Protein AF-A0A2V3JBH6-F1 (afdb_monomer_lite)

Structure (mmCIF, N/CA/C/O backbone):
data_AF-A0A2V3JBH6-F1
#
_entry.id   AF-A0A2V3JBH6-F1
#
loop_
_atom_site.group_PDB
_atom_site.id
_atom_site.type_symbol
_atom_site.label_atom_id
_atom_site.label_alt_id
_atom_site.label_comp_id
_atom_site.label_asym_id
_atom_site.label_entity_id
_atom_site.label_seq_id
_atom_site.pdbx_PDB_ins_code
_atom_site.Cartn_x
_atom_site.Cartn_y
_atom_site.Cartn_z
_atom_site.occupancy
_atom_site.B_iso_or_equiv
_atom_site.auth_seq_id
_atom_site.auth_comp_id
_atom_site.auth_asym_id
_atom_site.auth_atom_id
_atom_site.pdbx_PDB_model_num
ATOM 1 N N . MET A 1 1 ? 15.544 -58.348 -27.991 1.00 35.34 1 MET A N 1
ATOM 2 C CA . MET A 1 1 ? 16.810 -59.072 -27.700 1.00 35.34 1 MET A CA 1
ATOM 3 C C . MET A 1 1 ? 17.747 -58.060 -27.043 1.00 35.34 1 MET A C 1
ATOM 5 O O . MET A 1 1 ? 17.780 -56.945 -27.532 1.00 35.34 1 MET A O 1
ATOM 9 N N . LYS A 1 2 ? 18.204 -58.262 -25.792 1.00 33.06 2 LYS A N 1
ATOM 10 C CA . LYS A 1 2 ? 19.424 -59.020 -25.387 1.00 33.06 2 LYS A CA 1
ATOM 11 C C . LYS A 1 2 ? 20.704 -58.406 -25.991 1.00 33.06 2 LYS A C 1
ATOM 13 O O . LYS A 1 2 ? 20.715 -58.234 -27.198 1.00 33.06 2 LYS A O 1
ATOM 18 N N . MET A 1 3 ? 21.795 -58.107 -25.276 1.00 30.12 3 MET A N 1
ATOM 19 C CA . MET A 1 3 ? 22.203 -58.171 -23.847 1.00 30.12 3 MET A CA 1
ATOM 20 C C . MET A 1 3 ? 23.133 -56.948 -23.600 1.00 30.12 3 MET A C 1
ATOM 22 O O . MET A 1 3 ? 23.709 -56.450 -24.558 1.00 30.12 3 MET A O 1
ATOM 26 N N . LYS A 1 4 ? 23.210 -56.281 -22.439 1.00 35.94 4 LYS A N 1
ATOM 27 C CA . LYS A 1 4 ? 23.701 -56.696 -21.104 1.00 35.94 4 LYS A CA 1
ATOM 28 C C . LYS A 1 4 ? 25.163 -57.194 -21.044 1.00 35.94 4 LYS A C 1
ATOM 30 O O . LYS A 1 4 ? 25.547 -58.080 -21.791 1.00 35.94 4 LYS A O 1
ATOM 35 N N . GLU A 1 5 ? 25.851 -56.698 -20.006 1.00 37.22 5 GLU A N 1
ATOM 36 C CA . GLU A 1 5 ? 26.843 -57.402 -19.164 1.00 37.22 5 GLU A CA 1
ATOM 37 C C . GLU A 1 5 ? 28.354 -57.225 -19.432 1.00 37.22 5 GLU A C 1
ATOM 39 O O . GLU A 1 5 ? 28.947 -57.860 -20.302 1.00 37.22 5 GLU A O 1
ATOM 44 N N . LYS A 1 6 ? 29.011 -56.481 -18.524 1.00 36.03 6 LYS A N 1
ATOM 45 C CA . LYS A 1 6 ? 30.258 -56.944 -17.893 1.00 36.03 6 LYS A CA 1
ATOM 46 C C . LYS A 1 6 ? 30.466 -56.322 -16.503 1.00 36.03 6 LYS A C 1
ATOM 48 O O . LYS A 1 6 ? 30.738 -55.133 -16.381 1.00 36.03 6 LYS A O 1
ATOM 53 N N . GLU A 1 7 ? 30.346 -57.140 -15.460 1.00 36.88 7 GLU A N 1
ATOM 54 C CA . GLU A 1 7 ? 30.715 -56.791 -14.081 1.00 36.88 7 GLU A CA 1
ATOM 55 C C . GLU A 1 7 ? 32.180 -57.146 -13.767 1.00 36.88 7 GLU A C 1
ATOM 57 O O . GLU A 1 7 ? 32.669 -58.194 -14.195 1.00 36.88 7 GLU A O 1
ATOM 62 N N . LYS A 1 8 ? 32.831 -56.329 -12.927 1.00 33.09 8 LYS A N 1
ATOM 63 C CA . LYS A 1 8 ? 33.567 -56.696 -11.688 1.00 33.09 8 LYS A CA 1
ATOM 64 C C . LYS A 1 8 ? 34.255 -55.419 -11.173 1.00 33.09 8 LYS A C 1
ATOM 66 O O . LYS A 1 8 ? 35.004 -54.808 -11.918 1.00 33.09 8 LYS A O 1
ATOM 71 N N . LYS A 1 9 ? 33.926 -54.859 -10.003 1.00 33.91 9 LYS A N 1
ATOM 72 C CA . LYS A 1 9 ? 33.967 -55.392 -8.623 1.00 33.91 9 LYS A CA 1
ATOM 73 C C . LYS A 1 9 ? 35.395 -55.533 -8.092 1.00 33.91 9 LYS A C 1
ATOM 75 O O . LYS A 1 9 ? 36.009 -56.580 -8.260 1.00 33.91 9 LYS A O 1
ATOM 80 N N . GLU A 1 10 ? 35.807 -54.551 -7.297 1.00 33.09 10 GLU A N 1
ATOM 81 C CA . GLU A 1 10 ? 36.721 -54.766 -6.176 1.00 33.09 10 GLU A CA 1
ATOM 82 C C . GLU A 1 10 ? 36.296 -53.903 -4.977 1.00 33.09 10 GLU A C 1
ATOM 84 O O . GLU A 1 10 ? 35.624 -52.885 -5.137 1.00 33.09 10 GLU A O 1
ATOM 89 N N . ARG A 1 11 ? 36.568 -54.388 -3.761 1.00 32.56 11 ARG A N 1
ATOM 90 C CA . ARG A 1 11 ? 35.996 -53.892 -2.498 1.00 32.56 11 ARG A CA 1
ATOM 91 C C . ARG A 1 11 ? 37.129 -53.804 -1.477 1.00 32.56 11 ARG A C 1
ATOM 93 O O . ARG A 1 11 ? 37.702 -54.836 -1.142 1.00 32.56 11 ARG A O 1
ATOM 100 N N . GLY A 1 12 ? 37.445 -52.601 -0.998 1.00 29.11 12 GLY A N 1
ATOM 101 C CA . GLY A 1 12 ? 38.533 -52.347 -0.047 1.00 29.11 12 GLY A CA 1
ATOM 102 C C . GLY A 1 12 ? 38.030 -51.608 1.190 1.00 29.11 12 GLY A C 1
ATOM 103 O O . GLY A 1 12 ? 37.634 -50.452 1.110 1.00 29.11 12 GLY A O 1
ATOM 104 N N . GLU A 1 13 ? 38.019 -52.294 2.327 1.00 32.09 13 GLU A N 1
ATOM 105 C CA . GLU A 1 13 ? 37.481 -51.834 3.612 1.00 32.09 13 GLU A CA 1
ATOM 106 C C . GLU A 1 13 ? 38.582 -51.212 4.490 1.00 32.09 13 GLU A C 1
ATOM 108 O O . GLU A 1 13 ? 39.667 -51.789 4.594 1.00 32.09 13 GLU A O 1
ATOM 113 N N . LYS A 1 14 ? 38.313 -50.096 5.193 1.00 32.22 14 LYS A N 1
ATOM 114 C CA . LYS A 1 14 ? 39.089 -49.722 6.392 1.00 32.22 14 LYS A CA 1
ATOM 115 C C . LYS A 1 14 ? 38.321 -48.848 7.394 1.00 32.22 14 LYS A C 1
ATOM 117 O O . LYS A 1 14 ? 37.648 -47.889 7.048 1.00 32.22 14 LYS A O 1
ATOM 122 N N . ARG A 1 15 ? 38.450 -49.273 8.650 1.00 31.44 15 ARG A N 1
ATOM 123 C CA . ARG A 1 15 ? 37.664 -48.975 9.856 1.00 31.44 15 ARG A CA 1
ATOM 124 C C . ARG A 1 15 ? 37.787 -47.555 10.428 1.00 31.44 15 ARG A C 1
ATOM 126 O O . ARG A 1 15 ? 38.859 -46.965 10.400 1.00 31.44 15 ARG A O 1
ATOM 133 N N . ASN A 1 16 ? 36.699 -47.154 11.092 1.00 32.19 16 ASN A N 1
ATOM 134 C CA . ASN A 1 16 ? 36.580 -46.421 12.365 1.00 32.19 16 ASN A CA 1
ATOM 135 C C . ASN A 1 16 ? 37.847 -45.862 13.042 1.00 32.19 16 ASN A C 1
ATOM 137 O O . ASN A 1 16 ? 38.763 -46.611 13.380 1.00 32.19 16 ASN A O 1
ATOM 141 N N . ASN A 1 17 ? 37.717 -44.627 13.536 1.00 30.47 17 ASN A N 1
ATOM 142 C CA . ASN A 1 17 ? 37.980 -44.330 14.948 1.00 30.47 17 ASN A CA 1
ATOM 143 C C . ASN A 1 17 ? 37.041 -43.208 15.430 1.00 30.47 17 ASN A C 1
ATOM 145 O O . ASN A 1 17 ? 36.723 -42.308 14.658 1.00 30.47 17 ASN A O 1
ATOM 149 N N . GLY A 1 18 ? 36.560 -43.281 16.673 1.00 29.02 18 GLY A N 1
ATOM 150 C CA . GLY A 1 18 ? 35.610 -42.311 17.239 1.00 29.02 18 GLY A CA 1
ATOM 151 C C . GLY A 1 18 ? 36.220 -41.432 18.333 1.00 29.02 18 GLY A C 1
ATOM 152 O O . GLY A 1 18 ? 37.257 -41.768 18.899 1.00 29.02 18 GLY A O 1
ATOM 153 N N . SER A 1 19 ? 35.537 -40.336 18.672 1.00 31.14 19 SER A N 1
ATOM 154 C CA . SER A 1 19 ? 35.755 -39.566 19.904 1.00 31.14 19 SER A CA 1
ATOM 155 C C . SER A 1 19 ? 34.436 -38.931 20.364 1.00 31.14 19 SER A C 1
ATOM 157 O O . SER A 1 19 ? 33.583 -38.610 19.536 1.00 31.14 19 SER A O 1
ATOM 159 N N . SER A 1 20 ? 34.235 -38.808 21.677 1.00 32.72 20 SER A N 1
ATOM 160 C CA . SER A 1 20 ? 32.974 -38.369 22.294 1.00 32.72 20 SER A CA 1
ATOM 161 C C . SER A 1 20 ? 32.919 -36.848 22.518 1.00 32.72 20 SER A C 1
ATOM 163 O O . SER A 1 20 ? 33.953 -36.197 22.642 1.00 32.72 20 SER A O 1
ATOM 165 N N . GLY A 1 21 ? 31.709 -36.267 22.589 1.00 28.00 21 GLY A N 1
ATOM 166 C CA . GLY A 1 21 ? 31.554 -34.800 22.597 1.00 28.00 21 GLY A CA 1
ATOM 167 C C . GLY A 1 21 ? 30.203 -34.230 23.058 1.00 28.00 21 GLY A C 1
ATOM 168 O O . GLY A 1 21 ? 29.687 -33.328 22.421 1.00 28.00 21 GLY A O 1
ATOM 169 N N . ARG A 1 22 ? 29.640 -34.768 24.149 1.00 28.42 22 ARG A N 1
ATOM 170 C CA . ARG A 1 22 ? 28.673 -34.151 25.098 1.00 28.42 22 ARG A CA 1
ATOM 171 C C . ARG A 1 22 ? 27.587 -33.162 24.586 1.00 28.42 22 ARG A C 1
ATOM 173 O O . ARG A 1 22 ? 27.839 -32.019 24.233 1.00 28.42 22 ARG A O 1
ATOM 180 N N . ALA A 1 23 ? 26.337 -33.590 24.768 1.00 29.64 23 ALA A N 1
ATOM 181 C CA . ALA A 1 23 ? 25.076 -32.885 24.525 1.00 29.64 23 ALA A CA 1
ATOM 182 C C . ALA A 1 23 ? 24.934 -31.414 24.989 1.00 29.64 23 ALA A C 1
ATOM 184 O O . ALA A 1 23 ? 25.337 -31.050 26.095 1.00 29.64 23 ALA A O 1
ATOM 185 N N . ARG A 1 24 ? 24.101 -30.667 24.243 1.00 30.78 24 ARG A N 1
ATOM 186 C CA . ARG A 1 24 ? 23.030 -29.817 24.801 1.00 30.78 24 ARG A CA 1
ATOM 187 C C . ARG A 1 24 ? 21.734 -30.032 24.012 1.00 30.78 24 ARG A C 1
ATOM 189 O O . ARG A 1 24 ? 21.701 -29.775 22.815 1.00 30.78 24 ARG A O 1
ATOM 196 N N . ARG A 1 25 ? 20.667 -30.481 24.685 1.00 31.78 25 ARG A N 1
ATOM 197 C CA . ARG A 1 25 ? 19.295 -30.325 24.174 1.00 31.78 25 ARG A CA 1
ATOM 198 C C . ARG A 1 25 ? 18.904 -28.850 24.310 1.00 31.78 25 ARG A C 1
ATOM 200 O O . ARG A 1 25 ? 19.195 -28.243 25.339 1.00 31.78 25 ARG A O 1
ATOM 207 N N . ARG A 1 26 ? 18.205 -28.311 23.316 1.00 31.33 26 ARG A N 1
ATOM 208 C CA . ARG A 1 26 ? 17.210 -27.253 23.516 1.00 31.33 26 ARG A CA 1
ATOM 209 C C . ARG A 1 26 ? 15.885 -27.819 23.032 1.00 31.33 26 ARG A C 1
ATOM 211 O O . ARG A 1 26 ? 15.842 -28.461 21.986 1.00 31.33 26 ARG A O 1
ATOM 218 N N . GLU A 1 27 ? 14.864 -27.682 23.858 1.00 26.92 27 GLU A N 1
ATOM 219 C CA . GLU A 1 27 ? 13.542 -28.240 23.604 1.00 26.92 27 GLU A CA 1
ATOM 220 C C . GLU A 1 27 ? 12.786 -27.300 22.666 1.00 26.92 27 GLU A C 1
ATOM 222 O O . GLU A 1 27 ? 12.711 -26.100 22.918 1.00 26.92 27 GLU A O 1
ATOM 227 N N . ALA A 1 28 ? 12.249 -27.845 21.576 1.00 26.73 28 ALA A N 1
ATOM 228 C CA . ALA A 1 28 ? 11.243 -27.159 20.782 1.00 26.73 28 ALA A CA 1
ATOM 229 C C . ALA A 1 28 ? 9.884 -27.459 21.423 1.00 26.73 28 ALA A C 1
ATOM 231 O O . ALA A 1 28 ? 9.416 -28.599 21.377 1.00 26.73 28 ALA A O 1
ATOM 232 N N . VAL A 1 29 ? 9.278 -26.456 22.056 1.00 26.91 29 VAL A N 1
ATOM 233 C CA . VAL A 1 29 ? 7.914 -26.570 22.580 1.00 26.91 29 VAL A CA 1
ATOM 234 C C . VAL A 1 29 ? 6.955 -26.440 21.402 1.00 26.91 29 VAL A C 1
ATOM 236 O O . VAL A 1 29 ? 6.740 -25.350 20.882 1.00 26.91 29 VAL A O 1
ATOM 239 N N . ILE A 1 30 ? 6.394 -27.567 20.970 1.00 26.80 30 ILE A N 1
ATOM 240 C CA . ILE A 1 30 ? 5.301 -27.591 19.998 1.00 26.80 30 ILE A CA 1
ATOM 241 C C . ILE A 1 30 ? 4.007 -27.319 20.768 1.00 26.80 30 ILE A C 1
ATOM 243 O O . ILE A 1 30 ? 3.500 -28.209 21.450 1.00 26.80 30 ILE A O 1
ATOM 247 N N . PHE A 1 31 ? 3.467 -26.106 20.656 1.00 24.42 31 PHE A N 1
ATOM 248 C CA . PHE A 1 31 ? 2.098 -25.826 21.085 1.00 24.42 31 PHE A CA 1
ATOM 249 C C . PHE A 1 31 ? 1.129 -26.195 19.958 1.00 24.42 31 PHE A C 1
ATOM 251 O O . PHE A 1 31 ? 0.916 -25.437 19.015 1.00 24.42 31 PHE A O 1
ATOM 258 N N . THR A 1 32 ? 0.527 -27.379 20.054 1.00 33.31 32 THR A N 1
ATOM 259 C CA . THR A 1 32 ? -0.667 -27.724 19.274 1.00 33.31 32 THR A CA 1
ATOM 260 C C . THR A 1 32 ? -1.873 -26.988 19.862 1.00 33.31 32 THR A C 1
ATOM 262 O O . THR A 1 32 ? -2.470 -27.463 20.829 1.00 33.31 32 THR A O 1
ATOM 265 N N . GLY A 1 33 ? -2.200 -25.819 19.305 1.00 27.14 33 GLY A N 1
ATOM 266 C CA . GLY A 1 33 ? -3.395 -25.033 19.633 1.00 27.14 33 GLY A CA 1
ATOM 267 C C . GLY A 1 33 ? -4.569 -25.390 18.718 1.00 27.14 33 GLY A C 1
ATOM 268 O O . GLY A 1 33 ? -4.420 -25.432 17.501 1.00 27.14 33 GLY A O 1
ATOM 269 N N . LEU A 1 34 ? -5.722 -25.693 19.311 1.00 25.30 34 LEU A N 1
ATOM 270 C CA . LEU A 1 34 ? -6.900 -26.237 18.634 1.00 25.30 34 LEU A CA 1
ATOM 271 C C . LEU A 1 34 ? -7.666 -25.149 17.853 1.00 25.30 34 LEU A C 1
ATOM 273 O O . LEU A 1 34 ? -8.123 -24.177 18.449 1.00 25.30 34 LEU A O 1
ATOM 277 N N . THR A 1 35 ? -7.877 -25.329 16.547 1.00 27.33 35 THR A N 1
ATOM 278 C CA . THR A 1 35 ? -8.774 -24.472 15.753 1.00 27.33 35 THR A CA 1
ATOM 279 C C . THR A 1 35 ? -10.240 -24.847 15.993 1.00 27.33 35 THR A C 1
ATOM 281 O O . THR A 1 35 ? -10.755 -25.803 15.415 1.00 27.33 35 THR A O 1
ATOM 284 N N . CYS A 1 36 ? -10.942 -24.072 16.822 1.00 24.86 36 CYS A N 1
ATOM 285 C CA . CYS A 1 36 ? -12.403 -24.129 16.910 1.00 24.86 36 CYS A CA 1
ATOM 286 C C . CYS A 1 36 ? -13.031 -23.123 15.941 1.00 24.86 36 CYS A C 1
ATOM 288 O O . CYS A 1 36 ? -13.012 -21.919 16.181 1.00 24.86 36 CYS A O 1
ATOM 290 N N . VAL A 1 37 ? -13.623 -23.632 14.860 1.00 27.45 37 VAL A N 1
ATOM 291 C CA . VAL A 1 37 ? -14.467 -22.848 13.952 1.00 27.45 37 VAL A CA 1
ATOM 292 C C . VAL A 1 37 ? -15.806 -22.575 14.641 1.00 27.45 37 VAL A C 1
ATOM 294 O O . VAL A 1 37 ? -16.622 -23.486 14.781 1.00 27.45 37 VAL A O 1
ATOM 297 N N . PHE A 1 38 ? -16.044 -21.331 15.056 1.00 24.81 38 PHE A N 1
ATOM 298 C CA . PHE A 1 38 ? -17.362 -20.875 15.503 1.00 24.81 38 PHE A CA 1
ATOM 299 C C . PHE A 1 38 ? -18.100 -20.191 14.351 1.00 24.81 38 PHE A C 1
ATOM 301 O O . PHE A 1 38 ? -17.846 -19.037 14.027 1.00 24.81 38 PHE A O 1
ATOM 308 N N . VAL A 1 39 ? -19.045 -20.917 13.750 1.00 31.19 39 VAL A N 1
ATOM 309 C CA . VAL A 1 39 ? -20.088 -20.341 12.893 1.00 31.19 39 VAL A CA 1
ATOM 310 C C . VAL A 1 39 ? -21.356 -20.227 13.733 1.00 31.19 39 VAL A C 1
ATOM 312 O O . VAL A 1 39 ? -21.983 -21.241 14.030 1.00 31.19 39 VAL A O 1
ATOM 315 N N . CYS A 1 40 ? -21.745 -19.003 14.087 1.00 28.44 40 CYS A N 1
ATOM 316 C CA . CYS A 1 40 ? -23.063 -18.690 14.637 1.00 28.44 40 CYS A CA 1
ATOM 317 C C . CYS A 1 40 ? -23.551 -17.368 14.040 1.00 28.44 40 CYS A C 1
ATOM 319 O O . CYS A 1 40 ? -23.100 -16.301 14.443 1.00 28.44 40 CYS A O 1
ATOM 321 N N . GLY A 1 41 ? -24.477 -17.445 13.083 1.00 27.39 41 GLY A N 1
ATOM 322 C CA . GLY A 1 41 ? -25.208 -16.268 12.619 1.00 27.39 41 GLY A CA 1
ATOM 323 C C . GLY A 1 41 ? -26.247 -15.846 13.657 1.00 27.39 41 GLY A C 1
ATOM 324 O O . GLY A 1 41 ? -26.986 -16.690 14.168 1.00 27.39 41 GLY A O 1
ATOM 325 N N . PHE A 1 42 ? -26.320 -14.550 13.952 1.00 30.06 42 PHE A N 1
ATOM 326 C CA . PHE A 1 42 ? -27.331 -13.986 14.842 1.00 30.06 42 PHE A CA 1
ATOM 327 C C . PHE A 1 42 ? -28.535 -13.477 14.046 1.00 30.06 42 PHE A C 1
ATOM 329 O O . PHE A 1 42 ? -28.409 -12.640 13.158 1.00 30.06 42 PHE A O 1
ATOM 336 N N . VAL A 1 43 ? -29.724 -13.970 14.398 1.00 27.41 43 VAL A N 1
ATOM 337 C CA . VAL A 1 43 ? -31.009 -13.437 13.930 1.00 27.41 43 VAL A CA 1
ATOM 338 C C . VAL A 1 43 ? -31.681 -12.757 15.117 1.00 27.41 43 VAL A C 1
ATOM 340 O O . VAL A 1 43 ? -32.067 -13.428 16.073 1.00 27.41 43 VAL A O 1
ATOM 343 N N . PHE A 1 44 ? -31.831 -11.434 15.061 1.00 30.05 44 PHE A N 1
ATOM 344 C CA . PHE A 1 44 ? -32.563 -10.681 16.080 1.00 30.05 44 PHE A CA 1
ATOM 345 C C . PHE A 1 44 ? -34.083 -10.813 15.897 1.00 30.05 44 PHE A C 1
ATOM 347 O O . PHE A 1 44 ? -34.611 -10.658 14.797 1.00 30.05 44 PHE A O 1
ATOM 354 N N . ALA A 1 45 ? -34.797 -11.034 17.003 1.00 28.73 45 ALA A N 1
ATOM 355 C CA . ALA A 1 45 ? -36.255 -10.960 17.087 1.00 28.73 45 ALA A CA 1
ATOM 356 C C . ALA A 1 45 ? -36.658 -10.147 18.330 1.00 28.73 45 ALA A C 1
ATOM 358 O O . ALA A 1 45 ? -36.070 -10.318 19.396 1.00 28.73 45 ALA A O 1
ATOM 359 N N . ALA A 1 46 ? -37.653 -9.261 18.203 1.00 32.28 46 ALA A N 1
ATOM 360 C CA . ALA A 1 46 ? -37.956 -8.229 19.202 1.00 32.28 46 ALA A CA 1
ATOM 361 C C . ALA A 1 46 ? -39.351 -8.374 19.858 1.00 32.28 46 ALA A C 1
ATOM 363 O O . ALA A 1 46 ? -40.352 -8.300 19.149 1.00 32.28 46 ALA A O 1
ATOM 364 N N . VAL A 1 47 ? -39.399 -8.503 21.203 1.00 30.38 47 VAL A N 1
ATOM 365 C CA . VAL A 1 47 ? -40.539 -8.281 22.149 1.00 30.38 47 VAL A CA 1
ATOM 366 C C . VAL A 1 47 ? -39.958 -8.090 23.579 1.00 30.38 47 VAL A C 1
ATOM 368 O O . VAL A 1 47 ? -38.998 -8.775 23.906 1.00 30.38 47 VAL A O 1
ATOM 371 N N . GLY A 1 48 ? -40.455 -7.257 24.512 1.00 27.00 48 GLY A N 1
ATOM 372 C CA . GLY A 1 48 ? -41.435 -6.165 24.402 1.00 27.00 48 GLY A CA 1
ATOM 373 C C . GLY A 1 48 ? -42.248 -5.848 25.686 1.00 27.00 48 GLY A C 1
ATOM 374 O O . GLY A 1 48 ? -43.291 -6.458 25.900 1.00 27.00 48 GLY A O 1
ATOM 375 N N . THR A 1 49 ? -41.886 -4.774 26.417 1.00 28.30 49 THR A N 1
ATOM 376 C CA . THR A 1 49 ? -42.724 -4.026 27.418 1.00 28.30 49 THR A CA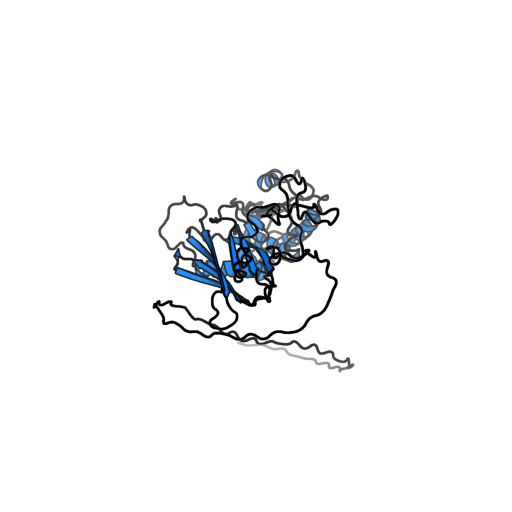 1
ATOM 377 C C . THR A 1 49 ? -42.942 -4.704 28.821 1.00 28.30 49 THR A C 1
ATOM 379 O O . THR A 1 49 ? -42.535 -5.853 28.966 1.00 28.30 49 THR A O 1
ATOM 382 N N . PRO A 1 50 ? -43.386 -4.005 29.915 1.00 35.53 50 PRO A N 1
ATOM 383 C CA . PRO A 1 50 ? -42.620 -3.974 31.181 1.00 35.53 50 PRO A CA 1
ATOM 384 C C . PRO A 1 50 ? -43.454 -4.294 32.478 1.00 35.53 50 PRO A C 1
ATOM 386 O O . PRO A 1 50 ? -44.138 -5.312 32.486 1.00 35.53 50 PRO A O 1
ATOM 389 N N . PRO A 1 51 ? -43.363 -3.554 33.615 1.00 42.34 51 PRO A N 1
ATOM 390 C CA . PRO A 1 51 ? -42.813 -4.012 34.903 1.00 42.34 51 PRO A CA 1
ATOM 391 C C . PRO A 1 51 ? -43.875 -4.242 36.013 1.00 42.34 51 PRO A C 1
ATOM 393 O O . PRO A 1 51 ? -45.077 -4.131 35.766 1.00 42.34 51 PRO A O 1
ATOM 396 N N . PRO A 1 52 ? -43.453 -4.477 37.276 1.00 31.67 52 PRO A N 1
ATOM 397 C CA . PRO A 1 52 ? -44.018 -3.658 38.364 1.00 31.67 52 PRO A CA 1
ATOM 398 C C . PRO A 1 52 ? -43.008 -3.193 39.444 1.00 31.67 52 PRO A C 1
ATOM 400 O O . PRO A 1 52 ? -41.809 -3.443 39.375 1.00 31.67 52 PRO A O 1
ATOM 403 N N . THR A 1 53 ? -43.527 -2.453 40.429 1.00 27.02 53 THR A N 1
ATOM 404 C CA . THR A 1 53 ? -42.839 -1.472 41.292 1.00 27.02 53 THR A CA 1
ATOM 405 C C . THR A 1 53 ? -42.789 -1.805 42.799 1.00 27.02 53 THR A C 1
ATOM 407 O O . THR A 1 53 ? -43.688 -2.478 43.296 1.00 27.02 53 THR A O 1
ATOM 410 N N . ALA A 1 54 ? -41.907 -1.082 43.515 1.00 28.88 54 ALA A N 1
ATOM 411 C CA . ALA A 1 54 ? -42.114 -0.437 44.837 1.00 28.88 54 ALA A CA 1
ATOM 412 C C . ALA A 1 54 ? -41.608 -1.085 46.157 1.00 28.88 54 ALA A C 1
ATOM 414 O O . ALA A 1 54 ? -41.581 -2.298 46.321 1.00 28.88 54 ALA A O 1
ATOM 415 N N . ALA A 1 55 ? -41.334 -0.168 47.111 1.00 27.70 55 ALA A N 1
ATOM 416 C CA . ALA A 1 55 ? -40.968 -0.300 48.538 1.00 27.70 55 ALA A CA 1
ATOM 417 C C . ALA A 1 55 ? -39.569 -0.885 48.868 1.00 27.70 55 ALA A C 1
ATOM 419 O O . ALA A 1 55 ? -39.133 -1.842 48.246 1.00 27.70 55 ALA A O 1
ATOM 420 N N . GLY A 1 56 ? -38.800 -0.383 49.849 1.00 26.75 56 GLY A N 1
ATOM 421 C CA . GLY A 1 56 ? -38.985 0.761 50.764 1.00 26.75 56 GLY A CA 1
ATOM 422 C C . GLY A 1 56 ? -38.618 0.406 52.218 1.00 26.75 56 GLY A C 1
ATOM 423 O O . GLY A 1 56 ? -39.184 -0.544 52.747 1.00 26.75 56 GLY A O 1
ATOM 424 N N . ALA A 1 57 ? -37.704 1.149 52.864 1.00 28.78 57 ALA A N 1
ATOM 425 C CA . ALA A 1 57 ? -37.411 1.054 54.307 1.00 28.78 57 ALA A CA 1
ATOM 426 C C . ALA A 1 57 ? -36.632 2.283 54.828 1.00 28.78 57 ALA A C 1
ATOM 428 O O . ALA A 1 57 ? -35.804 2.842 54.110 1.00 28.78 57 ALA A O 1
ATOM 429 N N . GLU A 1 58 ? -36.886 2.676 56.079 1.00 26.38 58 GLU A N 1
ATOM 430 C CA . GLU A 1 58 ? -36.301 3.838 56.769 1.00 26.38 58 GLU A CA 1
ATOM 431 C C . GLU A 1 58 ? -35.230 3.440 57.809 1.00 26.38 58 GLU A C 1
ATOM 433 O O . GLU A 1 58 ? -35.324 2.375 58.413 1.00 26.38 58 GLU A O 1
ATOM 438 N N . GLY A 1 59 ? -34.310 4.371 58.102 1.00 26.86 59 GLY A N 1
ATOM 439 C CA . GLY A 1 59 ? -33.909 4.726 59.477 1.00 26.86 59 GLY A CA 1
ATOM 440 C C . GLY A 1 59 ? -32.847 3.900 60.229 1.00 26.86 59 GLY A C 1
ATOM 441 O O . GLY A 1 59 ? -33.063 2.736 60.547 1.00 26.86 59 GLY A O 1
ATOM 442 N N . ALA A 1 60 ? -31.769 4.577 60.662 1.00 28.61 60 ALA A N 1
ATOM 443 C CA . ALA A 1 60 ? -31.222 4.513 62.033 1.00 28.61 60 ALA A CA 1
ATOM 444 C C . ALA A 1 60 ? -30.090 5.547 62.244 1.00 28.61 60 ALA A C 1
ATOM 446 O O . ALA A 1 60 ? -29.180 5.649 61.424 1.00 28.61 60 ALA A O 1
ATOM 447 N N . GLU A 1 61 ? -30.121 6.276 63.364 1.00 28.72 61 GLU A N 1
ATOM 448 C CA . GLU A 1 61 ? -29.035 7.159 63.828 1.00 28.72 61 GLU A CA 1
ATOM 449 C C . GLU A 1 61 ? -28.032 6.417 64.737 1.00 28.72 61 GLU A C 1
ATOM 451 O O . GLU A 1 61 ? -28.361 5.399 65.349 1.00 28.72 61 GLU A O 1
ATOM 456 N N . GLY A 1 62 ? -26.830 6.979 64.910 1.00 28.17 62 GLY A N 1
ATOM 457 C CA . GLY A 1 62 ? -25.881 6.574 65.956 1.00 28.17 62 GLY A CA 1
ATOM 458 C C . GLY A 1 62 ? -24.511 7.244 65.799 1.00 28.17 62 GLY A C 1
ATOM 459 O O . GLY A 1 62 ? -23.784 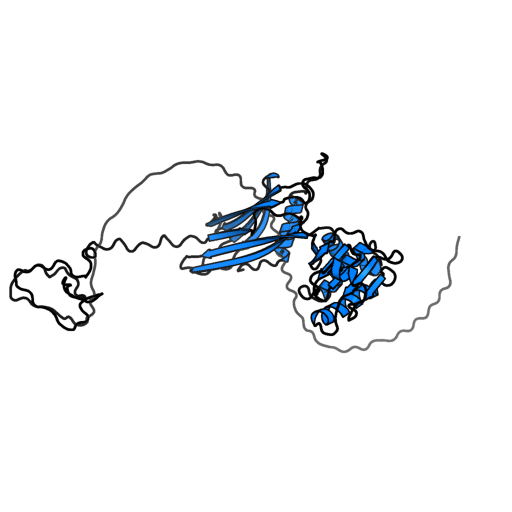6.929 64.864 1.00 28.17 62 GLY A O 1
ATOM 460 N N . GLY A 1 63 ? -24.155 8.174 66.693 1.00 26.86 63 GLY A N 1
ATOM 461 C CA . GLY A 1 63 ? -22.930 8.987 66.581 1.00 26.86 63 GLY A CA 1
ATOM 462 C C . GLY A 1 63 ? -21.891 8.777 67.693 1.00 26.86 63 GLY A C 1
ATOM 463 O O . GLY A 1 63 ? -22.087 7.975 68.604 1.00 26.86 63 GLY A O 1
ATOM 464 N N . GLY A 1 64 ? -20.810 9.572 67.644 1.00 26.41 64 GLY A N 1
ATOM 465 C CA . GLY A 1 64 ? -19.907 9.826 68.780 1.00 26.41 64 GLY A CA 1
ATOM 466 C C . GLY A 1 64 ? -18.402 9.656 68.507 1.00 26.41 64 GLY A C 1
ATOM 467 O O . GLY A 1 64 ? -17.937 8.547 68.267 1.00 26.41 64 GLY A O 1
ATOM 468 N N . GLY A 1 65 ? -17.622 10.740 68.650 1.00 28.34 65 GLY A N 1
ATOM 469 C CA . GLY A 1 65 ? -16.148 10.698 68.711 1.00 28.34 65 GLY A CA 1
ATOM 470 C C . GLY A 1 65 ? -15.461 12.010 68.295 1.00 28.34 65 GLY A C 1
ATOM 471 O O . GLY A 1 65 ? -15.371 12.296 67.108 1.00 28.34 65 GLY A O 1
ATOM 472 N N . ALA A 1 66 ? -14.966 12.803 69.255 1.00 31.39 66 ALA A N 1
ATOM 473 C CA . ALA A 1 66 ? -14.371 14.133 69.023 1.00 31.39 66 ALA A CA 1
ATOM 474 C C . ALA A 1 66 ? -12.833 14.164 69.184 1.00 31.39 66 ALA A C 1
ATOM 476 O O . ALA A 1 66 ? -12.269 13.314 69.873 1.00 31.39 66 ALA A O 1
ATOM 477 N N . GLY A 1 67 ? -12.163 15.172 68.593 1.00 28.44 67 GLY A N 1
ATOM 478 C CA . GLY A 1 67 ? -10.690 15.207 68.487 1.00 28.44 67 GLY A CA 1
ATOM 479 C C . GLY A 1 67 ? -9.974 16.564 68.304 1.00 28.44 67 GLY A C 1
ATOM 480 O O . GLY A 1 67 ? -8.908 16.563 67.711 1.00 28.44 67 GLY A O 1
ATOM 481 N N . GLY A 1 68 ? -10.515 17.681 68.818 1.00 30.89 68 GLY A N 1
ATOM 482 C CA . GLY A 1 68 ? -9.780 18.877 69.307 1.00 30.89 68 GLY A CA 1
ATOM 483 C C . GLY A 1 68 ? -8.842 19.718 68.402 1.00 30.89 68 GLY A C 1
ATOM 484 O O . GLY A 1 68 ? -7.789 19.260 67.973 1.00 30.89 68 GLY A O 1
ATOM 485 N N . GLY A 1 69 ? -9.104 21.036 68.312 1.00 25.41 69 GLY A N 1
ATOM 486 C CA . GLY A 1 69 ? -8.111 22.017 67.834 1.00 25.41 69 GLY A CA 1
ATOM 487 C C . GLY A 1 69 ? -8.581 23.480 67.730 1.00 25.41 69 GLY A C 1
ATOM 488 O O . GLY A 1 69 ? -8.997 23.880 66.660 1.00 25.41 69 GLY A O 1
ATOM 489 N N . LYS A 1 70 ? -8.420 24.265 68.815 1.00 31.77 70 LYS A N 1
ATOM 490 C CA . LYS A 1 70 ? -8.520 25.750 68.937 1.00 31.77 70 LYS A CA 1
ATOM 491 C C . LYS A 1 70 ? -9.713 26.479 68.285 1.00 31.77 70 LYS A C 1
ATOM 493 O O . LYS A 1 70 ? -9.835 26.564 67.074 1.00 31.77 70 LYS A O 1
ATOM 498 N N . THR A 1 71 ? -10.478 27.174 69.120 1.00 27.66 71 THR A N 1
ATOM 499 C CA . THR A 1 71 ? -11.649 27.975 68.740 1.00 27.66 71 THR A CA 1
ATOM 500 C C . THR A 1 71 ? -11.433 29.452 69.066 1.00 27.66 71 THR A C 1
ATOM 502 O O . THR A 1 71 ? -11.119 29.782 70.213 1.00 27.66 71 THR A O 1
ATOM 505 N N . TRP A 1 72 ? -11.640 30.334 68.090 1.00 30.59 72 TRP A N 1
ATOM 506 C CA . TRP A 1 72 ? -11.917 31.749 68.344 1.00 30.59 72 TRP A CA 1
ATOM 507 C C . TRP A 1 72 ? -13.437 31.911 68.381 1.00 30.59 72 TRP A C 1
ATOM 509 O O . TRP A 1 72 ? -14.114 31.475 67.455 1.00 30.59 72 TRP A O 1
ATOM 519 N N . TYR A 1 73 ? -13.968 32.490 69.455 1.00 37.97 73 TYR A N 1
ATOM 520 C CA . TYR A 1 73 ? -15.394 32.771 69.601 1.00 37.97 73 TYR A CA 1
ATOM 521 C C . TYR A 1 73 ? -15.591 34.261 69.860 1.00 37.97 73 TYR A C 1
ATOM 523 O O . TYR A 1 73 ? -14.792 34.874 70.571 1.00 37.97 73 TYR A O 1
ATOM 531 N N . VAL A 1 74 ? -16.673 34.807 69.310 1.00 35.91 74 VAL A N 1
ATOM 532 C CA . VAL A 1 74 ? -17.289 36.045 69.792 1.00 35.91 74 VAL A CA 1
ATOM 533 C C . VAL A 1 74 ? -18.243 35.656 70.925 1.00 35.91 74 VAL A C 1
ATOM 535 O O . VAL A 1 74 ? -18.920 34.633 70.829 1.00 35.91 74 VAL A O 1
ATOM 538 N N . ASP A 1 75 ? -18.261 36.442 71.996 1.00 34.75 75 ASP A N 1
ATOM 539 C CA . ASP A 1 75 ? -19.166 36.301 73.143 1.00 34.75 75 ASP A CA 1
ATOM 540 C C . ASP A 1 75 ? -20.081 37.539 73.139 1.00 34.75 75 ASP A C 1
ATOM 542 O O . ASP A 1 75 ? -19.566 38.650 72.997 1.00 34.75 75 ASP A O 1
ATOM 546 N N . ASP A 1 76 ? -21.405 37.368 73.232 1.00 38.91 76 ASP A N 1
ATOM 547 C CA . ASP A 1 76 ? -22.365 38.488 73.293 1.00 38.91 76 ASP A CA 1
ATOM 548 C C . ASP A 1 76 ? -22.851 38.703 74.733 1.00 38.91 76 ASP A C 1
ATOM 550 O O . ASP A 1 76 ? -23.216 37.753 75.433 1.00 38.91 76 ASP A O 1
ATOM 554 N N . ASP A 1 77 ? -22.914 39.965 75.164 1.00 36.84 77 ASP A N 1
ATOM 555 C CA . ASP A 1 77 ? -23.429 40.356 76.479 1.00 36.84 77 ASP A CA 1
ATOM 556 C C . ASP A 1 77 ? -24.968 40.334 76.487 1.00 36.84 77 ASP A C 1
ATOM 558 O O . ASP A 1 77 ? -25.661 41.352 76.522 1.00 36.84 77 ASP A O 1
ATOM 562 N N . GLY A 1 78 ? -25.514 39.116 76.487 1.00 41.97 78 GLY A N 1
ATOM 563 C CA . GLY A 1 78 ? -26.829 38.847 77.062 1.00 41.97 78 GLY A CA 1
ATOM 564 C C . GLY A 1 78 ? -28.048 39.028 76.156 1.00 41.97 78 GLY A C 1
ATOM 565 O O . GLY A 1 78 ? -29.148 39.204 76.690 1.00 41.97 78 GLY A O 1
ATOM 566 N N . SER A 1 79 ? -27.919 38.933 74.826 1.00 41.19 79 SER A N 1
ATOM 567 C CA . SER A 1 79 ? -29.074 38.951 73.915 1.00 41.19 79 SER A CA 1
ATOM 568 C C . SER A 1 79 ? -29.120 37.749 72.959 1.00 41.19 79 SER A C 1
ATOM 570 O O . SER A 1 79 ? -28.108 37.283 72.455 1.00 41.19 79 SER A O 1
ATOM 572 N N . THR A 1 80 ? -30.316 37.214 72.691 1.00 50.12 80 THR A N 1
ATOM 573 C CA . THR A 1 80 ? -30.511 36.203 71.634 1.00 50.12 80 THR A CA 1
ATOM 574 C C . THR A 1 80 ? -30.650 36.889 70.281 1.00 50.12 80 THR A C 1
ATOM 576 O O . THR A 1 80 ? -31.768 37.178 69.844 1.00 50.12 80 THR A O 1
ATOM 579 N N . ASN A 1 81 ? -29.521 37.148 69.627 1.00 42.34 81 ASN A N 1
ATOM 580 C CA . ASN A 1 81 ? -29.463 37.499 68.211 1.00 42.34 81 ASN A CA 1
ATOM 581 C C . ASN A 1 81 ? -29.177 36.242 67.354 1.00 42.34 81 ASN A C 1
ATOM 583 O O . ASN A 1 81 ? -28.667 35.236 67.837 1.00 42.34 81 ASN A O 1
ATOM 587 N N . ALA A 1 82 ? -29.600 36.256 66.087 1.00 43.50 82 ALA A N 1
ATOM 588 C CA . ALA A 1 82 ? -29.697 35.057 65.241 1.00 43.50 82 ALA A CA 1
ATOM 589 C C . ALA A 1 82 ? -28.378 34.675 64.528 1.00 43.50 82 ALA A C 1
ATOM 591 O O . ALA A 1 82 ? -28.390 34.284 63.360 1.00 43.50 82 ALA A O 1
ATOM 592 N N . TRP A 1 83 ? -27.241 34.847 65.206 1.00 49.88 83 TRP A N 1
ATOM 593 C CA . TRP A 1 83 ? -25.895 34.693 64.635 1.00 49.88 83 TRP A CA 1
ATOM 594 C C . TRP A 1 83 ? -25.344 33.255 64.697 1.00 49.88 83 TRP A C 1
ATOM 596 O O . TRP A 1 83 ? -24.291 32.971 64.132 1.00 49.88 83 TRP A O 1
ATOM 606 N N . ASP A 1 84 ? -26.048 32.324 65.340 1.00 40.16 84 ASP A N 1
ATOM 607 C CA . ASP A 1 84 ? -25.566 30.976 65.674 1.00 40.16 84 ASP A CA 1
ATOM 608 C C . ASP A 1 84 ? -25.764 29.910 64.577 1.00 40.16 84 ASP A C 1
ATOM 610 O O . ASP A 1 84 ? -25.520 28.728 64.816 1.00 40.16 84 ASP A O 1
ATOM 614 N N . ASN A 1 85 ? -26.164 30.308 63.363 1.00 43.69 85 ASN A N 1
ATOM 615 C CA . ASN A 1 85 ? -26.456 29.386 62.252 1.00 43.69 85 ASN A CA 1
ATOM 616 C C . ASN A 1 85 ? -25.538 29.559 61.017 1.00 43.69 85 ASN A C 1
ATOM 618 O O . ASN A 1 85 ? -25.821 29.009 59.951 1.00 43.69 85 ASN A O 1
ATOM 622 N N . GLY A 1 86 ? -24.452 30.332 61.148 1.00 42.12 86 GLY A N 1
ATOM 623 C CA . GLY A 1 86 ? -23.368 30.444 60.160 1.00 42.12 86 GLY A CA 1
ATOM 624 C C . GLY A 1 86 ? -22.204 29.480 60.439 1.00 42.12 86 GLY A C 1
ATOM 625 O O . GLY A 1 86 ? -22.059 28.964 61.546 1.00 42.12 86 GLY A O 1
ATOM 626 N N . THR A 1 87 ? -21.354 29.220 59.441 1.00 38.16 87 THR A N 1
ATOM 627 C CA . THR A 1 87 ? -20.147 28.391 59.620 1.00 38.16 87 THR A CA 1
ATOM 628 C C . THR A 1 87 ? -19.054 29.154 60.369 1.00 38.16 87 THR A C 1
ATOM 630 O O . THR A 1 87 ? -18.841 30.331 60.114 1.00 38.16 87 THR A O 1
ATOM 633 N N . THR A 1 88 ? -18.302 28.478 61.243 1.00 42.72 88 THR A N 1
ATOM 634 C CA . THR A 1 88 ? -17.245 29.099 62.072 1.00 42.72 88 THR A CA 1
ATOM 635 C C . THR A 1 88 ? -16.007 29.584 61.307 1.00 42.72 88 THR A C 1
ATOM 637 O O . THR A 1 88 ? -15.146 30.217 61.911 1.00 42.72 88 THR A O 1
ATOM 640 N N . ASP A 1 89 ? -15.905 29.290 60.008 1.00 41.50 89 ASP A N 1
ATOM 641 C CA . ASP A 1 89 ? -14.840 29.759 59.119 1.00 41.50 89 ASP A CA 1
ATOM 642 C C . ASP A 1 89 ? -15.425 30.690 58.043 1.00 41.50 89 ASP A C 1
ATOM 644 O O . ASP A 1 89 ? -16.323 30.290 57.300 1.00 41.50 89 ASP A O 1
ATOM 648 N N . GLY A 1 90 ? -14.870 31.903 57.932 1.00 44.41 90 GLY A N 1
ATOM 649 C CA . GLY A 1 90 ? -15.286 32.940 56.975 1.00 44.41 90 GLY A CA 1
ATOM 650 C C . GLY A 1 90 ? -16.094 34.067 57.624 1.00 44.41 90 GLY A C 1
ATOM 651 O O . GLY A 1 90 ? -17.236 33.870 58.021 1.00 44.41 90 GLY A O 1
ATOM 652 N N . GLY A 1 91 ? -15.479 35.249 57.729 1.00 47.41 91 GLY A N 1
ATOM 653 C CA . GLY A 1 91 ? -16.144 36.470 58.194 1.00 47.41 91 GLY A CA 1
ATOM 654 C C . GLY A 1 91 ? -16.990 37.134 57.102 1.00 47.41 91 GLY A C 1
ATOM 655 O O . GLY A 1 91 ? -16.916 36.766 55.931 1.00 47.41 91 GLY A O 1
ATOM 656 N N . ASN A 1 92 ? -17.791 38.114 57.510 1.00 45.75 92 ASN A N 1
ATOM 657 C CA . ASN A 1 92 ? -18.865 38.700 56.714 1.00 45.75 92 ASN A CA 1
ATOM 658 C C . ASN A 1 92 ? -18.375 39.683 55.626 1.00 45.75 92 ASN A C 1
ATOM 660 O O . ASN A 1 92 ? -17.255 40.187 55.696 1.00 45.75 92 ASN A O 1
ATOM 664 N N . TYR A 1 93 ? -19.231 39.997 54.642 1.00 44.97 93 TYR A N 1
ATOM 665 C CA . TYR A 1 93 ? -18.922 40.912 53.535 1.00 44.97 93 TYR A CA 1
ATOM 666 C C . TYR A 1 93 ? -19.781 42.191 53.559 1.00 44.97 93 TYR A C 1
ATOM 668 O O . TYR A 1 93 ? -20.999 42.140 53.723 1.00 44.97 93 TYR A O 1
ATOM 676 N N . TRP A 1 94 ? -19.159 43.346 53.295 1.00 51.03 94 TRP A N 1
ATOM 677 C CA . TRP A 1 94 ? -19.822 44.653 53.170 1.00 51.03 94 TRP A CA 1
ATOM 678 C C . TRP A 1 94 ? -19.629 45.267 51.774 1.00 51.03 94 TRP A C 1
ATOM 680 O O . TRP A 1 94 ? -18.580 45.144 51.146 1.00 51.03 94 TRP A O 1
ATOM 690 N N . SER A 1 95 ? -20.666 45.948 51.276 1.00 44.00 95 SER A N 1
ATOM 691 C CA . SER A 1 95 ? -20.798 46.370 49.869 1.00 44.00 95 SER A CA 1
ATOM 692 C C . SER A 1 95 ? -19.827 47.455 49.387 1.00 44.00 95 SER A C 1
ATOM 694 O O . SER A 1 95 ? -19.796 47.752 48.194 1.00 44.00 95 SER A O 1
ATOM 696 N N . ASP A 1 96 ? -19.084 48.084 50.293 1.00 49.28 96 ASP A N 1
ATOM 697 C CA . ASP A 1 96 ? -18.033 49.065 50.012 1.00 49.28 96 ASP A CA 1
ATOM 698 C C . ASP A 1 96 ? -16.610 48.490 50.166 1.00 49.28 96 ASP A C 1
ATOM 700 O O . ASP A 1 96 ? -15.630 49.218 49.984 1.00 49.28 96 ASP A O 1
ATOM 704 N N . HIS A 1 97 ? -16.471 47.182 50.421 1.00 47.81 97 HIS A N 1
ATOM 705 C CA . HIS A 1 97 ? -15.173 46.513 50.460 1.00 47.81 97 HIS A CA 1
ATOM 706 C C . HIS A 1 97 ? -14.588 46.300 49.056 1.00 47.81 97 HIS A C 1
ATOM 708 O O . HIS A 1 97 ? -15.223 45.728 48.175 1.00 47.81 97 HIS A O 1
ATOM 714 N N . ALA A 1 98 ? -13.339 46.720 48.845 1.00 48.06 98 ALA A N 1
ATOM 715 C CA . ALA A 1 98 ? -12.669 46.675 47.542 1.00 48.06 98 ALA A CA 1
ATOM 716 C C . ALA A 1 98 ? -11.703 45.479 47.390 1.00 48.06 98 ALA A C 1
ATOM 718 O O . ALA A 1 98 ? -10.607 45.627 46.841 1.00 48.06 98 ALA A O 1
ATOM 719 N N . CYS A 1 99 ? -12.090 44.297 47.880 1.00 45.03 99 CYS A N 1
ATOM 720 C CA . CYS A 1 99 ? -11.293 43.068 47.786 1.00 45.03 99 CYS A CA 1
ATOM 721 C C . CYS A 1 99 ? -12.096 41.942 47.131 1.00 45.03 99 CYS A C 1
ATOM 723 O O . CYS A 1 99 ? -13.213 41.671 47.549 1.00 45.03 99 CYS A O 1
ATOM 725 N N . THR A 1 100 ? -11.492 41.255 46.159 1.00 48.62 100 THR A N 1
ATOM 726 C CA . THR A 1 100 ? -12.050 40.046 45.536 1.00 48.62 100 THR A CA 1
ATOM 727 C C . THR A 1 100 ? -11.646 38.801 46.326 1.00 48.62 100 THR A C 1
ATOM 729 O O . THR A 1 100 ? -10.447 38.511 46.415 1.00 48.62 100 THR A O 1
ATOM 732 N N . GLY A 1 101 ? -12.614 38.036 46.836 1.00 50.22 101 GLY A N 1
ATOM 733 C CA . GLY A 1 101 ? -12.378 36.807 47.611 1.00 50.22 101 GLY A CA 1
ATOM 734 C C . GLY A 1 101 ? -12.949 36.843 49.035 1.00 50.22 101 GLY A C 1
ATOM 735 O O . GLY A 1 101 ? -13.688 37.751 49.395 1.00 50.22 101 GLY A O 1
ATOM 736 N N . ASN A 1 102 ? -12.625 35.832 49.854 1.00 44.53 102 ASN A N 1
ATOM 737 C CA . ASN A 1 102 ? -13.080 35.773 51.251 1.00 44.53 102 ASN A CA 1
ATOM 738 C C . ASN A 1 102 ? -12.498 36.972 52.034 1.00 44.53 102 ASN A C 1
ATOM 740 O O . ASN A 1 102 ? -11.272 37.069 52.114 1.00 44.53 102 ASN A O 1
ATOM 744 N N . PRO A 1 103 ? -13.330 37.866 52.606 1.00 45.00 103 PRO A N 1
ATOM 745 C CA . PRO A 1 103 ? -12.859 39.095 53.249 1.00 45.00 103 PRO A CA 1
ATOM 746 C C . PRO A 1 103 ? -12.075 38.855 54.550 1.00 45.00 103 PRO A C 1
ATOM 748 O O . PRO A 1 103 ? -11.425 39.772 55.043 1.00 45.00 103 PRO A O 1
ATOM 751 N N . SER A 1 104 ? -12.082 37.634 55.096 1.00 47.72 104 SER A N 1
ATOM 752 C CA . SER A 1 104 ? -11.307 37.271 56.285 1.00 47.72 104 SER A CA 1
ATOM 753 C C . SER A 1 104 ? -9.950 36.643 55.930 1.00 47.72 104 SER A C 1
ATOM 755 O O . SER A 1 104 ? -9.726 35.450 56.137 1.00 47.72 104 SER A O 1
ATOM 757 N N . ASP A 1 105 ? -9.009 37.461 55.438 1.00 44.84 105 ASP A N 1
ATOM 758 C CA . ASP A 1 105 ? -7.570 37.149 55.556 1.00 44.84 105 ASP A CA 1
ATOM 759 C C . ASP A 1 105 ? -7.001 37.499 56.952 1.00 44.84 105 ASP A C 1
ATOM 761 O O . ASP A 1 105 ? -5.863 37.156 57.281 1.00 44.84 105 ASP A O 1
ATOM 765 N N . GLY A 1 106 ? -7.847 38.083 57.811 1.00 48.28 106 GLY A N 1
ATOM 766 C CA . GLY A 1 106 ? -7.665 38.146 59.260 1.00 48.28 106 GLY A CA 1
ATOM 767 C C . GLY A 1 106 ? -7.029 39.428 59.795 1.00 48.28 106 GLY A C 1
ATOM 768 O O . GLY A 1 106 ? -6.497 39.398 60.904 1.00 48.28 106 GLY A O 1
ATOM 769 N N . SER A 1 107 ? -7.051 40.534 59.041 1.00 48.44 107 SER A N 1
ATOM 770 C CA . SER A 1 107 ? -6.442 41.797 59.481 1.00 48.44 107 SER A CA 1
ATOM 771 C C . SER A 1 107 ? -7.290 42.609 60.480 1.00 48.44 107 SER A C 1
ATOM 773 O O . SER A 1 107 ? -6.784 42.873 61.570 1.00 48.44 107 SER A O 1
ATOM 775 N N . GLU A 1 108 ? -8.546 42.982 60.184 1.00 47.12 108 GLU A N 1
ATOM 776 C CA . GLU A 1 108 ? -9.397 43.792 61.092 1.00 47.12 108 GLU A CA 1
ATOM 777 C C . GLU A 1 108 ? -10.912 43.471 60.961 1.00 47.12 108 GLU A C 1
ATOM 779 O O . GLU A 1 108 ? -11.431 43.482 59.844 1.00 47.12 108 GLU A O 1
ATOM 784 N N . PRO A 1 109 ? -11.659 43.215 62.061 1.00 49.69 109 PRO A N 1
ATOM 785 C CA . PRO A 1 109 ? -13.125 43.169 62.049 1.00 49.69 109 PRO A CA 1
ATOM 786 C C . PRO A 1 109 ? -13.746 44.563 62.260 1.00 49.69 109 PRO A C 1
ATOM 788 O O . PRO A 1 109 ? -13.262 45.346 63.078 1.00 49.69 109 PRO A O 1
ATOM 791 N N . TYR A 1 110 ? -14.861 44.852 61.582 1.00 42.72 110 TYR A N 1
ATOM 792 C CA . TYR A 1 110 ? -15.676 46.049 61.829 1.00 42.72 110 TYR A CA 1
ATOM 793 C C . TYR A 1 110 ? -16.743 45.788 62.904 1.00 42.72 110 TYR A C 1
ATOM 795 O O . TYR A 1 110 ? -17.465 44.793 62.837 1.00 42.72 110 TYR A O 1
ATOM 803 N N . GLU A 1 111 ? -16.886 46.705 63.865 1.00 47.75 111 GLU A N 1
ATOM 804 C CA . GLU A 1 111 ? -18.045 46.743 64.768 1.00 47.75 111 GLU A CA 1
ATOM 805 C C . GLU A 1 111 ? -19.255 47.361 64.046 1.00 47.75 111 GLU A C 1
ATOM 807 O O . GLU A 1 111 ? -19.143 48.425 63.432 1.00 47.75 111 GLU A O 1
ATOM 812 N N . ILE A 1 112 ? -20.417 46.712 64.155 1.00 46.72 112 ILE A N 1
ATOM 813 C CA . ILE A 1 112 ? -21.724 47.235 63.723 1.00 46.72 112 ILE A CA 1
ATOM 814 C C . ILE A 1 112 ? -22.655 47.385 64.932 1.00 46.72 112 ILE A C 1
ATOM 816 O O . ILE A 1 112 ? -22.457 46.742 65.963 1.00 46.72 112 ILE A O 1
ATOM 820 N N . ASP A 1 113 ? -23.648 48.268 64.830 1.00 45.88 113 ASP A N 1
ATOM 821 C CA . ASP A 1 113 ? -24.588 48.555 65.915 1.00 45.88 113 ASP A CA 1
ATOM 822 C C . ASP A 1 113 ? -25.673 47.477 66.087 1.00 45.88 113 ASP A C 1
ATOM 824 O O . ASP A 1 113 ? -25.949 46.662 65.206 1.00 45.88 113 ASP A O 1
ATOM 828 N N . ALA A 1 114 ? -26.273 47.452 67.282 1.00 49.34 114 ALA A N 1
ATOM 829 C CA . ALA A 1 114 ? -27.083 46.337 67.779 1.00 49.34 114 ALA A CA 1
ATOM 830 C C . ALA A 1 114 ? -28.411 46.088 67.027 1.00 49.34 114 ALA A C 1
ATOM 832 O O . ALA A 1 114 ? -29.072 45.080 67.280 1.00 49.34 114 ALA A O 1
ATOM 833 N N . ASP A 1 115 ? -28.826 46.991 66.135 1.00 51.22 115 ASP A N 1
ATOM 834 C CA . ASP A 1 115 ? -30.008 46.866 65.275 1.00 51.22 115 ASP A CA 1
ATOM 835 C C . ASP A 1 115 ? -29.685 46.695 63.774 1.00 51.22 115 ASP A C 1
ATOM 837 O O . ASP A 1 115 ? -30.599 46.495 62.964 1.00 51.22 115 ASP A O 1
ATOM 841 N N . SER 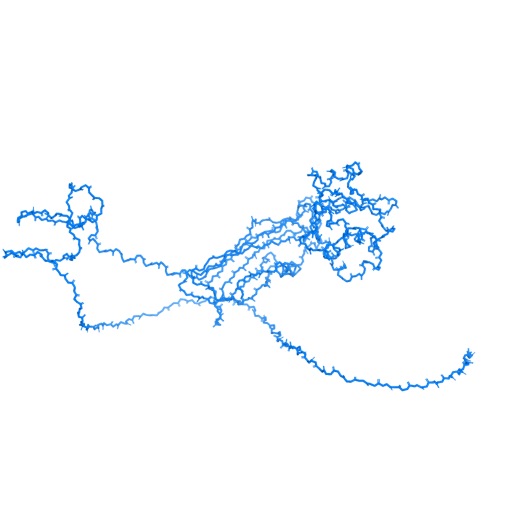A 1 116 ? -28.403 46.661 63.392 1.00 44.31 116 SER A N 1
ATOM 842 C CA . SER A 1 116 ? -27.970 46.323 62.031 1.00 44.31 116 SER A CA 1
ATOM 843 C C . SER A 1 116 ? -28.080 44.817 61.753 1.00 44.31 116 SER A C 1
ATOM 845 O O . SER A 1 116 ? -27.633 43.975 62.527 1.00 44.31 116 SER A O 1
ATOM 847 N N . THR A 1 117 ? -28.674 44.451 60.610 1.00 46.50 117 THR A N 1
ATOM 848 C CA . THR A 1 117 ? -28.820 43.050 60.166 1.00 46.50 117 THR A CA 1
ATOM 849 C C . THR A 1 117 ? -27.961 42.782 58.939 1.00 46.50 117 THR A C 1
ATOM 851 O O . THR A 1 117 ? -28.290 43.244 57.843 1.00 46.50 117 THR A O 1
ATOM 854 N N . ASP A 1 118 ? -26.912 41.982 59.111 1.00 45.81 118 ASP A N 1
ATOM 855 C CA . ASP A 1 118 ? -26.150 41.430 57.995 1.00 45.81 118 ASP A CA 1
ATOM 856 C C . ASP A 1 118 ? -27.000 40.425 57.198 1.00 45.81 118 ASP A C 1
ATOM 858 O O . ASP A 1 118 ? -27.868 39.734 57.738 1.00 45.81 118 ASP A O 1
ATOM 862 N N . ARG A 1 119 ? -26.780 40.371 55.886 1.00 46.84 119 ARG A N 1
ATOM 863 C CA . ARG A 1 119 ? -27.470 39.468 54.960 1.00 46.84 119 ARG A CA 1
ATOM 864 C C . ARG A 1 119 ? -26.529 38.648 54.082 1.00 46.84 119 ARG A C 1
ATOM 866 O O . ARG A 1 119 ? -27.028 37.751 53.406 1.00 46.84 119 ARG A O 1
ATOM 873 N N . TYR A 1 120 ? -25.223 38.937 54.060 1.00 44.62 120 TYR A N 1
ATOM 874 C CA . TYR A 1 120 ? -24.310 38.397 53.049 1.00 44.62 120 TYR A CA 1
ATOM 875 C C . TYR A 1 120 ? -22.933 38.035 53.639 1.00 44.62 120 TYR A C 1
ATOM 877 O O . TYR A 1 120 ? -22.029 38.865 53.672 1.00 44.62 120 TYR A O 1
ATOM 885 N N . PRO A 1 121 ? -22.711 36.765 54.033 1.00 44.78 121 PRO A N 1
ATOM 886 C CA . PRO A 1 121 ? -21.384 36.294 54.442 1.00 44.78 121 PRO A CA 1
ATOM 887 C C . PRO A 1 121 ? -20.380 36.160 53.274 1.00 44.78 121 PRO A C 1
ATOM 889 O O . PRO A 1 121 ? -19.241 35.761 53.492 1.00 44.78 121 PRO A O 1
ATOM 892 N N . PHE A 1 122 ? -20.779 36.473 52.035 1.00 46.91 122 PHE A N 1
ATOM 893 C CA . PHE A 1 122 ? -19.952 36.382 50.828 1.00 46.91 122 PHE A CA 1
ATOM 894 C C . PHE A 1 122 ? -20.231 37.560 49.879 1.00 46.91 122 PHE A C 1
ATOM 896 O O . PHE A 1 122 ? -21.310 38.146 49.919 1.00 46.91 122 PHE A O 1
ATOM 903 N N . GLU A 1 123 ? -19.279 37.850 48.984 1.00 42.78 123 GLU A N 1
ATOM 904 C CA . GLU A 1 123 ? -19.357 38.906 47.952 1.00 42.78 123 GLU A CA 1
ATOM 905 C C . GLU A 1 123 ? -20.576 38.754 47.012 1.00 42.78 123 GLU A C 1
ATOM 907 O O . GLU A 1 123 ? -21.102 39.743 46.498 1.00 42.78 123 GLU A O 1
ATOM 912 N N . ASP A 1 124 ? -21.065 37.523 46.813 1.00 48.00 124 ASP A N 1
ATOM 913 C CA . ASP A 1 124 ? -22.175 37.205 45.912 1.00 48.00 124 ASP A CA 1
ATOM 914 C C . ASP A 1 124 ? -23.465 36.828 46.673 1.00 48.00 124 ASP A C 1
ATOM 916 O O . ASP A 1 124 ? -23.537 35.856 47.432 1.00 48.00 124 ASP A O 1
ATOM 920 N N . VAL A 1 125 ? -24.523 37.589 46.379 1.00 42.97 125 VAL A N 1
ATOM 921 C CA . VAL A 1 125 ? -25.890 37.556 46.940 1.00 42.97 125 VAL A CA 1
ATOM 922 C C . VAL A 1 125 ? -26.585 36.185 46.812 1.00 42.97 125 VAL A C 1
ATOM 924 O O . VAL A 1 125 ? -27.651 35.971 47.391 1.00 42.97 125 VAL A O 1
ATOM 927 N N . SER A 1 126 ? -26.019 35.248 46.046 1.00 49.75 126 SER A N 1
ATOM 928 C CA . SER A 1 126 ? -26.653 33.984 45.651 1.00 49.75 126 SER A CA 1
ATOM 929 C C . SER A 1 126 ? -26.091 32.706 46.305 1.00 49.75 126 SER A C 1
ATOM 931 O O . SER A 1 126 ? -26.737 31.663 46.224 1.00 49.75 126 SER A O 1
ATOM 933 N N . TRP A 1 127 ? -24.950 32.759 47.005 1.00 42.41 127 TRP A N 1
ATOM 934 C CA . TRP A 1 127 ? -24.206 31.554 47.440 1.00 42.41 127 TRP A CA 1
ATOM 935 C C . TRP A 1 127 ? -24.779 30.800 48.657 1.00 42.41 127 TRP A C 1
ATOM 937 O O . TRP A 1 127 ? -24.427 29.651 48.906 1.00 42.41 127 TRP A O 1
ATOM 947 N N . TRP A 1 128 ? -25.684 31.430 49.404 1.00 41.56 128 TRP A N 1
ATOM 948 C CA . TRP A 1 128 ? -26.461 30.846 50.507 1.00 41.56 128 TRP A CA 1
ATOM 949 C C . TRP A 1 128 ? -27.594 29.903 50.068 1.00 41.56 128 TRP A C 1
ATOM 951 O O . TRP A 1 128 ? -28.126 29.155 50.892 1.00 41.56 128 TRP A O 1
ATOM 961 N N . ALA A 1 129 ? -27.972 29.899 48.785 1.00 43.78 129 ALA A N 1
ATOM 962 C CA . ALA A 1 129 ? -28.788 28.818 48.251 1.00 43.78 129 ALA A CA 1
ATOM 963 C C . ALA A 1 129 ? -27.952 27.534 48.306 1.00 43.78 129 ALA A C 1
ATOM 965 O O . ALA A 1 129 ? -26.875 27.495 47.711 1.00 43.78 129 ALA A O 1
ATOM 966 N N . ALA A 1 130 ? -28.438 26.512 49.028 1.00 41.75 130 ALA A N 1
ATOM 967 C CA . ALA A 1 130 ? -27.740 25.235 49.189 1.00 41.75 130 ALA A CA 1
ATOM 968 C C . ALA A 1 130 ? -27.158 24.796 47.838 1.00 41.75 130 ALA A C 1
ATOM 970 O O . ALA A 1 130 ? -27.921 24.771 46.861 1.00 41.75 130 ALA A O 1
ATOM 971 N N . PRO A 1 131 ? -25.838 24.522 47.754 1.00 43.78 131 PRO A N 1
ATOM 972 C CA . PRO A 1 131 ? -25.181 24.346 46.472 1.00 43.78 131 PRO A CA 1
ATOM 973 C C . PRO A 1 131 ? -25.946 23.286 45.682 1.00 43.78 131 PRO A C 1
ATOM 975 O O . PRO A 1 131 ? -26.307 22.256 46.270 1.00 43.78 131 PRO A O 1
ATOM 978 N N . PRO A 1 132 ? -26.223 23.512 44.378 1.00 42.81 132 PRO A N 1
ATOM 979 C CA . PRO A 1 132 ? -26.771 22.446 43.553 1.00 42.81 132 PRO A CA 1
ATOM 980 C C . PRO A 1 132 ? -25.869 21.230 43.772 1.00 42.81 132 PRO A C 1
ATOM 982 O O . PRO A 1 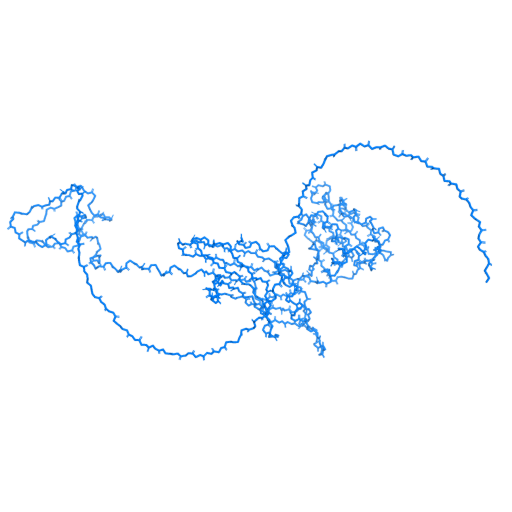132 ? -24.647 21.422 43.816 1.00 42.81 132 PRO A O 1
ATOM 985 N N . PRO A 1 133 ? -26.436 20.026 43.999 1.00 43.69 133 PRO A N 1
ATOM 986 C CA . PRO A 1 133 ? -25.642 18.857 44.346 1.00 43.69 133 PRO A CA 1
ATOM 987 C C . PRO A 1 133 ? -24.483 18.786 43.364 1.00 43.69 133 PRO A C 1
ATOM 989 O O . PRO A 1 133 ? -24.751 18.785 42.158 1.00 43.69 133 PRO A O 1
ATOM 992 N N . LEU A 1 134 ? -23.249 18.845 43.908 1.00 34.34 134 LEU A N 1
ATOM 993 C CA . LEU A 1 134 ? -21.971 18.844 43.179 1.00 34.34 134 LEU A CA 1
ATOM 994 C C . LEU A 1 134 ? -22.202 18.073 41.892 1.00 34.34 134 LEU A C 1
ATOM 996 O O . LEU A 1 134 ? -22.542 16.894 42.045 1.00 34.34 134 LEU A O 1
ATOM 1000 N N . PRO A 1 135 ? -22.154 18.713 40.698 1.00 32.72 135 PRO A N 1
ATOM 1001 C CA . PRO A 1 135 ? -22.689 18.119 39.486 1.00 32.72 135 PRO A CA 1
ATOM 1002 C C . PRO A 1 135 ? -22.085 16.739 39.395 1.00 32.72 135 PRO A C 1
ATOM 1004 O O . PRO A 1 135 ? -20.868 16.616 39.238 1.00 32.72 135 PRO A O 1
ATOM 1007 N N . THR A 1 136 ? -22.920 15.721 39.629 1.00 36.66 136 THR A N 1
ATOM 1008 C CA . THR A 1 136 ? -22.456 14.343 39.635 1.00 36.66 136 THR A CA 1
ATOM 1009 C C . THR A 1 136 ? -21.876 14.188 38.258 1.00 36.66 136 THR A C 1
ATOM 1011 O O . THR A 1 136 ? -22.643 14.305 37.294 1.00 36.66 136 THR A O 1
ATOM 1014 N N . LEU A 1 137 ? -20.545 14.045 38.172 1.00 37.16 137 LEU A N 1
ATOM 1015 C CA . LEU A 1 137 ? -19.879 13.826 36.898 1.00 37.16 137 LEU A CA 1
ATOM 1016 C C . LEU A 1 137 ? -20.724 12.758 36.209 1.00 37.16 137 LEU A C 1
ATOM 1018 O O . LEU A 1 137 ? -20.958 11.723 36.851 1.00 37.16 137 LEU A O 1
ATOM 1022 N N . PRO A 1 138 ? -21.303 13.047 35.022 1.00 46.22 138 PRO A N 1
ATOM 1023 C CA . PRO A 1 138 ? -22.147 12.073 34.349 1.00 46.22 138 PRO A CA 1
ATOM 1024 C C . PRO A 1 138 ? -21.338 10.781 34.341 1.00 46.22 138 PRO A C 1
ATOM 1026 O O . PRO A 1 138 ? -20.144 10.865 34.029 1.00 46.22 138 PRO A O 1
ATOM 1029 N N . PRO A 1 139 ? -21.919 9.669 34.839 1.00 51.97 139 PRO A N 1
ATOM 1030 C CA . PRO A 1 139 ? -21.153 8.518 35.304 1.00 51.97 139 PRO A CA 1
ATOM 1031 C C . PRO A 1 139 ? -20.101 8.192 34.255 1.00 51.97 139 PRO A C 1
ATOM 1033 O O . PRO A 1 139 ? -20.484 8.148 33.079 1.00 51.97 139 PRO A O 1
ATOM 1036 N N . PRO A 1 140 ? -18.815 8.075 34.655 1.00 52.81 140 PRO A N 1
ATOM 1037 C CA . PRO A 1 140 ? -17.691 8.072 33.730 1.00 52.81 140 PRO A CA 1
ATOM 1038 C C . PRO A 1 140 ? -18.032 7.176 32.554 1.00 52.81 140 PRO A C 1
ATOM 1040 O O . PRO A 1 140 ? -18.446 6.032 32.773 1.00 52.81 140 PRO A O 1
ATOM 1043 N N . SER A 1 141 ? -17.998 7.752 31.346 1.00 72.62 141 SER A N 1
ATOM 1044 C CA . SER A 1 141 ? -18.604 7.138 30.168 1.00 72.62 141 SER A CA 1
ATOM 1045 C C . SER A 1 141 ? -18.156 5.685 30.063 1.00 72.62 141 SER A C 1
ATOM 1047 O O . SER A 1 141 ? -17.005 5.365 30.366 1.00 72.62 141 SER A O 1
ATOM 1049 N N . LYS A 1 142 ? -19.037 4.794 29.601 1.00 85.25 142 LYS A N 1
ATOM 1050 C CA . LYS A 1 142 ? -18.587 3.438 29.270 1.00 85.25 142 LYS A CA 1
ATOM 1051 C C . LYS A 1 142 ? -17.367 3.518 28.332 1.00 85.25 142 LYS A C 1
ATOM 1053 O O . LYS A 1 142 ? -17.301 4.467 27.540 1.00 85.25 142 LYS A O 1
ATOM 1058 N N . PRO A 1 143 ? -16.424 2.559 28.405 1.00 91.19 143 PRO A N 1
ATOM 1059 C CA . PRO A 1 143 ? -15.336 2.482 27.444 1.00 91.19 143 PRO A CA 1
ATOM 1060 C C . PRO A 1 143 ? -15.871 2.586 26.018 1.00 91.19 143 PRO A C 1
ATOM 1062 O O . PRO A 1 143 ? -16.889 1.981 25.684 1.00 91.19 143 PRO A O 1
ATOM 1065 N N . ALA A 1 144 ? -15.206 3.396 25.208 1.00 89.44 144 ALA A N 1
ATOM 1066 C CA . ALA A 1 144 ? -15.657 3.761 23.881 1.00 89.44 144 ALA A CA 1
ATOM 1067 C C . ALA A 1 144 ? -14.594 3.421 22.842 1.00 89.44 144 ALA A C 1
ATOM 1069 O O . ALA A 1 144 ? -13.390 3.508 23.103 1.00 89.44 144 ALA A O 1
ATOM 1070 N N . VAL A 1 145 ? -15.069 3.069 21.656 1.00 91.25 145 VAL A N 1
ATOM 1071 C CA . VAL A 1 145 ? -14.264 2.903 20.453 1.00 91.25 145 VAL A CA 1
ATOM 1072 C C . VAL A 1 145 ? -14.794 3.853 19.390 1.00 91.25 145 VAL A C 1
ATOM 1074 O O . VAL A 1 145 ? -15.990 4.134 19.360 1.00 91.25 145 VAL A O 1
ATOM 1077 N N . THR A 1 146 ? -13.910 4.365 18.542 1.00 89.50 146 THR A N 1
ATOM 1078 C CA . THR A 1 146 ? -14.298 5.108 17.341 1.00 89.50 146 THR A CA 1
ATOM 1079 C C . THR A 1 146 ? -13.537 4.608 16.124 1.00 89.50 146 THR A C 1
ATOM 1081 O O . THR A 1 146 ? -12.431 4.081 16.260 1.00 89.50 146 THR A O 1
ATOM 1084 N N . ILE A 1 147 ? -14.099 4.797 14.932 1.00 91.44 147 ILE A N 1
ATOM 1085 C CA . ILE A 1 147 ? -13.409 4.575 13.662 1.00 91.44 147 ILE A CA 1
ATOM 1086 C C . ILE A 1 147 ? -13.707 5.702 12.675 1.00 91.44 147 ILE A C 1
ATOM 1088 O O . ILE A 1 147 ? -14.837 6.152 12.524 1.00 91.44 147 ILE A O 1
ATOM 1092 N N . ALA A 1 148 ? -12.676 6.153 11.969 1.00 87.94 148 ALA A N 1
ATOM 1093 C CA . ALA A 1 148 ? -12.801 7.117 10.887 1.00 87.94 148 ALA A CA 1
ATOM 1094 C C . ALA A 1 148 ? -11.893 6.734 9.719 1.00 87.94 148 ALA A C 1
ATOM 1096 O O . ALA A 1 148 ? -10.821 6.160 9.911 1.00 87.94 148 ALA A O 1
ATOM 1097 N N . THR A 1 149 ? -12.307 7.105 8.513 1.00 88.44 149 THR A N 1
ATOM 1098 C CA . THR A 1 149 ? -11.491 7.075 7.295 1.00 88.44 149 THR A CA 1
ATOM 1099 C C . THR A 1 149 ? -11.151 8.508 6.867 1.00 88.44 149 THR A C 1
ATOM 1101 O O . THR A 1 149 ? -11.911 9.438 7.141 1.00 88.44 149 THR A O 1
ATOM 1104 N N . ASP A 1 150 ? -10.021 8.732 6.185 1.00 84.19 150 ASP A N 1
ATOM 1105 C CA . ASP A 1 150 ? -9.642 10.077 5.707 1.00 84.19 150 ASP A CA 1
ATOM 1106 C C . ASP A 1 150 ? -10.566 10.636 4.613 1.00 84.19 150 ASP A C 1
ATOM 1108 O O . ASP A 1 150 ? -10.610 11.849 4.392 1.00 84.19 150 ASP A O 1
ATOM 1112 N N . LYS A 1 151 ? -11.303 9.755 3.928 1.00 85.69 151 LYS A N 1
ATOM 1113 C CA . LYS A 1 151 ? -12.279 10.065 2.879 1.00 85.69 151 LYS A CA 1
ATOM 1114 C C . LYS A 1 151 ? -13.451 9.084 2.947 1.00 85.69 151 LYS A C 1
ATOM 1116 O O . LYS A 1 151 ? -13.364 8.023 3.559 1.00 85.69 151 LYS A O 1
ATOM 1121 N N . THR A 1 152 ? -14.532 9.417 2.251 1.00 86.62 152 THR A N 1
ATOM 1122 C CA . THR A 1 152 ? -15.695 8.536 2.040 1.00 86.62 152 THR A CA 1
ATOM 1123 C C . THR A 1 152 ? -15.719 7.901 0.646 1.00 86.62 152 THR A C 1
ATOM 1125 O O . THR A 1 152 ? -16.576 7.070 0.360 1.00 86.62 152 THR A O 1
ATOM 1128 N N . GLU A 1 153 ? -14.790 8.266 -0.239 1.00 87.50 153 GLU A N 1
ATOM 1129 C CA . GLU A 1 153 ? -14.681 7.726 -1.594 1.00 87.50 153 GLU A CA 1
ATOM 1130 C C . GLU A 1 153 ? -13.222 7.389 -1.899 1.00 87.50 153 GLU A C 1
ATOM 1132 O O . GLU A 1 153 ? -12.342 8.231 -1.715 1.00 87.50 153 GLU A O 1
ATOM 1137 N N . TYR A 1 154 ? -12.991 6.171 -2.385 1.00 86.75 154 TYR A N 1
ATOM 1138 C CA . TYR A 1 154 ? -11.679 5.646 -2.752 1.00 86.75 154 TYR A CA 1
ATOM 1139 C C . TYR A 1 154 ? -11.727 5.121 -4.179 1.00 86.75 154 TYR A C 1
ATOM 1141 O O . TYR A 1 154 ? -12.656 4.404 -4.553 1.00 86.75 154 TYR A O 1
ATOM 1149 N N . SER A 1 155 ? -10.739 5.487 -4.993 1.00 78.75 155 SER A N 1
ATOM 1150 C CA . SER A 1 155 ? -10.712 5.137 -6.412 1.00 78.75 155 SER A CA 1
ATOM 1151 C C . SER A 1 155 ? -9.316 4.727 -6.856 1.00 78.75 155 SER A C 1
ATOM 1153 O O . SER A 1 155 ? -8.362 5.441 -6.539 1.00 78.75 155 SER A O 1
ATOM 1155 N N . PRO A 1 156 ? -9.163 3.701 -7.715 1.00 71.62 156 PRO A N 1
ATOM 1156 C CA . PRO A 1 156 ? -7.862 3.352 -8.258 1.00 71.62 156 PRO A CA 1
ATOM 1157 C C . PRO A 1 156 ? -7.329 4.402 -9.263 1.00 71.62 156 PRO A C 1
ATOM 1159 O O . PRO A 1 156 ? -6.313 4.171 -9.912 1.00 71.62 156 PRO A O 1
ATOM 1162 N N . SER A 1 157 ? -7.964 5.579 -9.377 1.00 51.62 157 SER A N 1
ATOM 1163 C CA . SER A 1 157 ? -7.678 6.670 -10.321 1.00 51.62 157 SER A CA 1
ATOM 1164 C C . SER A 1 157 ? -6.383 7.464 -10.084 1.00 51.62 157 SER A C 1
ATOM 1166 O O . SER A 1 157 ? -6.195 8.522 -10.689 1.00 51.62 157 SER A O 1
ATOM 1168 N N . GLY A 1 158 ? -5.486 7.010 -9.208 1.00 54.28 158 GLY A N 1
ATOM 1169 C CA . GLY A 1 158 ? -4.105 7.497 -9.227 1.00 54.28 158 GLY A CA 1
ATOM 1170 C C . GLY A 1 158 ? -3.339 6.922 -10.424 1.00 54.28 158 GLY A C 1
ATOM 1171 O O . GLY A 1 158 ? -3.812 6.025 -11.119 1.00 54.28 158 GLY A O 1
ATOM 1172 N N . LYS A 1 159 ? -2.099 7.373 -10.643 1.00 57.12 159 LYS A N 1
ATOM 1173 C CA . LYS A 1 159 ? -1.152 6.521 -11.377 1.00 57.12 159 LYS A CA 1
ATOM 1174 C C . LYS A 1 159 ? -0.905 5.298 -10.492 1.00 57.12 159 LYS A C 1
ATOM 1176 O O . LYS A 1 159 ? -0.417 5.489 -9.377 1.00 57.12 159 LYS A O 1
ATOM 1181 N N . GLY A 1 160 ? -1.306 4.108 -10.951 1.00 65.50 160 GLY A N 1
ATOM 1182 C CA . GLY A 1 160 ? -1.276 2.864 -10.170 1.00 65.50 160 GLY A CA 1
ATOM 1183 C C . GLY A 1 160 ? 0.035 2.723 -9.408 1.00 65.50 160 GLY A C 1
ATOM 1184 O O . GLY A 1 160 ? 1.085 2.899 -10.013 1.00 65.50 160 GLY A O 1
ATOM 1185 N N . LYS A 1 161 ? 0.031 2.436 -8.108 1.00 75.56 161 LYS A N 1
ATOM 1186 C CA . LYS A 1 161 ? 1.237 1.917 -7.458 1.00 75.56 161 LYS A CA 1
ATOM 1187 C C . LYS A 1 161 ? 1.258 0.397 -7.579 1.00 75.56 161 LYS A C 1
ATOM 1189 O O . LYS A 1 161 ? 0.234 -0.241 -7.793 1.00 75.56 161 LYS A O 1
ATOM 1194 N N . THR A 1 162 ? 2.438 -0.183 -7.455 1.00 83.81 162 THR A N 1
ATOM 1195 C CA . THR A 1 162 ? 2.655 -1.627 -7.381 1.00 83.81 162 THR A CA 1
ATOM 1196 C C . THR A 1 162 ? 3.652 -1.929 -6.254 1.00 83.81 162 THR A C 1
ATOM 1198 O O . THR A 1 162 ? 4.012 -1.045 -5.467 1.00 83.81 162 THR A O 1
ATOM 1201 N N . ILE A 1 163 ? 4.079 -3.185 -6.152 1.00 86.50 163 ILE A N 1
ATOM 1202 C CA . ILE A 1 163 ? 5.064 -3.691 -5.194 1.00 86.50 163 ILE A CA 1
ATOM 1203 C C . ILE A 1 163 ? 6.298 -2.771 -5.070 1.00 86.50 163 ILE A C 1
ATOM 1205 O O . ILE A 1 163 ? 6.790 -2.200 -6.045 1.00 86.50 163 ILE A O 1
ATOM 1209 N N . GLY A 1 164 ? 6.760 -2.572 -3.830 1.00 85.88 164 GLY A N 1
ATOM 1210 C CA . GLY A 1 164 ? 7.842 -1.638 -3.478 1.00 85.88 164 GLY A CA 1
ATOM 1211 C C . GLY A 1 164 ? 7.605 -0.178 -3.876 1.00 85.88 164 GLY A C 1
ATOM 1212 O O . GLY A 1 164 ? 8.566 0.556 -4.105 1.00 85.88 164 GLY A O 1
ATOM 1213 N N . TYR A 1 165 ? 6.344 0.258 -3.950 1.00 85.25 165 TYR A N 1
ATOM 1214 C CA . TYR A 1 165 ? 5.937 1.645 -4.215 1.00 85.25 165 TYR A CA 1
ATOM 1215 C C . TYR A 1 165 ? 6.322 2.190 -5.602 1.00 85.25 165 TYR A C 1
ATOM 1217 O O . TYR A 1 165 ? 6.317 3.407 -5.811 1.00 85.25 165 TYR A O 1
ATOM 1225 N N . PHE A 1 166 ? 6.616 1.312 -6.565 1.00 91.31 166 PHE A N 1
ATOM 1226 C CA . PHE A 1 166 ? 6.739 1.700 -7.970 1.00 91.31 166 PHE A CA 1
ATOM 1227 C C . PHE A 1 166 ? 5.409 2.235 -8.502 1.00 91.31 166 PHE A C 1
ATOM 1229 O O . PHE A 1 166 ? 4.346 1.765 -8.118 1.00 91.31 166 PHE A O 1
ATOM 1236 N N . THR A 1 167 ? 5.471 3.216 -9.396 1.00 87.31 167 THR A N 1
ATOM 1237 C CA . THR A 1 167 ? 4.325 3.802 -10.095 1.00 87.31 167 THR A CA 1
ATOM 1238 C C . THR A 1 167 ? 4.216 3.215 -11.501 1.00 87.31 167 THR A C 1
ATOM 1240 O O . THR A 1 167 ? 5.205 3.147 -12.226 1.00 87.31 167 THR A O 1
ATOM 1243 N N . VAL A 1 168 ? 3.010 2.826 -11.891 1.00 87.31 168 VAL A N 1
ATOM 1244 C CA . VAL A 1 168 ? 2.613 2.348 -13.212 1.00 87.31 168 VAL A CA 1
ATOM 1245 C C . VAL A 1 168 ? 2.286 3.560 -14.083 1.00 87.31 168 VAL A C 1
ATOM 1247 O O . VAL A 1 168 ? 1.425 4.375 -13.748 1.00 87.31 168 VAL A O 1
ATOM 1250 N N . SER A 1 169 ? 3.003 3.714 -15.191 1.00 82.81 169 SER A N 1
ATOM 1251 C CA . SER A 1 169 ? 2.898 4.881 -16.075 1.00 82.81 169 SER A CA 1
ATOM 1252 C C . SER A 1 169 ? 1.679 4.856 -17.000 1.00 82.81 169 SER A C 1
ATOM 1254 O O . SER A 1 169 ? 1.174 5.917 -17.367 1.00 82.81 169 SER A O 1
ATOM 1256 N N . GLY A 1 170 ? 1.224 3.657 -17.375 1.00 78.50 170 GLY A N 1
ATOM 1257 C CA . GLY A 1 170 ? 0.266 3.437 -18.463 1.00 78.50 170 GLY A CA 1
ATOM 1258 C C . GLY A 1 170 ? 0.886 3.501 -19.868 1.00 78.50 170 GLY A C 1
ATOM 1259 O O . GLY A 1 170 ? 0.159 3.354 -20.847 1.00 78.50 170 GLY A O 1
ATOM 1260 N N . ASP A 1 171 ? 2.202 3.713 -19.977 1.00 84.69 171 ASP A N 1
ATOM 1261 C CA . ASP A 1 171 ? 2.936 3.651 -21.242 1.00 84.69 171 ASP A CA 1
ATOM 1262 C C . ASP A 1 171 ? 3.133 2.197 -21.715 1.00 84.69 171 ASP A C 1
ATOM 1264 O O . ASP A 1 171 ? 3.161 1.258 -20.915 1.00 84.69 171 ASP A O 1
ATOM 1268 N N . GLU A 1 172 ? 3.324 2.010 -23.025 1.00 88.25 172 GLU A N 1
ATOM 1269 C CA . GLU A 1 172 ? 3.792 0.735 -23.581 1.00 88.25 172 GLU A CA 1
ATOM 1270 C C . GLU A 1 172 ? 5.208 0.399 -23.080 1.00 88.25 172 GLU A C 1
ATOM 1272 O O . GLU A 1 172 ? 6.008 1.293 -22.783 1.00 88.25 172 GLU A O 1
ATOM 1277 N N . ILE A 1 173 ? 5.537 -0.899 -23.020 1.00 93.88 173 ILE A N 1
ATOM 1278 C CA . ILE A 1 173 ? 6.871 -1.340 -22.601 1.00 93.88 173 ILE A CA 1
ATOM 1279 C C . ILE A 1 173 ? 7.904 -0.825 -23.608 1.00 93.88 173 ILE A C 1
ATOM 1281 O O . ILE A 1 173 ? 7.884 -1.219 -24.775 1.00 93.88 173 ILE A O 1
ATOM 1285 N N . CYS A 1 174 ? 8.823 0.038 -23.170 1.00 96.00 174 CYS A N 1
ATOM 1286 C CA . CYS A 1 174 ? 9.882 0.530 -24.043 1.00 96.00 174 CYS A CA 1
ATOM 1287 C C . CYS A 1 174 ? 10.970 -0.530 -24.229 1.00 96.00 174 CYS A C 1
ATOM 1289 O O . CYS A 1 174 ? 11.430 -1.159 -23.270 1.00 96.00 174 CYS A O 1
ATOM 1291 N N . LEU A 1 175 ? 11.357 -0.725 -25.491 1.00 96.75 175 LEU A N 1
ATOM 1292 C CA . LEU A 1 175 ? 12.273 -1.769 -25.930 1.00 96.75 175 LEU A CA 1
ATOM 1293 C C . LEU A 1 175 ? 13.468 -1.166 -26.672 1.00 96.75 175 LEU A C 1
ATOM 1295 O O . LEU A 1 175 ? 13.286 -0.378 -27.600 1.00 96.75 175 LEU A O 1
ATOM 1299 N N . GLU A 1 176 ? 14.667 -1.637 -26.352 1.00 97.00 176 GLU A N 1
ATOM 1300 C CA . GLU A 1 176 ? 15.873 -1.446 -27.158 1.00 97.00 176 GLU A CA 1
ATOM 1301 C C . GLU A 1 176 ? 16.318 -2.816 -27.678 1.00 97.00 176 GLU A C 1
ATOM 1303 O O . GLU A 1 176 ? 16.350 -3.789 -26.933 1.00 97.00 176 GLU A O 1
ATOM 1308 N N . GLU A 1 177 ? 16.558 -2.944 -28.986 1.00 94.94 177 GLU A N 1
ATOM 1309 C CA . GLU A 1 177 ? 16.875 -4.231 -29.639 1.00 94.94 177 GLU A CA 1
ATOM 1310 C C . GLU A 1 177 ? 15.890 -5.389 -29.319 1.00 94.94 177 GLU A C 1
ATOM 1312 O O . GLU A 1 177 ? 16.238 -6.565 -29.411 1.00 94.94 177 GLU A O 1
ATOM 1317 N N . ARG A 1 178 ? 14.620 -5.056 -29.018 1.00 94.06 178 ARG A N 1
ATOM 1318 C CA . ARG A 1 178 ? 13.541 -5.956 -28.535 1.00 94.06 178 ARG A CA 1
ATOM 1319 C C . ARG A 1 178 ? 13.679 -6.446 -27.084 1.00 94.06 178 ARG A C 1
ATOM 1321 O O . ARG A 1 178 ? 12.947 -7.351 -26.691 1.00 94.06 178 ARG A O 1
ATOM 1328 N N . LYS A 1 179 ? 14.564 -5.848 -26.291 1.00 97.62 179 LYS A N 1
ATOM 1329 C CA . LYS A 1 179 ? 14.733 -6.096 -24.855 1.00 97.62 179 LYS A CA 1
ATOM 1330 C C . LYS A 1 179 ? 14.100 -4.944 -24.055 1.00 97.62 179 LYS A C 1
ATOM 1332 O O . LYS A 1 179 ? 14.321 -3.795 -24.437 1.00 97.62 179 LYS A O 1
ATOM 1337 N N . PRO A 1 180 ? 13.347 -5.189 -22.966 1.00 98.19 180 PRO A N 1
ATOM 1338 C CA . PRO A 1 180 ? 12.887 -4.130 -22.067 1.00 98.19 180 PRO A CA 1
ATOM 1339 C C . PRO A 1 180 ? 14.050 -3.287 -21.545 1.00 98.19 180 PRO A C 1
ATOM 1341 O O . PRO A 1 180 ? 15.065 -3.836 -21.111 1.00 98.19 180 PRO A O 1
ATOM 1344 N N . ILE A 1 181 ? 13.904 -1.962 -21.587 1.00 98.31 181 ILE A N 1
ATOM 1345 C CA . ILE A 1 181 ? 14.951 -1.041 -21.125 1.00 98.31 181 ILE A CA 1
ATOM 1346 C C . ILE A 1 181 ? 14.795 -0.779 -19.628 1.00 98.31 181 ILE A C 1
ATOM 1348 O O . ILE A 1 181 ? 13.706 -0.462 -19.156 1.00 98.31 181 ILE A O 1
ATOM 1352 N N . VAL A 1 182 ? 15.879 -0.896 -18.870 1.00 98.50 182 VAL A N 1
ATOM 1353 C CA . VAL A 1 182 ? 15.913 -0.737 -17.416 1.00 98.50 182 VAL A CA 1
ATOM 1354 C C . VAL A 1 182 ? 16.924 0.353 -17.062 1.00 98.50 182 VAL A C 1
ATOM 1356 O O . VAL A 1 182 ? 18.123 0.191 -17.277 1.00 98.50 182 VAL A O 1
ATOM 1359 N N . TYR A 1 183 ? 16.431 1.472 -16.530 1.00 98.44 183 TYR A N 1
ATOM 1360 C CA . TYR A 1 183 ? 17.215 2.665 -16.209 1.00 98.44 183 TYR A CA 1
ATOM 1361 C C . TYR A 1 183 ? 17.421 2.828 -14.701 1.00 98.44 183 TYR A C 1
ATOM 1363 O O . TYR A 1 183 ? 16.474 2.691 -13.918 1.00 98.44 183 TYR A O 1
ATOM 1371 N N . PHE A 1 184 ? 18.623 3.258 -14.321 1.00 98.44 184 PHE A N 1
ATOM 1372 C CA . PHE A 1 184 ? 18.927 3.805 -13.001 1.00 98.44 184 PHE A CA 1
ATOM 1373 C C . PHE A 1 184 ? 19.534 5.198 -13.133 1.00 98.44 184 PHE A C 1
ATOM 1375 O O . PHE A 1 184 ? 20.532 5.388 -13.821 1.00 98.44 184 PHE A O 1
ATOM 1382 N N . PHE A 1 185 ? 18.957 6.174 -12.438 1.00 98.19 185 PHE A N 1
ATOM 1383 C CA . PHE A 1 185 ? 19.459 7.543 -12.367 1.00 98.19 185 PHE A CA 1
ATOM 1384 C C . PHE A 1 185 ? 19.932 7.831 -10.943 1.00 98.19 185 PHE A C 1
ATOM 1386 O O . PHE A 1 185 ? 19.155 7.721 -9.994 1.00 98.19 185 PHE A O 1
ATOM 1393 N N . GLY A 1 186 ? 21.196 8.224 -10.781 1.00 97.06 186 GLY A N 1
ATOM 1394 C CA . GLY A 1 186 ? 21.814 8.399 -9.467 1.00 97.06 186 GLY A CA 1
ATOM 1395 C C . GLY A 1 186 ? 23.006 9.352 -9.471 1.00 97.06 186 GLY A C 1
ATOM 1396 O O . GLY A 1 186 ? 23.381 9.913 -10.498 1.00 97.06 186 GLY A O 1
ATOM 1397 N N . SER A 1 187 ? 23.618 9.548 -8.302 1.00 96.31 187 SER A N 1
ATOM 1398 C CA . SER A 1 187 ? 24.839 10.346 -8.153 1.00 96.31 187 SER A CA 1
ATOM 1399 C C . SER A 1 187 ? 25.740 9.821 -7.042 1.00 96.31 187 SER A C 1
ATOM 1401 O O . SER A 1 187 ? 25.277 9.473 -5.956 1.00 96.31 187 SER A O 1
ATOM 1403 N N . GLU A 1 188 ? 27.049 9.905 -7.273 1.00 94.44 188 GLU A N 1
ATOM 1404 C CA . GLU A 1 188 ? 28.108 9.643 -6.292 1.00 94.44 188 GLU A CA 1
ATOM 1405 C C . GLU A 1 188 ? 28.052 10.544 -5.043 1.00 94.44 188 GLU A C 1
ATOM 1407 O O . GLU A 1 188 ? 28.685 10.254 -4.026 1.00 94.44 188 GLU A O 1
ATOM 1412 N N . GLY A 1 189 ? 27.296 11.646 -5.077 1.00 94.12 189 GLY A N 1
ATOM 1413 C CA . GLY A 1 189 ? 27.046 12.492 -3.904 1.00 94.12 189 GLY A CA 1
ATOM 1414 C C . GLY A 1 189 ? 25.892 12.017 -3.011 1.00 94.12 189 GLY A C 1
ATOM 1415 O O . GLY A 1 189 ? 25.737 12.512 -1.899 1.00 94.12 189 GLY A O 1
ATOM 1416 N N . CYS A 1 190 ? 25.068 11.079 -3.480 1.00 95.19 190 CYS A N 1
ATOM 1417 C CA . CYS A 1 190 ? 23.762 10.760 -2.906 1.00 95.19 190 CYS A CA 1
ATOM 1418 C C . CYS A 1 190 ? 23.801 9.454 -2.088 1.00 95.19 190 CYS A C 1
ATOM 1420 O O . CYS A 1 190 ? 24.085 8.379 -2.614 1.00 95.19 190 CYS A O 1
ATOM 1422 N N . GLY A 1 191 ? 23.495 9.539 -0.786 1.00 96.50 191 GLY A N 1
ATOM 1423 C CA . GLY A 1 191 ? 23.540 8.392 0.135 1.00 96.50 191 GLY A CA 1
ATOM 1424 C C . GLY A 1 191 ? 22.567 7.271 -0.240 1.00 96.50 191 GLY A C 1
ATOM 1425 O O . GLY A 1 191 ? 22.973 6.118 -0.334 1.00 96.50 191 GLY A O 1
ATOM 1426 N N . TYR A 1 192 ? 21.315 7.619 -0.553 1.00 95.00 192 TYR A N 1
ATOM 1427 C CA . TYR A 1 192 ? 20.310 6.665 -1.034 1.00 95.00 192 TYR A CA 1
ATOM 1428 C C . TYR A 1 192 ? 20.707 6.013 -2.363 1.00 95.00 192 TYR A C 1
ATOM 1430 O O . TYR A 1 192 ? 20.470 4.829 -2.559 1.00 95.00 192 TYR A O 1
ATOM 1438 N N . CYS A 1 193 ? 21.383 6.748 -3.248 1.00 97.12 193 CYS A N 1
ATOM 1439 C CA . CYS A 1 193 ? 21.878 6.220 -4.515 1.00 97.12 193 CYS A CA 1
ATOM 1440 C C . CYS A 1 193 ? 22.965 5.163 -4.288 1.00 97.12 193 CYS A C 1
ATOM 1442 O O . CYS A 1 193 ? 22.945 4.131 -4.941 1.00 97.12 193 CYS A O 1
ATOM 1444 N N . LYS A 1 194 ? 23.869 5.375 -3.321 1.00 97.56 194 LYS A N 1
ATOM 1445 C CA . LYS A 1 194 ? 24.900 4.390 -2.937 1.00 97.56 194 LYS A CA 1
ATOM 1446 C C . LYS A 1 194 ? 24.346 3.133 -2.273 1.00 97.56 194 LYS A C 1
ATOM 1448 O O . LYS A 1 194 ? 25.028 2.115 -2.282 1.00 97.56 194 LYS A O 1
ATOM 1453 N N . TRP A 1 195 ? 23.158 3.215 -1.680 1.00 97.81 195 TRP A N 1
ATOM 1454 C CA . TRP A 1 195 ? 22.455 2.056 -1.134 1.00 97.81 195 TRP A CA 1
ATOM 1455 C C . TRP A 1 195 ? 21.720 1.286 -2.235 1.00 97.81 195 TRP A C 1
ATOM 1457 O O . TRP A 1 195 ? 21.890 0.083 -2.368 1.00 97.81 195 TRP A O 1
ATOM 1467 N N . GLU A 1 196 ? 20.965 1.997 -3.069 1.00 98.12 196 GLU A N 1
ATOM 1468 C CA . GLU A 1 196 ? 20.106 1.427 -4.111 1.00 98.12 196 GLU A CA 1
ATOM 1469 C C . GLU A 1 196 ? 20.895 0.821 -5.286 1.00 98.12 196 GLU A C 1
ATOM 1471 O O . GLU A 1 196 ? 20.572 -0.259 -5.777 1.00 98.12 196 GLU A O 1
ATOM 1476 N N . HIS A 1 197 ? 21.951 1.506 -5.739 1.00 98.25 197 HIS A N 1
ATOM 1477 C CA . HIS A 1 197 ? 22.746 1.133 -6.915 1.00 98.25 197 HIS A CA 1
ATOM 1478 C C . HIS A 1 197 ? 23.339 -0.288 -6.865 1.00 98.25 197 HIS A C 1
ATOM 1480 O O . HIS A 1 197 ? 23.135 -1.025 -7.831 1.00 98.25 197 HIS A O 1
ATOM 1486 N N . PRO A 1 198 ? 24.011 -0.746 -5.784 1.00 98.25 198 PRO A N 1
ATOM 1487 C CA . PRO A 1 198 ? 24.516 -2.119 -5.721 1.00 98.25 198 PRO A CA 1
ATOM 1488 C C . PRO A 1 198 ? 23.399 -3.173 -5.721 1.00 98.25 198 PRO A C 1
ATOM 1490 O O . PRO A 1 198 ? 23.586 -4.238 -6.309 1.00 98.25 198 PRO A O 1
ATOM 1493 N N . VAL A 1 199 ? 22.234 -2.882 -5.130 1.00 98.50 199 VAL A N 1
ATOM 1494 C CA . VAL A 1 199 ? 21.065 -3.783 -5.144 1.00 98.50 199 VAL A CA 1
ATOM 1495 C C . VAL A 1 199 ? 20.511 -3.899 -6.562 1.00 98.50 199 VAL A C 1
ATOM 1497 O O . VAL A 1 199 ? 20.347 -5.001 -7.085 1.00 98.50 199 VAL A O 1
ATOM 1500 N N . PHE A 1 200 ? 20.319 -2.760 -7.227 1.00 98.38 200 PHE A N 1
ATOM 1501 C CA . PHE A 1 200 ? 19.869 -2.679 -8.612 1.00 98.38 200 PHE A CA 1
ATOM 1502 C C . PHE A 1 200 ? 20.822 -3.391 -9.587 1.00 98.38 200 PHE A C 1
ATOM 1504 O O . PHE A 1 200 ? 20.369 -4.182 -10.418 1.00 98.38 200 PHE A O 1
ATOM 1511 N N . LEU A 1 201 ? 22.140 -3.180 -9.472 1.00 98.25 201 LEU A N 1
ATOM 1512 C CA . LEU A 1 201 ? 23.140 -3.877 -10.291 1.00 98.25 201 LEU A CA 1
ATOM 1513 C C . LEU A 1 201 ? 23.174 -5.386 -10.006 1.00 98.25 201 LEU A C 1
ATOM 1515 O O . LEU A 1 201 ? 23.253 -6.187 -10.937 1.00 98.25 201 LEU A O 1
ATOM 1519 N N . SER A 1 202 ? 23.061 -5.788 -8.735 1.00 98.00 202 SER A N 1
ATOM 1520 C CA . SER A 1 202 ? 22.969 -7.198 -8.340 1.00 98.00 202 SER A CA 1
ATOM 1521 C C . SER A 1 202 ? 21.779 -7.884 -9.018 1.00 98.00 202 SER A C 1
ATOM 1523 O O . SER A 1 202 ? 21.952 -8.916 -9.669 1.00 98.00 202 SER A O 1
ATOM 1525 N N . VAL A 1 203 ? 20.591 -7.271 -8.970 1.00 98.38 203 VAL A N 1
ATOM 1526 C CA . VAL A 1 203 ? 19.384 -7.797 -9.625 1.00 98.38 203 VAL A CA 1
ATOM 1527 C C . VAL A 1 203 ? 19.529 -7.815 -11.146 1.00 98.38 203 VAL A C 1
ATOM 1529 O O . VAL A 1 203 ? 19.395 -8.875 -11.753 1.00 98.38 203 VAL A O 1
ATOM 1532 N N . THR A 1 204 ? 19.827 -6.676 -11.775 1.00 98.12 204 THR A N 1
ATOM 1533 C CA . THR A 1 204 ? 19.868 -6.554 -13.247 1.00 98.12 204 THR A CA 1
ATOM 1534 C C . THR A 1 204 ? 20.924 -7.457 -13.889 1.00 98.12 204 THR A C 1
ATOM 1536 O O . THR A 1 204 ? 20.667 -8.032 -14.948 1.00 98.12 204 THR A O 1
ATOM 1539 N N . SER A 1 205 ? 22.055 -7.706 -13.217 1.00 97.94 205 SER A N 1
ATOM 1540 C CA . SER A 1 205 ? 23.077 -8.654 -13.690 1.00 97.94 205 SER A CA 1
ATOM 1541 C C . SER A 1 205 ? 22.557 -10.088 -13.883 1.00 97.94 205 SER A C 1
ATOM 1543 O O . SER A 1 205 ? 23.057 -10.805 -14.751 1.00 97.94 205 SER A O 1
ATOM 1545 N N . ARG A 1 206 ? 21.518 -10.498 -13.136 1.00 98.06 206 ARG A N 1
ATOM 1546 C CA . ARG A 1 206 ? 20.879 -11.823 -13.247 1.00 98.06 206 ARG A CA 1
ATOM 1547 C C . ARG A 1 206 ? 20.009 -11.965 -14.499 1.00 98.06 206 ARG A C 1
ATOM 1549 O O . ARG A 1 206 ? 19.743 -13.088 -14.914 1.00 98.06 206 ARG A O 1
ATOM 1556 N N . PHE A 1 207 ? 19.576 -10.854 -15.097 1.00 97.69 207 PHE A N 1
ATOM 1557 C CA . PHE A 1 207 ? 18.767 -10.847 -16.319 1.00 97.69 207 PHE A CA 1
ATOM 1558 C C . PHE A 1 207 ? 19.614 -10.810 -17.593 1.00 97.69 207 PHE A C 1
ATOM 1560 O O . PHE A 1 207 ? 19.137 -11.250 -18.636 1.00 97.69 207 PHE A O 1
ATOM 1567 N N . GLY A 1 208 ? 20.868 -10.347 -17.526 1.00 92.62 208 GLY A N 1
ATOM 1568 C CA . GLY A 1 208 ? 21.825 -10.413 -18.635 1.00 92.62 208 GLY A CA 1
ATOM 1569 C C . GLY A 1 208 ? 21.237 -9.944 -19.971 1.00 92.62 208 GLY A C 1
ATOM 1570 O O . GLY A 1 208 ? 20.781 -8.813 -20.099 1.00 92.62 208 GLY A O 1
ATOM 1571 N N . ASP A 1 209 ? 21.209 -10.836 -20.963 1.00 95.00 209 ASP A N 1
ATOM 1572 C CA . ASP A 1 209 ? 20.711 -10.544 -22.311 1.00 95.00 209 ASP A CA 1
ATOM 1573 C C . ASP A 1 209 ? 19.188 -10.341 -22.436 1.00 95.00 209 ASP A C 1
ATOM 1575 O O . ASP A 1 209 ? 18.726 -9.991 -23.521 1.00 95.00 209 ASP A O 1
ATOM 1579 N N . PHE A 1 210 ? 18.396 -10.531 -21.376 1.00 97.62 210 PHE A N 1
ATOM 1580 C CA . PHE A 1 210 ? 16.940 -10.337 -21.424 1.00 97.62 210 PHE A CA 1
ATOM 1581 C C . PHE A 1 210 ? 16.494 -8.871 -21.297 1.00 97.62 210 PHE A C 1
ATOM 1583 O O . PHE A 1 210 ? 15.341 -8.582 -21.603 1.00 97.62 210 PHE A O 1
ATOM 1590 N N . ILE A 1 211 ? 17.381 -7.950 -20.904 1.00 98.38 211 ILE A N 1
ATOM 1591 C CA . ILE A 1 211 ? 17.108 -6.507 -20.760 1.00 98.38 211 ILE A CA 1
ATOM 1592 C C . ILE A 1 211 ? 18.166 -5.662 -21.490 1.00 98.38 211 ILE A C 1
ATOM 1594 O O . ILE A 1 211 ? 19.256 -6.157 -21.785 1.00 98.38 211 ILE A O 1
ATOM 1598 N N . SER A 1 212 ? 17.866 -4.388 -21.764 1.00 98.31 212 SER A N 1
ATOM 1599 C CA . SER A 1 212 ? 18.909 -3.371 -21.987 1.00 98.31 212 SER A CA 1
ATOM 1600 C C . SER A 1 212 ? 19.073 -2.533 -20.720 1.00 98.31 212 SER A C 1
ATOM 1602 O O . SER A 1 212 ? 18.080 -2.098 -20.136 1.00 98.31 212 SER A O 1
ATOM 1604 N N . LEU A 1 213 ? 20.310 -2.348 -20.258 1.00 98.06 213 LEU A N 1
ATOM 1605 C CA . LEU A 1 213 ? 20.624 -1.713 -18.977 1.00 98.06 213 LEU A CA 1
ATOM 1606 C C . LEU A 1 213 ? 21.250 -0.333 -19.190 1.00 98.06 213 LEU A C 1
ATOM 1608 O O . LEU A 1 213 ? 22.351 -0.223 -19.726 1.00 98.06 213 LEU A O 1
ATOM 1612 N N . HIS A 1 214 ? 20.576 0.701 -18.693 1.00 97.94 214 HIS A N 1
ATOM 1613 C CA . HIS A 1 214 ? 21.031 2.088 -18.724 1.00 97.94 214 HIS A CA 1
ATOM 1614 C C . HIS A 1 214 ? 21.377 2.551 -17.302 1.00 97.94 214 HIS A C 1
ATOM 1616 O O . HIS A 1 214 ? 20.529 3.048 -16.556 1.00 97.94 214 HIS A O 1
ATOM 1622 N N . ASP A 1 215 ? 22.636 2.362 -16.909 1.00 97.56 215 ASP A N 1
ATOM 1623 C CA . ASP A 1 215 ? 23.160 2.866 -15.638 1.00 97.56 215 ASP A CA 1
ATOM 1624 C C . ASP A 1 215 ? 23.691 4.298 -15.802 1.00 97.56 215 ASP A C 1
ATOM 1626 O O . ASP A 1 215 ? 24.806 4.530 -16.272 1.00 97.56 215 ASP A O 1
ATOM 1630 N N . ASN A 1 216 ? 22.871 5.268 -15.398 1.00 97.19 216 ASN A N 1
ATOM 1631 C CA . ASN A 1 216 ? 23.156 6.699 -15.477 1.00 97.19 216 ASN A CA 1
ATOM 1632 C C . ASN A 1 216 ? 23.658 7.272 -14.137 1.00 97.19 216 ASN A C 1
ATOM 1634 O O . ASN A 1 216 ? 23.518 8.470 -13.872 1.00 97.19 216 ASN A O 1
ATOM 1638 N N . MET A 1 217 ? 24.268 6.442 -13.280 1.00 96.00 217 MET A N 1
ATOM 1639 C CA . MET A 1 217 ? 24.954 6.883 -12.061 1.00 96.00 217 MET A CA 1
ATOM 1640 C C . MET A 1 217 ? 26.018 7.952 -12.379 1.00 96.00 217 MET A C 1
ATOM 1642 O O . MET A 1 217 ? 27.031 7.699 -13.026 1.00 96.00 217 MET A O 1
ATOM 1646 N N . GLY A 1 218 ? 25.771 9.190 -11.941 1.00 92.44 218 GLY A N 1
ATOM 1647 C CA . GLY A 1 218 ? 26.652 10.338 -12.177 1.00 92.44 218 GLY A CA 1
ATOM 1648 C C . GLY A 1 218 ? 26.574 10.967 -13.578 1.00 92.44 218 GLY A C 1
ATOM 1649 O O . GLY A 1 218 ? 27.227 11.987 -13.799 1.00 92.44 218 GLY A O 1
ATOM 1650 N N . ASN A 1 219 ? 25.765 10.435 -14.504 1.00 93.00 219 ASN A N 1
ATOM 1651 C CA . ASN A 1 219 ? 25.634 10.938 -15.879 1.00 93.00 219 ASN A CA 1
ATOM 1652 C C . ASN A 1 219 ? 24.232 11.504 -16.164 1.00 93.00 219 ASN A C 1
ATOM 1654 O O . ASN A 1 219 ? 23.442 10.933 -16.909 1.00 93.00 219 ASN A O 1
ATOM 1658 N N . PHE A 1 220 ? 23.950 12.689 -15.623 1.00 79.12 220 PHE A N 1
ATOM 1659 C CA . PHE A 1 220 ? 22.675 13.403 -15.803 1.00 79.12 220 PHE A CA 1
ATOM 1660 C C . PHE A 1 220 ? 22.386 13.898 -17.236 1.00 79.12 220 PHE A C 1
ATOM 1662 O O . PHE A 1 220 ? 21.322 14.463 -17.488 1.00 79.12 220 PHE A O 1
ATOM 1669 N N . SER A 1 221 ? 23.333 13.746 -18.166 1.00 89.19 221 SER A N 1
ATOM 1670 C CA . SER A 1 221 ? 23.133 14.053 -19.588 1.00 89.19 221 SER A CA 1
ATOM 1671 C C . SER A 1 221 ? 22.616 12.866 -20.402 1.00 89.19 221 SER A C 1
ATOM 1673 O O . SER A 1 221 ? 21.990 13.089 -21.437 1.00 89.19 221 SER A O 1
ATOM 1675 N N . ALA A 1 222 ? 22.865 11.631 -19.961 1.00 93.50 222 ALA A N 1
ATOM 1676 C CA . ALA A 1 222 ? 22.314 10.440 -20.597 1.00 93.50 222 ALA A CA 1
ATOM 1677 C C . ALA A 1 222 ? 20.837 10.263 -20.219 1.00 93.50 222 ALA A C 1
ATOM 1679 O O . ALA A 1 222 ? 20.437 10.551 -19.092 1.00 93.50 222 ALA A O 1
ATOM 1680 N N . ASP A 1 223 ? 20.024 9.850 -21.196 1.00 96.31 223 ASP A N 1
ATOM 1681 C CA . ASP A 1 223 ? 18.585 9.571 -21.063 1.00 96.31 223 ASP A CA 1
ATOM 1682 C C . ASP A 1 223 ? 17.772 10.663 -20.340 1.00 96.31 223 ASP A C 1
ATOM 1684 O O . ASP A 1 223 ? 16.745 10.395 -19.713 1.00 96.31 223 ASP A O 1
ATOM 1688 N N . LYS A 1 224 ? 18.214 11.924 -20.446 1.00 95.12 224 LYS A N 1
ATOM 1689 C CA . LYS A 1 224 ? 17.626 13.072 -19.738 1.00 95.12 224 LYS A CA 1
ATOM 1690 C C . LYS A 1 224 ? 16.117 13.203 -19.970 1.00 95.12 224 LYS A C 1
ATOM 1692 O O . LYS A 1 224 ? 15.379 13.485 -19.032 1.00 95.12 224 LYS A O 1
ATOM 1697 N N . GLU A 1 225 ? 15.657 12.955 -21.195 1.00 95.62 225 GLU A N 1
ATOM 1698 C CA . GLU A 1 225 ? 14.235 13.003 -21.564 1.00 95.62 225 GLU A CA 1
ATOM 1699 C C . GLU A 1 225 ? 13.402 11.933 -20.829 1.00 95.62 225 GLU A C 1
ATOM 1701 O O . GLU A 1 225 ? 12.264 12.194 -20.441 1.00 95.62 225 GLU A O 1
ATOM 1706 N N . ILE A 1 226 ? 13.982 10.755 -20.565 1.00 96.62 226 ILE A N 1
ATOM 1707 C CA . ILE A 1 226 ? 13.361 9.682 -19.773 1.00 96.62 226 ILE A CA 1
ATOM 1708 C C . ILE A 1 226 ? 13.300 10.087 -18.296 1.00 96.62 226 ILE A C 1
ATOM 1710 O O . ILE A 1 226 ? 12.244 9.969 -17.670 1.00 96.62 226 ILE A O 1
ATOM 1714 N N . PHE A 1 227 ? 14.399 10.619 -17.749 1.00 95.62 227 PHE A N 1
ATOM 1715 C CA . PHE A 1 227 ? 14.441 11.103 -16.367 1.00 95.62 227 PHE A CA 1
ATOM 1716 C C . PHE A 1 227 ? 13.408 12.212 -16.118 1.00 95.62 227 PHE A C 1
ATOM 1718 O O . PHE A 1 227 ? 12.632 12.122 -15.170 1.00 95.62 227 PHE A O 1
ATOM 1725 N N . GLU A 1 228 ? 13.329 13.212 -17.001 1.00 94.44 228 GLU A N 1
ATOM 1726 C CA . GLU A 1 228 ? 12.369 14.320 -16.887 1.00 94.44 228 GLU A CA 1
ATOM 1727 C C . GLU A 1 228 ? 10.911 13.865 -17.083 1.00 94.44 228 GLU A C 1
ATOM 1729 O O . GLU A 1 228 ? 10.018 14.408 -16.430 1.00 94.44 228 GLU A O 1
ATOM 1734 N N . LYS A 1 229 ? 10.649 12.841 -17.916 1.00 94.31 229 LYS A N 1
ATOM 1735 C CA . LYS A 1 229 ? 9.300 12.274 -18.102 1.00 94.31 229 LYS A CA 1
ATOM 1736 C C . LYS A 1 229 ? 8.773 11.594 -16.834 1.00 94.31 229 LYS A C 1
ATOM 1738 O O . LYS A 1 229 ? 7.629 11.836 -16.443 1.00 94.31 229 LYS A O 1
ATOM 1743 N N . TYR A 1 230 ? 9.573 10.724 -16.215 1.00 92.56 230 TYR A N 1
ATOM 1744 C CA . TYR A 1 230 ? 9.126 9.904 -15.078 1.00 92.56 230 TYR A CA 1
ATOM 1745 C C . TYR A 1 230 ? 9.401 10.547 -13.714 1.00 92.56 230 TYR A C 1
ATOM 1747 O O . TYR A 1 230 ? 8.680 10.274 -12.755 1.00 92.56 230 TYR A O 1
ATOM 1755 N N . ASN A 1 231 ? 10.377 11.452 -13.619 1.00 92.19 231 ASN A N 1
ATOM 1756 C CA . ASN A 1 231 ? 10.639 12.238 -12.420 1.00 92.19 231 ASN A CA 1
ATOM 1757 C C . ASN A 1 231 ? 10.857 13.734 -12.730 1.00 92.19 231 ASN A C 1
ATOM 1759 O O . ASN A 1 231 ? 11.969 14.250 -12.591 1.00 92.19 231 ASN A O 1
ATOM 1763 N N . PRO A 1 232 ? 9.785 14.485 -13.050 1.00 86.56 232 PRO A N 1
ATOM 1764 C CA . PRO A 1 232 ? 9.862 15.938 -13.228 1.00 86.56 232 PRO A CA 1
ATOM 1765 C C . PRO A 1 232 ? 10.258 16.697 -11.944 1.00 86.56 232 PRO A C 1
ATOM 1767 O O . PRO A 1 232 ? 10.545 17.889 -12.007 1.00 86.56 232 PRO A O 1
ATOM 1770 N N . GLY A 1 233 ? 10.282 16.031 -10.780 1.00 83.12 233 GLY A N 1
ATOM 1771 C CA . GLY A 1 233 ? 10.802 16.579 -9.524 1.00 83.12 233 GLY A CA 1
ATOM 1772 C C . GLY A 1 233 ? 12.329 16.503 -9.384 1.00 83.12 233 GLY A C 1
ATOM 1773 O O . GLY A 1 233 ? 12.877 17.106 -8.464 1.00 83.12 233 GLY A O 1
ATOM 1774 N N . GLY A 1 234 ? 13.026 15.777 -10.268 1.00 88.88 234 GLY A N 1
ATOM 1775 C CA . GLY A 1 234 ? 14.491 15.742 -10.342 1.00 88.88 234 GLY A CA 1
ATOM 1776 C C . GLY A 1 234 ? 15.214 15.067 -9.167 1.00 88.88 234 GLY A C 1
ATOM 1777 O O . GLY A 1 234 ? 16.419 15.258 -9.004 1.00 88.88 234 GLY A O 1
ATOM 1778 N N . SER A 1 235 ? 14.512 14.300 -8.329 1.00 90.12 235 SER A N 1
ATOM 1779 C CA . SER A 1 235 ? 15.112 13.583 -7.194 1.00 90.12 235 SER A CA 1
ATOM 1780 C C . SER A 1 235 ? 15.925 12.348 -7.620 1.00 90.12 235 SER A C 1
ATOM 1782 O O . SER A 1 235 ? 15.668 11.724 -8.648 1.00 90.12 235 SER A O 1
ATOM 1784 N N . VAL A 1 236 ? 16.918 11.967 -6.811 1.00 94.94 236 VAL A N 1
ATOM 1785 C CA . VAL A 1 236 ? 17.719 10.749 -7.022 1.00 94.94 236 VAL A CA 1
ATOM 1786 C C . VAL A 1 236 ? 17.833 9.914 -5.733 1.00 94.94 236 VAL A C 1
ATOM 1788 O O . VAL A 1 236 ? 17.891 10.502 -4.650 1.00 94.94 236 VAL A O 1
ATOM 1791 N N . PRO A 1 237 ? 17.885 8.567 -5.821 1.00 97.25 237 PRO A N 1
ATOM 1792 C CA . PRO A 1 237 ? 17.863 7.780 -7.057 1.00 97.25 237 PRO A CA 1
ATOM 1793 C C . PRO A 1 237 ? 16.485 7.791 -7.735 1.00 97.25 237 PRO A C 1
ATOM 1795 O O . PRO A 1 237 ? 15.487 8.155 -7.119 1.00 97.25 237 PRO A O 1
ATOM 1798 N N . THR A 1 238 ? 16.431 7.442 -9.017 1.00 97.19 238 THR A N 1
ATOM 1799 C CA . THR A 1 238 ? 15.181 7.145 -9.732 1.00 97.19 238 THR A CA 1
ATOM 1800 C C . THR A 1 238 ? 15.381 5.903 -10.580 1.00 97.19 238 THR A C 1
ATOM 1802 O O . THR A 1 238 ? 16.352 5.824 -11.330 1.00 97.19 238 THR A O 1
ATOM 1805 N N . LEU A 1 239 ? 14.457 4.952 -10.476 1.00 98.50 239 LEU A N 1
ATOM 1806 C CA . LEU A 1 239 ? 14.439 3.739 -11.290 1.00 98.50 239 LEU A CA 1
ATOM 1807 C C . LEU A 1 239 ? 13.296 3.832 -12.301 1.00 98.50 239 LEU A C 1
ATOM 1809 O O . LEU A 1 239 ? 12.202 4.279 -11.951 1.00 98.50 239 LEU A O 1
ATOM 1813 N N . VAL A 1 240 ? 13.535 3.393 -13.538 1.00 98.12 240 VAL A N 1
ATOM 1814 C CA . VAL A 1 240 ? 12.504 3.256 -14.582 1.00 98.12 240 VAL A CA 1
ATOM 1815 C C . VAL A 1 240 ? 12.678 1.893 -15.245 1.00 98.12 240 VAL A C 1
ATOM 1817 O O . VAL A 1 240 ? 13.697 1.639 -15.878 1.00 98.12 240 VAL A O 1
ATOM 1820 N N . LEU A 1 241 ? 11.698 1.006 -15.097 1.00 98.25 241 LEU A N 1
ATOM 1821 C CA . LEU A 1 241 ? 11.735 -0.370 -15.588 1.00 98.25 241 LEU A CA 1
ATOM 1822 C C . LEU A 1 241 ? 10.742 -0.513 -16.747 1.00 98.25 241 LEU A C 1
ATOM 1824 O O . LEU A 1 241 ? 9.528 -0.368 -16.578 1.00 98.25 241 LEU A O 1
ATOM 1828 N N . GLY A 1 242 ? 11.273 -0.754 -17.944 1.00 96.94 242 GLY A N 1
ATOM 1829 C CA . GLY A 1 242 ? 10.525 -0.953 -19.183 1.00 96.94 242 GLY A CA 1
ATOM 1830 C C . GLY A 1 242 ? 9.613 0.210 -19.559 1.00 96.94 242 GLY A C 1
ATOM 1831 O O . GLY A 1 242 ? 8.635 -0.020 -20.250 1.00 96.94 242 GLY A O 1
ATOM 1832 N N . CYS A 1 243 ? 9.841 1.427 -19.051 1.00 95.62 243 CYS A N 1
ATOM 1833 C CA . CYS A 1 243 ? 8.917 2.574 -19.135 1.00 95.62 243 CYS A CA 1
ATOM 1834 C C . CYS A 1 243 ? 7.523 2.376 -18.502 1.00 95.62 243 CYS A C 1
ATOM 1836 O O . CYS A 1 243 ? 6.790 3.352 -18.347 1.00 95.62 243 CYS A O 1
ATOM 1838 N N . LYS A 1 244 ? 7.177 1.153 -18.088 1.00 92.38 244 LYS A N 1
ATOM 1839 C CA . LYS A 1 244 ? 5.913 0.762 -17.454 1.00 92.38 244 LYS A CA 1
ATOM 1840 C C . LYS A 1 244 ? 5.918 1.064 -15.957 1.00 92.38 244 LYS A C 1
ATOM 1842 O O . LYS A 1 244 ? 4.928 1.575 -15.443 1.00 92.38 244 LYS A O 1
ATOM 1847 N N . TYR A 1 245 ? 7.032 0.792 -15.276 1.00 94.50 245 TYR A N 1
ATOM 1848 C CA . TYR A 1 245 ? 7.200 1.005 -13.836 1.00 94.50 245 TYR A CA 1
ATOM 1849 C C . TYR A 1 245 ? 8.253 2.077 -13.568 1.00 94.50 245 TYR A C 1
ATOM 1851 O O . TYR A 1 245 ? 9.316 2.062 -14.182 1.00 94.50 245 TYR A O 1
ATOM 1859 N N . TYR A 1 246 ? 8.011 2.987 -12.627 1.00 95.56 246 TYR A N 1
ATOM 1860 C CA . TYR A 1 246 ? 9.018 3.962 -12.209 1.00 95.56 246 TYR A CA 1
ATOM 1861 C C . TYR A 1 246 ? 8.911 4.341 -10.729 1.00 95.56 246 TYR A C 1
ATOM 1863 O O . TYR A 1 246 ? 7.814 4.425 -10.181 1.00 95.56 246 TYR A O 1
ATOM 1871 N N . ARG A 1 247 ? 10.042 4.602 -10.070 1.00 94.81 247 ARG A N 1
ATOM 1872 C CA . ARG A 1 247 ? 10.080 5.036 -8.666 1.00 94.81 247 ARG A CA 1
ATOM 1873 C C . ARG A 1 247 ? 11.137 6.120 -8.445 1.00 94.81 247 ARG A C 1
ATOM 1875 O O . ARG A 1 247 ? 12.326 5.833 -8.576 1.00 94.81 247 ARG A O 1
ATOM 1882 N N . PRO A 1 248 ? 10.731 7.346 -8.077 1.00 93.75 248 PRO A N 1
ATOM 1883 C CA . PRO A 1 248 ? 11.608 8.316 -7.434 1.00 93.75 248 PRO A CA 1
ATOM 1884 C C . PRO A 1 248 ? 11.885 7.884 -5.986 1.00 93.75 248 PRO A C 1
ATOM 1886 O O . PRO A 1 248 ? 10.950 7.719 -5.204 1.00 93.75 248 PRO A O 1
ATOM 1889 N N . GLY A 1 249 ? 13.156 7.737 -5.616 1.00 92.44 249 GLY A N 1
ATOM 1890 C CA . GLY A 1 249 ? 13.594 7.287 -4.292 1.00 92.44 249 GLY A CA 1
ATOM 1891 C C . GLY A 1 249 ? 14.038 5.819 -4.229 1.00 92.44 249 GLY A C 1
ATOM 1892 O O . GLY A 1 249 ? 13.821 5.033 -5.151 1.00 92.44 249 GLY A O 1
ATOM 1893 N N . ALA A 1 250 ? 14.693 5.481 -3.116 1.00 91.75 250 ALA A N 1
ATOM 1894 C CA . ALA A 1 250 ? 15.259 4.161 -2.832 1.00 91.75 250 ALA A CA 1
ATOM 1895 C C . ALA A 1 250 ? 14.306 3.267 -2.019 1.00 91.75 250 ALA A C 1
ATOM 1897 O O . ALA A 1 250 ? 13.464 3.765 -1.271 1.00 91.75 250 ALA A O 1
ATOM 1898 N N . GLY A 1 251 ? 14.512 1.953 -2.093 1.00 88.25 251 GLY A N 1
ATOM 1899 C CA . GLY A 1 251 ? 13.763 0.912 -1.378 1.00 88.25 251 GLY A CA 1
ATOM 1900 C C . GLY A 1 251 ? 14.074 0.767 0.116 1.00 88.25 251 GLY A C 1
ATOM 1901 O O . GLY A 1 251 ? 13.760 -0.258 0.720 1.00 88.25 251 GLY A O 1
ATOM 1902 N N . THR A 1 252 ? 14.708 1.757 0.752 1.00 87.19 252 THR A N 1
ATOM 1903 C CA . THR A 1 252 ? 15.261 1.615 2.114 1.00 87.19 252 THR A CA 1
ATOM 1904 C C . THR A 1 252 ? 14.228 1.278 3.191 1.00 87.19 252 THR A C 1
ATOM 1906 O O . THR A 1 252 ? 14.609 0.765 4.237 1.00 87.19 252 THR A O 1
ATOM 1909 N N . SER A 1 253 ? 12.942 1.565 2.964 1.00 82.06 253 SER A N 1
ATOM 1910 C CA . SER A 1 253 ? 11.854 1.256 3.904 1.00 82.06 253 SER A CA 1
ATOM 1911 C C . SER A 1 253 ? 11.488 -0.229 3.966 1.00 82.06 253 SER A C 1
ATOM 1913 O O . SER A 1 253 ? 11.023 -0.672 5.010 1.00 82.06 253 SER A O 1
ATOM 1915 N N . ILE A 1 254 ? 11.705 -0.995 2.889 1.00 82.69 254 ILE A N 1
ATOM 1916 C CA . ILE A 1 254 ? 11.410 -2.440 2.842 1.00 82.69 254 ILE A CA 1
ATOM 1917 C C . ILE A 1 254 ? 12.658 -3.313 3.048 1.00 82.69 254 ILE A C 1
ATOM 1919 O O . ILE A 1 254 ? 12.546 -4.514 3.275 1.00 82.69 254 ILE A O 1
ATOM 1923 N N . GLY A 1 255 ? 13.848 -2.705 3.027 1.00 90.19 255 GLY A N 1
ATOM 1924 C CA . GLY A 1 255 ? 15.124 -3.385 3.238 1.00 90.19 255 GLY A CA 1
ATOM 1925 C C . GLY A 1 255 ? 15.697 -4.030 1.972 1.00 90.19 255 GLY A C 1
ATOM 1926 O O . GLY A 1 255 ? 15.005 -4.258 0.985 1.00 90.19 255 GLY A O 1
ATOM 1927 N N . GLU A 1 256 ? 17.000 -4.313 2.008 1.00 95.44 256 GLU A N 1
ATOM 1928 C CA . GLU A 1 256 ? 17.801 -4.721 0.841 1.00 95.44 256 GLU A CA 1
ATOM 1929 C C . GLU A 1 256 ? 17.302 -6.019 0.189 1.00 95.44 256 GLU A C 1
ATOM 1931 O O . GLU A 1 256 ? 17.163 -6.094 -1.031 1.00 95.44 256 GLU A O 1
ATOM 1936 N N . GLU A 1 257 ? 16.987 -7.031 1.001 1.00 94.38 257 GLU A N 1
ATOM 1937 C CA . GLU A 1 257 ? 16.517 -8.329 0.511 1.00 94.38 257 GLU A CA 1
ATOM 1938 C C . GLU A 1 257 ? 15.150 -8.217 -0.182 1.00 94.38 257 GLU A C 1
ATOM 1940 O O . GLU A 1 257 ? 14.954 -8.770 -1.266 1.00 94.38 257 GLU A O 1
ATOM 1945 N N . GLN A 1 258 ? 14.212 -7.475 0.414 1.00 92.75 258 GLN A N 1
ATOM 1946 C CA . GLN A 1 258 ? 12.874 -7.318 -0.149 1.00 92.75 258 GLN A CA 1
ATOM 1947 C C . GLN A 1 258 ? 12.885 -6.415 -1.384 1.00 92.75 258 GLN A C 1
ATOM 1949 O O . GLN A 1 258 ? 12.189 -6.708 -2.354 1.00 92.75 258 GLN A O 1
ATOM 1954 N N . GLU A 1 259 ? 13.712 -5.368 -1.393 1.00 96.94 259 GLU A N 1
ATOM 1955 C CA . GLU A 1 259 ? 13.926 -4.535 -2.576 1.00 96.94 259 GLU A CA 1
ATOM 1956 C C . GLU A 1 259 ? 14.479 -5.364 -3.742 1.00 96.94 259 GLU A C 1
ATOM 1958 O O . GLU A 1 259 ? 13.944 -5.308 -4.849 1.00 96.94 259 GLU A O 1
ATOM 1963 N N . ALA A 1 260 ? 15.468 -6.230 -3.494 1.00 98.19 260 ALA A N 1
ATOM 1964 C CA . ALA A 1 260 ? 15.989 -7.129 -4.520 1.00 98.19 260 ALA A CA 1
ATOM 1965 C C . ALA A 1 260 ? 14.901 -8.058 -5.099 1.00 98.19 260 ALA A C 1
ATOM 1967 O O . ALA A 1 260 ? 14.857 -8.272 -6.316 1.00 98.19 260 ALA A O 1
ATOM 1968 N N . LYS A 1 261 ? 13.998 -8.583 -4.258 1.00 97.38 261 LYS A N 1
ATOM 1969 C CA . LYS A 1 261 ? 12.858 -9.416 -4.690 1.00 97.38 261 LYS A CA 1
ATOM 1970 C C . LYS A 1 261 ? 11.832 -8.616 -5.497 1.00 97.38 261 LYS A C 1
ATOM 1972 O O . LYS A 1 261 ? 11.403 -9.092 -6.546 1.00 97.38 261 LYS A O 1
ATOM 1977 N N . VAL A 1 262 ? 11.497 -7.391 -5.078 1.00 96.31 262 VAL A N 1
ATOM 1978 C CA . VAL A 1 262 ? 10.597 -6.489 -5.821 1.00 96.31 262 VAL A CA 1
ATOM 1979 C C . VAL A 1 262 ? 11.155 -6.163 -7.204 1.00 96.31 262 VAL A C 1
ATOM 1981 O O . VAL A 1 262 ? 10.457 -6.363 -8.197 1.00 96.31 262 VAL A O 1
ATOM 1984 N N . LEU A 1 263 ? 12.410 -5.710 -7.293 1.00 98.38 263 LEU A N 1
ATOM 1985 C CA . LEU A 1 263 ? 13.047 -5.404 -8.577 1.00 98.38 263 LEU A CA 1
ATOM 1986 C C . LEU A 1 263 ? 13.096 -6.639 -9.481 1.00 98.38 263 LEU A C 1
ATOM 1988 O O . LEU A 1 263 ? 12.833 -6.535 -10.677 1.00 98.38 263 LEU A O 1
ATOM 1992 N N . THR A 1 264 ? 13.374 -7.817 -8.909 1.00 98.38 264 THR A N 1
ATOM 1993 C CA . THR A 1 264 ? 13.347 -9.085 -9.651 1.00 98.38 264 THR A CA 1
ATOM 1994 C C . THR A 1 264 ? 11.948 -9.357 -10.215 1.00 98.38 264 THR A C 1
ATOM 1996 O O . THR A 1 264 ? 11.821 -9.589 -11.413 1.00 98.38 264 THR A O 1
ATOM 1999 N N . ALA A 1 265 ? 10.894 -9.267 -9.398 1.00 97.19 265 ALA A N 1
ATOM 2000 C CA . ALA A 1 265 ? 9.513 -9.513 -9.823 1.00 97.19 265 ALA A CA 1
ATOM 2001 C C . ALA A 1 265 ? 9.028 -8.526 -10.900 1.00 97.19 265 ALA A C 1
ATOM 2003 O O . ALA A 1 265 ? 8.413 -8.945 -11.881 1.00 97.19 265 ALA A O 1
ATOM 2004 N N . LEU A 1 266 ? 9.349 -7.234 -10.767 1.00 97.00 266 LEU A N 1
ATOM 2005 C CA . LEU A 1 266 ? 8.992 -6.221 -11.765 1.00 97.00 266 LEU A CA 1
ATOM 2006 C C . LEU A 1 266 ? 9.732 -6.421 -13.093 1.00 97.00 266 LEU A C 1
ATOM 2008 O O . LEU A 1 266 ? 9.134 -6.239 -14.148 1.00 97.00 266 LEU A O 1
ATOM 2012 N N . ILE A 1 267 ? 11.006 -6.825 -13.077 1.00 98.12 267 ILE A N 1
ATOM 2013 C CA . ILE A 1 267 ? 11.733 -7.121 -14.322 1.00 98.12 267 ILE A CA 1
ATOM 2014 C C . ILE A 1 267 ? 11.232 -8.438 -14.941 1.00 98.12 267 ILE A C 1
ATOM 2016 O O . ILE A 1 267 ? 11.070 -8.500 -16.156 1.00 98.12 267 ILE A O 1
ATOM 2020 N N . CYS A 1 268 ? 10.895 -9.451 -14.137 1.00 97.50 268 CYS A N 1
ATOM 2021 C CA . CYS A 1 268 ? 10.285 -10.697 -14.613 1.00 97.50 268 CYS A CA 1
ATOM 2022 C C . CYS A 1 268 ? 8.927 -10.494 -15.307 1.00 97.50 268 CYS A C 1
ATOM 2024 O O . CYS A 1 268 ? 8.632 -11.194 -16.275 1.00 97.50 268 CYS A O 1
ATOM 2026 N N . ASP A 1 269 ? 8.112 -9.535 -14.858 1.00 94.56 269 ASP A N 1
ATOM 2027 C CA . ASP A 1 269 ? 6.886 -9.130 -15.561 1.00 94.56 269 ASP A CA 1
ATOM 2028 C C . ASP A 1 269 ? 7.187 -8.534 -16.951 1.00 94.56 269 ASP A C 1
ATOM 2030 O O . ASP A 1 269 ? 6.514 -8.862 -17.926 1.00 94.56 269 ASP A O 1
ATOM 2034 N N . LEU A 1 270 ? 8.246 -7.727 -17.072 1.00 96.19 270 LEU A N 1
ATOM 2035 C CA . LEU A 1 270 ? 8.639 -7.091 -18.336 1.00 96.19 270 LEU A CA 1
ATOM 2036 C C . LEU A 1 270 ? 9.238 -8.064 -19.365 1.00 96.19 270 LEU A C 1
ATOM 2038 O O . LEU A 1 270 ? 9.193 -7.781 -20.561 1.00 96.19 270 LEU A O 1
ATOM 2042 N N . THR A 1 271 ? 9.833 -9.178 -18.928 1.00 96.06 271 THR A N 1
ATOM 2043 C CA . THR A 1 271 ? 10.584 -10.125 -19.781 1.00 96.06 271 THR A CA 1
ATOM 2044 C C . THR A 1 271 ? 9.800 -11.389 -20.170 1.00 96.06 271 THR A C 1
ATOM 2046 O O . THR A 1 271 ? 10.383 -12.356 -20.681 1.00 96.06 271 THR A O 1
ATOM 2049 N N . ASP A 1 272 ? 8.485 -11.412 -19.930 1.00 93.94 272 ASP A N 1
ATOM 2050 C CA . ASP A 1 272 ? 7.630 -12.605 -20.010 1.00 93.94 272 ASP A CA 1
ATOM 2051 C C . ASP A 1 272 ? 8.182 -13.772 -19.161 1.00 93.94 272 ASP A C 1
ATOM 2053 O O . ASP A 1 272 ? 8.362 -14.891 -19.656 1.00 93.94 272 ASP A O 1
ATOM 2057 N N . SER A 1 273 ? 8.486 -13.506 -17.885 1.00 94.81 273 SER A N 1
ATOM 2058 C CA . SER A 1 273 ? 9.022 -14.470 -16.905 1.00 94.81 273 SER A CA 1
ATOM 2059 C C . SER A 1 273 ? 10.389 -15.072 -17.278 1.00 94.81 273 SER A C 1
ATOM 2061 O O . SER A 1 273 ? 10.616 -16.272 -17.100 1.00 94.81 273 SER A O 1
ATOM 2063 N N . LYS A 1 274 ? 11.315 -14.258 -17.811 1.00 95.50 274 LYS A N 1
ATOM 2064 C CA . LYS A 1 274 ? 12.668 -14.705 -18.203 1.00 95.50 274 LYS A CA 1
ATOM 2065 C C . LYS A 1 274 ? 13.791 -13.904 -17.522 1.00 95.50 274 LYS A C 1
ATOM 2067 O O . LYS A 1 274 ? 13.672 -12.685 -17.419 1.00 95.50 274 LYS A O 1
ATOM 2072 N N . PRO A 1 275 ? 14.919 -14.534 -17.147 1.00 97.62 275 PRO A N 1
ATOM 2073 C CA . PRO A 1 275 ? 15.206 -15.966 -17.252 1.00 97.62 275 PRO A CA 1
ATOM 2074 C C . PRO A 1 275 ? 14.429 -16.806 -16.224 1.00 97.62 275 PRO A C 1
ATOM 2076 O O . PRO A 1 275 ? 14.130 -16.350 -15.123 1.00 97.62 275 PRO A O 1
ATOM 2079 N N . VAL A 1 276 ? 14.098 -18.050 -16.584 1.00 95.69 276 VAL A N 1
ATOM 2080 C CA . VAL A 1 276 ? 13.220 -18.930 -15.784 1.00 95.69 276 VAL A CA 1
ATOM 2081 C C . VAL A 1 276 ? 13.852 -19.252 -14.427 1.00 95.69 276 VAL A C 1
ATOM 2083 O O . VAL A 1 276 ? 13.189 -19.219 -13.399 1.00 95.69 276 VAL A O 1
ATOM 2086 N N . GLU A 1 277 ? 15.165 -19.470 -14.404 1.00 95.44 277 GLU A N 1
ATOM 2087 C CA . GLU A 1 277 ? 15.977 -19.686 -13.203 1.00 95.44 277 GLU A CA 1
ATOM 2088 C C . GLU A 1 277 ? 16.021 -18.491 -12.228 1.00 95.44 277 GLU A C 1
ATOM 2090 O O . GLU A 1 277 ? 16.507 -18.634 -11.107 1.00 95.44 277 GLU A O 1
ATOM 2095 N N . VAL A 1 278 ? 15.523 -17.320 -12.640 1.00 96.38 278 VAL A N 1
ATOM 2096 C CA . VAL A 1 278 ? 15.359 -16.125 -11.797 1.00 96.38 278 VAL A CA 1
ATOM 2097 C C . VAL A 1 278 ? 13.888 -15.886 -11.457 1.00 96.38 278 VAL A C 1
ATOM 2099 O O . VAL A 1 278 ? 13.587 -15.534 -10.320 1.00 96.38 278 VAL A O 1
ATOM 2102 N N . CYS A 1 279 ? 12.988 -16.084 -12.422 1.00 96.44 279 CYS A N 1
ATOM 2103 C CA . CYS A 1 279 ? 11.573 -15.731 -12.301 1.00 96.44 279 CYS A CA 1
ATOM 2104 C C . CYS A 1 279 ? 10.678 -16.827 -11.705 1.00 96.44 279 CYS A C 1
ATOM 2106 O O . CYS A 1 279 ? 9.593 -16.508 -11.238 1.00 96.44 279 CYS A O 1
ATOM 2108 N N . SER A 1 280 ? 11.122 -18.089 -11.676 1.00 95.69 280 SER A N 1
ATOM 2109 C CA . SER A 1 280 ? 10.410 -19.204 -11.021 1.00 95.69 280 SER A CA 1
ATOM 2110 C C . SER A 1 280 ? 10.811 -19.417 -9.554 1.00 95.69 280 SER A C 1
ATOM 2112 O O . SER A 1 280 ? 10.662 -20.514 -9.012 1.00 95.69 280 SER A O 1
ATOM 2114 N N . ASP A 1 281 ? 11.355 -18.388 -8.901 1.00 95.50 281 ASP A N 1
ATOM 2115 C CA . ASP A 1 281 ? 11.470 -18.375 -7.443 1.00 95.50 281 ASP A CA 1
ATOM 2116 C C . ASP A 1 281 ? 10.068 -18.156 -6.829 1.00 95.50 281 ASP A C 1
ATOM 2118 O O . ASP A 1 281 ? 9.384 -17.213 -7.235 1.00 95.50 281 ASP A O 1
ATOM 2122 N N . PRO A 1 282 ? 9.602 -18.983 -5.870 1.00 94.25 282 PRO A N 1
ATOM 2123 C CA . PRO A 1 282 ? 8.233 -18.894 -5.356 1.00 94.25 282 PRO A CA 1
ATOM 2124 C C . PRO A 1 282 ? 7.856 -17.541 -4.737 1.00 94.25 282 PRO A C 1
ATOM 2126 O O . PRO A 1 282 ? 6.692 -17.147 -4.816 1.00 94.25 282 PRO A O 1
ATOM 2129 N N . GLU A 1 283 ? 8.808 -16.824 -4.135 1.00 92.50 283 GLU A N 1
ATOM 2130 C CA . GLU A 1 283 ? 8.556 -15.504 -3.544 1.00 92.50 283 GLU A CA 1
ATOM 2131 C C . GLU A 1 283 ? 8.481 -14.421 -4.631 1.00 92.50 283 GLU A C 1
ATOM 2133 O O . GLU A 1 283 ? 7.682 -13.487 -4.536 1.00 92.50 283 GLU A O 1
ATOM 2138 N N . VAL A 1 284 ? 9.251 -14.581 -5.712 1.00 93.88 284 VAL A N 1
ATOM 2139 C CA . VAL A 1 284 ? 9.153 -13.741 -6.916 1.00 93.88 284 VAL A CA 1
ATOM 2140 C C . VAL A 1 284 ? 7.826 -13.984 -7.641 1.00 93.88 284 VAL A C 1
ATOM 2142 O O . VAL A 1 284 ? 7.164 -13.020 -8.020 1.00 93.88 284 VAL A O 1
ATOM 2145 N N . GLU A 1 285 ? 7.379 -15.237 -7.777 1.00 90.75 285 GLU A N 1
ATOM 2146 C CA . GLU A 1 285 ? 6.078 -15.569 -8.377 1.00 90.75 285 GLU A CA 1
ATOM 2147 C C . GLU A 1 285 ? 4.888 -15.029 -7.561 1.00 90.75 285 GLU A C 1
ATOM 2149 O O . GLU A 1 285 ? 3.871 -14.639 -8.138 1.00 90.75 285 GLU A O 1
ATOM 2154 N N . ASP A 1 286 ? 4.981 -15.003 -6.227 1.00 88.06 286 ASP A N 1
ATOM 2155 C CA . ASP A 1 286 ? 3.977 -14.370 -5.360 1.00 88.06 286 ASP A CA 1
ATOM 2156 C C . ASP A 1 286 ? 3.946 -12.843 -5.543 1.00 88.06 286 ASP A C 1
ATOM 2158 O O . ASP A 1 286 ? 2.885 -12.251 -5.759 1.00 88.06 286 ASP A O 1
ATOM 2162 N N . LEU A 1 287 ? 5.118 -12.201 -5.572 1.00 87.56 287 LEU A N 1
ATOM 2163 C CA . LEU A 1 287 ? 5.234 -10.770 -5.858 1.00 87.56 287 LEU A CA 1
ATOM 2164 C C . LEU A 1 287 ? 4.749 -10.405 -7.268 1.00 87.56 287 LEU A C 1
ATOM 2166 O O . LEU A 1 287 ? 4.115 -9.367 -7.436 1.00 87.56 287 LEU A O 1
ATOM 2170 N N . MET A 1 288 ? 4.966 -11.255 -8.274 1.00 86.12 288 MET A N 1
ATOM 2171 C CA . MET A 1 288 ? 4.425 -11.055 -9.624 1.00 86.12 288 MET A CA 1
ATOM 2172 C C . MET A 1 288 ? 2.892 -11.117 -9.652 1.00 86.12 288 MET A C 1
ATOM 2174 O O . MET A 1 288 ? 2.266 -10.310 -10.337 1.00 86.12 288 MET A O 1
ATOM 2178 N N . LYS A 1 289 ? 2.262 -12.004 -8.868 1.00 80.75 289 LYS A N 1
ATOM 2179 C CA . LYS A 1 289 ? 0.794 -12.018 -8.707 1.00 80.75 289 LYS A CA 1
ATOM 2180 C C . LYS A 1 289 ? 0.310 -10.733 -8.030 1.00 80.75 289 LYS A C 1
ATOM 2182 O O . LYS A 1 289 ? -0.643 -10.121 -8.507 1.00 80.75 289 LYS A O 1
ATOM 2187 N N . LYS A 1 290 ? 1.022 -10.257 -7.003 1.00 74.31 290 LYS A N 1
ATOM 2188 C CA . LYS A 1 290 ? 0.752 -8.967 -6.339 1.00 74.31 290 LYS A CA 1
ATOM 2189 C C . LYS A 1 290 ? 0.964 -7.759 -7.267 1.00 74.31 290 LYS A C 1
ATOM 2191 O O . LYS A 1 290 ? 0.229 -6.788 -7.156 1.00 74.31 290 LYS A O 1
ATOM 2196 N N . ASN A 1 291 ? 1.892 -7.827 -8.225 1.00 66.31 291 ASN A N 1
ATOM 2197 C CA . ASN A 1 291 ? 2.138 -6.772 -9.219 1.00 66.31 291 ASN A CA 1
ATOM 2198 C C . ASN A 1 291 ? 0.973 -6.568 -10.209 1.00 66.31 291 ASN A C 1
ATOM 2200 O O . ASN A 1 291 ? 0.828 -5.486 -10.770 1.00 66.31 291 ASN A O 1
ATOM 2204 N N . THR A 1 292 ? 0.126 -7.582 -10.417 1.00 54.22 292 THR A N 1
ATOM 2205 C CA . THR A 1 292 ? -1.082 -7.437 -11.252 1.00 54.22 292 THR A CA 1
ATOM 2206 C C . THR A 1 292 ? -2.230 -6.701 -10.553 1.00 54.22 292 THR A C 1
ATOM 2208 O O . THR A 1 292 ? -3.170 -6.274 -11.221 1.00 54.22 292 THR A O 1
ATOM 2211 N N . MET A 1 293 ? -2.141 -6.487 -9.236 1.00 53.59 293 MET A N 1
ATOM 2212 C CA . MET A 1 293 ? -3.034 -5.586 -8.514 1.00 53.59 293 MET A CA 1
ATOM 2213 C C . MET A 1 293 ? -2.505 -4.155 -8.643 1.00 53.59 293 MET A C 1
ATOM 2215 O O . MET A 1 293 ? -1.545 -3.784 -7.971 1.00 53.59 293 MET A O 1
ATOM 2219 N N . ASN A 1 294 ? -3.146 -3.331 -9.477 1.00 54.00 294 ASN A N 1
ATOM 2220 C CA . ASN A 1 294 ? -2.926 -1.885 -9.433 1.00 54.00 294 ASN A CA 1
ATOM 2221 C C . ASN A 1 294 ? -3.374 -1.381 -8.050 1.00 54.00 294 ASN A C 1
ATOM 2223 O O . ASN A 1 294 ? -4.554 -1.458 -7.716 1.00 54.00 294 ASN A O 1
ATOM 2227 N N . LEU A 1 295 ? -2.432 -0.912 -7.234 1.00 55.16 295 LEU A N 1
ATOM 2228 C CA . LEU A 1 295 ? -2.674 -0.405 -5.884 1.00 55.16 295 LEU A CA 1
ATOM 2229 C C . LEU A 1 295 ? -2.872 1.105 -5.970 1.00 55.16 295 LEU A C 1
ATOM 2231 O O . LEU A 1 295 ? -1.896 1.830 -6.177 1.00 55.16 295 LEU A O 1
ATOM 2235 N N . THR A 1 296 ? -4.093 1.614 -5.822 1.00 66.88 296 THR A N 1
ATOM 2236 C CA . THR A 1 296 ? -4.318 3.057 -5.931 1.00 66.88 296 THR A CA 1
ATOM 2237 C C . THR A 1 296 ? -5.415 3.616 -5.038 1.00 66.88 296 THR A C 1
ATOM 2239 O O . THR A 1 296 ? -6.494 3.066 -4.873 1.00 66.88 296 THR A O 1
ATOM 2242 N N . ASP A 1 297 ? -5.086 4.803 -4.532 1.00 74.25 297 ASP A N 1
ATOM 2243 C CA . ASP A 1 297 ? -5.578 5.408 -3.299 1.00 74.25 297 ASP A CA 1
ATOM 2244 C C . ASP A 1 297 ? -5.176 4.652 -2.019 1.00 74.25 297 ASP A C 1
ATOM 2246 O O . ASP A 1 297 ? -5.068 3.426 -1.961 1.00 74.25 297 ASP A O 1
ATOM 2250 N N . GLU A 1 298 ? -4.870 5.442 -0.998 1.00 82.56 298 GLU A N 1
ATOM 2251 C CA . GLU A 1 298 ? -4.434 4.999 0.323 1.00 82.56 298 GLU A CA 1
ATOM 2252 C C . GLU A 1 298 ? -5.520 5.436 1.304 1.00 82.56 298 GLU A C 1
ATOM 2254 O O . GLU A 1 298 ? -5.726 6.631 1.522 1.00 82.56 298 GLU A O 1
ATOM 2259 N N . MET A 1 299 ? -6.241 4.463 1.852 1.00 88.62 299 MET A N 1
ATOM 2260 C CA . MET A 1 299 ? -7.233 4.668 2.894 1.00 88.62 299 MET A CA 1
ATOM 2261 C C . MET A 1 299 ? -6.528 4.753 4.235 1.00 88.62 299 MET A C 1
ATOM 2263 O O . MET A 1 299 ? -5.964 3.766 4.709 1.00 88.62 299 MET A O 1
ATOM 2267 N N . LYS A 1 300 ? -6.583 5.926 4.861 1.00 88.00 300 LYS A N 1
ATOM 2268 C CA . LYS A 1 300 ? -6.074 6.107 6.218 1.00 88.00 300 LYS A CA 1
ATOM 2269 C C . LYS A 1 300 ? -7.210 5.893 7.193 1.00 88.00 300 LYS A C 1
ATOM 2271 O O . LYS A 1 300 ? -8.204 6.614 7.143 1.00 88.00 300 LYS A O 1
ATOM 2276 N N . ILE A 1 301 ? -7.055 4.894 8.050 1.00 89.38 301 ILE A N 1
ATOM 2277 C CA . ILE A 1 301 ? -8.033 4.509 9.061 1.00 89.38 301 ILE A CA 1
ATOM 2278 C C . ILE A 1 301 ? -7.503 4.954 10.417 1.00 89.38 301 ILE A C 1
ATOM 2280 O O . ILE A 1 301 ? -6.391 4.588 10.794 1.00 89.38 301 ILE A O 1
ATOM 2284 N N . THR A 1 302 ? -8.300 5.713 11.157 1.00 87.19 302 THR A N 1
ATOM 2285 C CA . THR A 1 302 ? -8.020 6.079 12.545 1.00 87.19 302 THR A CA 1
ATOM 2286 C C . THR A 1 302 ? -8.983 5.325 13.451 1.00 87.19 302 THR A C 1
ATOM 2288 O O . THR A 1 302 ? -10.192 5.476 13.301 1.00 87.19 302 THR A O 1
ATOM 2291 N N . ILE A 1 303 ? -8.462 4.542 14.398 1.00 87.81 303 ILE A N 1
ATOM 2292 C CA . ILE A 1 303 ? -9.255 3.864 15.435 1.00 87.81 303 ILE A CA 1
ATOM 2293 C C . ILE A 1 303 ? -8.940 4.508 16.782 1.00 87.81 303 ILE A C 1
ATOM 2295 O O . ILE A 1 303 ? -7.780 4.536 17.196 1.00 87.81 303 ILE A O 1
ATOM 2299 N N . GLY A 1 304 ? -9.954 5.042 17.458 1.00 88.12 304 GLY A N 1
ATOM 2300 C CA . GLY A 1 304 ? -9.840 5.583 18.811 1.00 88.12 304 GLY A CA 1
ATOM 2301 C C . GLY A 1 304 ? -10.254 4.556 19.858 1.00 88.12 304 GLY A C 1
ATOM 2302 O O . GLY A 1 304 ? -11.242 3.852 19.674 1.00 88.12 304 GLY A O 1
ATOM 2303 N N . LEU A 1 305 ? -9.528 4.489 20.973 1.00 90.38 305 LEU A N 1
ATOM 2304 C CA . LEU A 1 305 ? -9.897 3.726 22.166 1.00 90.38 305 LEU A CA 1
ATOM 2305 C C . LEU A 1 305 ? -9.876 4.650 23.384 1.00 90.38 305 LEU A C 1
ATOM 2307 O O . LEU A 1 305 ? -8.900 5.369 23.610 1.00 90.38 305 LEU A O 1
ATOM 2311 N N . LYS A 1 306 ? -10.947 4.618 24.181 1.00 89.75 306 LYS A N 1
ATOM 2312 C CA . LYS A 1 306 ? -11.116 5.457 25.372 1.00 89.75 306 LYS A CA 1
ATOM 2313 C C . LYS A 1 306 ? -11.682 4.640 26.532 1.00 89.75 306 LYS A C 1
ATOM 2315 O O . LYS A 1 306 ? -12.703 3.981 26.377 1.00 89.75 306 LYS A O 1
ATOM 2320 N N . ASN A 1 307 ? -11.084 4.740 27.714 1.00 92.19 307 ASN A N 1
ATOM 2321 C CA . ASN A 1 307 ? -11.672 4.288 28.976 1.00 92.19 307 ASN A CA 1
ATOM 2322 C C . ASN A 1 307 ? -11.647 5.458 29.973 1.00 92.19 307 ASN A C 1
ATOM 2324 O O . ASN A 1 307 ? -10.649 5.633 30.665 1.00 92.19 307 ASN A O 1
ATOM 2328 N N . PRO A 1 308 ? -12.721 6.260 30.074 1.00 87.75 308 PRO A N 1
ATOM 2329 C CA . PRO A 1 308 ? -12.788 7.386 31.002 1.00 87.75 308 PRO A CA 1
ATOM 2330 C C . PRO A 1 308 ? -13.296 6.964 32.389 1.00 87.75 308 PRO A C 1
ATOM 2332 O O . PRO A 1 308 ? -13.866 7.778 33.107 1.00 87.75 308 PRO A O 1
ATOM 2335 N N . THR A 1 309 ? -13.184 5.676 32.738 1.00 87.38 309 THR A N 1
ATOM 2336 C CA . THR A 1 309 ? -13.480 5.183 34.085 1.00 87.38 309 THR A CA 1
ATOM 2337 C C . THR A 1 309 ? -12.213 5.164 34.933 1.00 87.38 309 THR A C 1
ATOM 2339 O O . THR A 1 309 ? -11.101 4.994 34.432 1.00 87.38 309 THR A O 1
ATOM 2342 N N . SER A 1 310 ? -12.391 5.263 36.250 1.00 88.88 310 SER A N 1
ATOM 2343 C CA . SER A 1 310 ? -11.303 5.298 37.232 1.00 88.88 310 SER A CA 1
ATOM 2344 C C . SER A 1 310 ? -10.661 3.929 37.517 1.00 88.88 310 SER A C 1
ATOM 2346 O O . SER A 1 310 ? -9.834 3.805 38.423 1.00 88.88 310 SER A O 1
ATOM 2348 N N . SER A 1 311 ? -11.017 2.893 36.752 1.00 89.06 311 SER A N 1
ATOM 2349 C CA . SER A 1 311 ? -10.504 1.526 36.874 1.00 89.06 311 SER A CA 1
ATOM 2350 C C . SER A 1 311 ? -10.149 0.942 35.503 1.00 89.06 311 SER A C 1
ATOM 2352 O O . SER A 1 311 ? -10.820 1.267 34.523 1.00 89.06 311 SER A O 1
ATOM 2354 N N . PRO A 1 312 ? -9.155 0.041 35.402 1.00 91.31 312 PRO A N 1
ATOM 2355 C CA . PRO A 1 312 ? -8.927 -0.695 34.167 1.00 91.31 312 PRO A CA 1
ATOM 2356 C C . PRO A 1 312 ? -10.148 -1.536 33.773 1.00 91.31 312 PRO A C 1
ATOM 2358 O O . PRO A 1 312 ? -10.786 -2.127 34.647 1.00 91.31 312 PRO A O 1
ATOM 2361 N N . VAL A 1 313 ? -10.447 -1.614 32.476 1.00 90.81 313 VAL A N 1
ATOM 2362 C CA . VAL A 1 313 ? -11.549 -2.433 31.943 1.00 90.81 313 VAL A CA 1
ATOM 2363 C C . VAL A 1 313 ? -11.022 -3.390 30.882 1.00 90.81 313 VAL A C 1
ATOM 2365 O O . VAL A 1 313 ? -10.331 -2.975 29.954 1.00 90.81 313 VAL A O 1
ATOM 2368 N N . ASN A 1 314 ? -11.371 -4.668 30.999 1.00 91.69 314 ASN A N 1
ATOM 2369 C CA . ASN A 1 314 ? -11.095 -5.649 29.958 1.00 91.69 314 ASN A CA 1
ATOM 2370 C C . ASN A 1 314 ? -12.233 -5.651 28.926 1.00 91.69 314 ASN A C 1
ATOM 2372 O O . ASN A 1 314 ? -13.403 -5.524 29.297 1.00 91.69 314 ASN A O 1
ATOM 2376 N N . ALA A 1 315 ? -11.902 -5.842 27.651 1.00 92.62 315 ALA A N 1
ATOM 2377 C CA . ALA A 1 315 ? -12.876 -5.956 26.571 1.00 92.62 315 ALA A CA 1
ATOM 2378 C C . ALA A 1 315 ? -12.307 -6.776 25.405 1.00 92.62 315 ALA A C 1
ATOM 2380 O O . ALA A 1 315 ? -11.097 -6.776 25.166 1.00 92.62 315 ALA A O 1
ATOM 2381 N N . TYR A 1 316 ? -13.188 -7.409 24.631 1.00 93.25 316 TYR A N 1
ATOM 2382 C CA . TYR A 1 316 ? -12.848 -7.858 23.283 1.00 93.25 316 TYR A CA 1
ATOM 2383 C C . TYR A 1 316 ? -12.996 -6.698 22.305 1.00 93.25 316 TYR A C 1
ATOM 2385 O O . TYR A 1 316 ? -14.042 -6.054 22.268 1.00 93.25 316 TYR A O 1
ATOM 2393 N N . PHE A 1 317 ? -11.981 -6.475 21.478 1.00 93.88 317 PHE A N 1
ATOM 2394 C CA . PHE A 1 317 ? -12.082 -5.633 20.296 1.00 93.88 317 PHE A CA 1
ATOM 2395 C C . PHE A 1 317 ? -12.485 -6.481 19.086 1.00 93.88 317 PHE A C 1
ATOM 2397 O O . PHE A 1 317 ? -11.907 -7.542 18.826 1.00 93.88 317 PHE A O 1
ATOM 2404 N N . VAL A 1 318 ? -13.477 -5.998 18.344 1.00 94.38 318 VAL A N 1
ATOM 2405 C CA . VAL A 1 318 ? -13.985 -6.598 17.108 1.00 94.38 318 VAL A CA 1
ATOM 2406 C C . VAL A 1 318 ? -13.872 -5.575 15.986 1.00 94.38 318 VAL A C 1
ATOM 2408 O O . VAL A 1 318 ? -14.260 -4.424 16.170 1.00 94.38 318 VAL A O 1
ATOM 2411 N N . TRP A 1 319 ? -13.396 -6.004 14.816 1.00 95.00 319 TRP A N 1
ATOM 2412 C CA . TRP A 1 319 ? -13.373 -5.201 13.594 1.00 95.00 319 TRP A CA 1
ATOM 2413 C C . TRP A 1 319 ? -13.919 -6.013 12.416 1.00 95.00 319 TRP A C 1
ATOM 2415 O O . TRP A 1 319 ? -13.382 -7.067 12.058 1.00 95.00 319 TRP A O 1
ATOM 2425 N N . ASN A 1 320 ? -14.992 -5.505 11.812 1.00 94.62 320 ASN A N 1
ATOM 2426 C CA . ASN A 1 320 ? -15.682 -6.084 10.666 1.00 94.62 320 ASN A CA 1
ATOM 2427 C C . ASN A 1 320 ? -15.678 -5.122 9.466 1.00 94.62 320 ASN A C 1
ATOM 2429 O O . ASN A 1 320 ? -15.641 -3.901 9.622 1.00 94.62 320 ASN A O 1
ATOM 2433 N N . LEU A 1 321 ? -15.777 -5.699 8.271 1.00 95.88 321 LEU A N 1
ATOM 2434 C CA . LEU A 1 321 ? -16.159 -5.031 7.030 1.00 95.88 321 LEU A CA 1
ATOM 2435 C C . LEU A 1 321 ? -17.578 -5.467 6.660 1.00 95.88 321 LEU A C 1
ATOM 2437 O O . LEU A 1 321 ? -17.843 -6.666 6.578 1.00 95.88 321 LEU A O 1
ATOM 2441 N N . SER A 1 322 ? -18.457 -4.516 6.369 1.00 93.88 322 SER A N 1
ATOM 2442 C CA . SER A 1 322 ? -19.739 -4.761 5.710 1.00 93.88 322 SER A CA 1
ATOM 2443 C C . SER A 1 322 ? -19.674 -4.294 4.257 1.00 93.88 322 SER A C 1
ATOM 2445 O O . SER A 1 322 ? -19.138 -3.227 3.961 1.00 93.88 322 SER A O 1
ATOM 2447 N N . LEU A 1 323 ? -20.222 -5.097 3.348 1.00 91.69 323 LEU A N 1
ATOM 2448 C CA . LEU A 1 323 ? -20.393 -4.815 1.924 1.00 91.69 323 LEU A CA 1
ATOM 2449 C C . LEU A 1 323 ? -21.902 -4.894 1.607 1.00 91.69 323 LEU A C 1
ATOM 2451 O O . LEU A 1 323 ? -22.374 -5.910 1.077 1.00 91.69 323 LEU A O 1
ATOM 2455 N N . PRO A 1 324 ? -22.692 -3.863 1.975 1.00 86.62 324 PRO A N 1
ATOM 2456 C CA . PRO A 1 324 ? -24.157 -3.918 1.971 1.00 86.62 324 PRO A CA 1
ATOM 2457 C C . PRO A 1 324 ? -24.760 -4.178 0.587 1.00 86.62 324 PRO A C 1
ATOM 2459 O O . PRO A 1 324 ? -25.744 -4.910 0.489 1.00 86.62 324 PRO A O 1
ATOM 2462 N N . ASP A 1 325 ? -24.138 -3.672 -0.483 1.00 82.38 325 ASP A N 1
ATOM 2463 C CA . ASP A 1 325 ? -24.577 -3.886 -1.873 1.00 82.38 325 ASP A CA 1
ATOM 2464 C C . ASP A 1 325 ? -24.602 -5.376 -2.273 1.00 82.38 325 ASP A C 1
ATOM 2466 O O . ASP A 1 325 ? -25.326 -5.770 -3.188 1.00 82.38 325 ASP A O 1
ATOM 2470 N N . TYR A 1 326 ? -23.839 -6.212 -1.562 1.00 83.50 326 TYR A N 1
ATOM 2471 C CA . TYR A 1 326 ? -23.756 -7.658 -1.762 1.00 83.50 326 TYR A CA 1
ATOM 2472 C C . TYR A 1 326 ? -24.384 -8.470 -0.616 1.00 83.50 326 TYR A C 1
ATOM 2474 O O . TYR A 1 326 ? -24.361 -9.701 -0.663 1.00 83.50 326 TYR A O 1
ATOM 2482 N N . GLY A 1 327 ? -24.918 -7.810 0.421 1.00 85.94 327 GLY A N 1
ATOM 2483 C CA . GLY A 1 327 ? -25.424 -8.463 1.633 1.00 85.94 327 GLY A CA 1
ATOM 2484 C C . GLY A 1 327 ? -24.359 -9.293 2.359 1.00 85.94 327 GLY A C 1
ATOM 2485 O O . GLY A 1 327 ? -24.660 -10.390 2.830 1.00 85.94 327 GLY A O 1
ATOM 2486 N N . TYR A 1 328 ? -23.111 -8.814 2.378 1.00 87.81 328 TYR A N 1
ATOM 2487 C CA . TYR A 1 328 ? -21.947 -9.588 2.807 1.00 87.81 328 TYR A CA 1
ATOM 2488 C C . TYR A 1 328 ? -21.212 -8.912 3.967 1.00 87.81 328 TYR A C 1
ATOM 2490 O O . TYR A 1 328 ? -21.003 -7.703 3.947 1.00 87.81 328 TYR A O 1
ATOM 2498 N N . GLU A 1 329 ? -20.782 -9.694 4.955 1.00 90.56 329 GLU A N 1
ATOM 2499 C CA . GLU A 1 329 ? -20.013 -9.227 6.113 1.00 90.56 329 GLU A CA 1
ATOM 2500 C C . GLU A 1 329 ? -18.771 -10.099 6.300 1.00 90.56 329 GLU A C 1
ATOM 2502 O O . GLU A 1 329 ? -18.793 -11.303 6.031 1.00 90.56 329 GLU A O 1
ATOM 2507 N N . TRP A 1 330 ? -17.678 -9.489 6.758 1.00 90.94 330 TRP A N 1
ATOM 2508 C CA . TRP A 1 330 ? -16.388 -10.150 6.900 1.00 90.94 330 TRP A CA 1
ATOM 2509 C C . TRP A 1 330 ? -15.649 -9.691 8.156 1.00 90.94 330 TRP A C 1
ATOM 2511 O O . TRP A 1 330 ? -15.321 -8.514 8.314 1.00 90.94 330 TRP A O 1
ATOM 2521 N N . THR A 1 331 ? -15.337 -10.636 9.041 1.00 92.00 331 THR A N 1
ATOM 2522 C CA . THR A 1 331 ? -14.598 -10.359 10.275 1.00 92.00 331 THR A CA 1
ATOM 2523 C C . THR A 1 331 ? -13.097 -10.295 10.015 1.00 92.00 331 THR A C 1
ATOM 2525 O O . THR A 1 331 ? -12.428 -11.312 9.783 1.00 92.00 331 THR A O 1
ATOM 2528 N N . MET A 1 332 ? -12.553 -9.081 10.102 1.00 88.75 332 MET A N 1
ATOM 2529 C CA . MET A 1 332 ? -11.117 -8.837 10.009 1.00 88.75 332 MET A CA 1
ATOM 2530 C C . MET A 1 332 ? -10.427 -9.387 11.252 1.00 88.75 332 MET A C 1
ATOM 2532 O O . MET A 1 332 ? -9.575 -10.268 11.144 1.00 88.75 332 MET A O 1
ATOM 2536 N N . MET A 1 333 ? -10.864 -8.939 12.432 1.00 89.75 333 MET A N 1
ATOM 2537 C CA . MET A 1 333 ? -10.186 -9.195 13.700 1.00 89.75 333 MET A CA 1
ATOM 2538 C C . MET A 1 333 ? -11.183 -9.370 14.852 1.00 89.75 333 MET A C 1
ATOM 2540 O O . MET A 1 333 ? -12.159 -8.630 14.954 1.00 89.75 333 MET A O 1
ATOM 2544 N N . VAL A 1 334 ? -10.901 -10.330 15.739 1.00 91.00 334 VAL A N 1
ATOM 2545 C CA . VAL A 1 334 ? -11.496 -10.448 17.080 1.00 91.00 334 VAL A CA 1
ATOM 2546 C C . VAL A 1 334 ? -10.365 -10.787 18.038 1.00 91.00 334 VAL A C 1
ATOM 2548 O O . VAL A 1 334 ? -9.716 -11.821 17.876 1.00 91.00 334 VAL A O 1
ATOM 2551 N N . VAL A 1 335 ? -10.108 -9.914 19.006 1.00 89.50 335 VAL A N 1
ATOM 2552 C CA . VAL A 1 335 ? -8.945 -9.997 19.900 1.00 89.50 335 VAL A CA 1
ATOM 2553 C C . VAL A 1 335 ? -9.320 -9.528 21.306 1.00 89.50 335 VAL A C 1
ATOM 2555 O O . VAL A 1 335 ? -10.022 -8.525 21.435 1.00 89.50 335 VAL A O 1
ATOM 2558 N N . PRO A 1 336 ? -8.892 -10.224 22.374 1.00 90.00 336 PRO A N 1
ATOM 2559 C CA . PRO A 1 336 ? -8.930 -9.646 23.710 1.00 90.00 336 PRO A CA 1
ATOM 2560 C C . PRO A 1 336 ? -7.916 -8.498 23.762 1.00 90.00 336 PRO A C 1
ATOM 2562 O O . PRO A 1 336 ? -6.792 -8.648 23.280 1.00 90.00 336 PRO A O 1
ATOM 2565 N N . LEU A 1 337 ? -8.307 -7.358 24.323 1.00 87.00 337 LEU A N 1
ATOM 2566 C CA . LEU A 1 337 ? -7.370 -6.277 24.614 1.00 87.00 337 LEU A CA 1
ATOM 2567 C C . LEU A 1 337 ? -6.657 -6.542 25.944 1.00 87.00 337 LEU A C 1
ATOM 2569 O O . LEU A 1 337 ? -7.239 -7.117 26.869 1.00 87.00 337 LEU A O 1
ATOM 2573 N N . ALA A 1 338 ? -5.435 -6.029 26.087 1.00 85.69 338 ALA A N 1
ATOM 2574 C CA . ALA A 1 338 ? -4.890 -5.774 27.413 1.00 85.69 338 ALA A CA 1
ATOM 2575 C C . ALA A 1 338 ? -5.852 -4.843 28.186 1.00 85.69 338 ALA A C 1
ATOM 2577 O O . ALA A 1 338 ? -6.501 -3.995 27.564 1.00 85.69 338 ALA A O 1
ATOM 2578 N N . PRO A 1 339 ? -5.953 -4.949 29.528 1.00 89.75 339 PRO A N 1
ATOM 2579 C CA . PRO A 1 339 ? -6.883 -4.136 30.311 1.00 89.75 339 PRO A CA 1
ATOM 2580 C C . PRO A 1 339 ? -6.704 -2.642 30.018 1.00 89.75 339 PRO A C 1
ATOM 2582 O O . PRO A 1 339 ? -5.666 -2.065 30.353 1.00 89.75 339 PRO A O 1
ATOM 2585 N N . LEU A 1 340 ? -7.714 -2.018 29.399 1.00 89.69 340 LEU A N 1
ATOM 2586 C CA . LEU A 1 340 ? -7.689 -0.608 29.014 1.00 89.69 340 LEU A CA 1
ATOM 2587 C C . LEU A 1 340 ? -7.481 0.228 30.281 1.00 89.69 340 LEU A C 1
ATOM 2589 O O . LEU A 1 340 ? -8.345 0.164 31.159 1.00 89.69 340 LEU A O 1
ATOM 2593 N N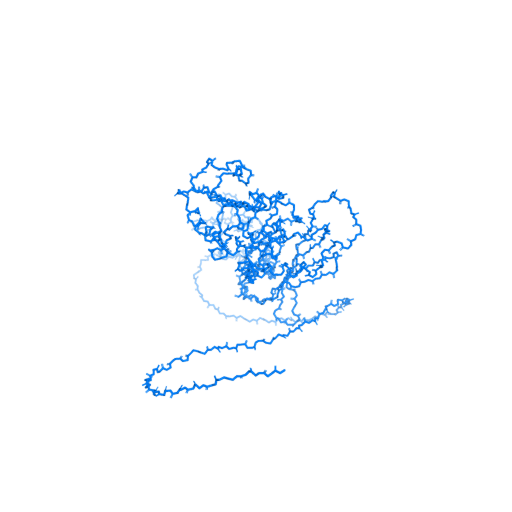 . PRO A 1 341 ? -6.375 0.987 30.423 1.00 91.44 341 PRO A N 1
ATOM 2594 C CA . PRO A 1 341 ? -6.072 1.698 31.662 1.00 91.44 341 PRO A CA 1
ATOM 2595 C C . PRO A 1 341 ? -7.180 2.667 32.086 1.00 91.44 341 PRO A C 1
ATOM 2597 O O . PRO A 1 341 ? -7.989 3.100 31.268 1.00 91.44 341 PRO A O 1
ATOM 2600 N N . ALA A 1 342 ? -7.210 3.019 33.370 1.00 89.31 342 ALA A N 1
ATOM 2601 C CA . ALA A 1 342 ? -8.087 4.080 33.857 1.00 89.31 342 ALA A CA 1
ATOM 2602 C C . ALA A 1 342 ? -7.726 5.428 33.205 1.00 89.31 342 ALA A C 1
ATOM 2604 O O . ALA A 1 342 ? -6.541 5.720 33.030 1.00 89.31 342 ALA A O 1
ATOM 2605 N N . GLU A 1 343 ? -8.735 6.238 32.879 1.00 87.25 343 GLU A N 1
ATOM 2606 C CA . GLU A 1 343 ? -8.597 7.529 32.176 1.00 87.25 343 GLU A CA 1
ATOM 2607 C C . GLU A 1 343 ? -7.787 7.454 30.857 1.00 87.25 343 GLU A C 1
ATOM 2609 O O . GLU A 1 343 ? -7.086 8.394 30.475 1.00 87.25 343 GLU A O 1
ATOM 2614 N N . PHE A 1 344 ? -7.851 6.318 30.155 1.00 87.00 344 PHE A N 1
ATOM 2615 C CA . PHE A 1 344 ? -7.126 6.083 28.905 1.00 87.00 344 PHE A CA 1
ATOM 2616 C C . PHE A 1 344 ? -7.806 6.749 27.703 1.00 87.00 344 PHE A C 1
ATOM 2618 O O . PHE A 1 344 ? -9.026 6.673 27.551 1.00 87.00 344 PHE A O 1
ATOM 2625 N N . GLU A 1 345 ? -7.009 7.327 26.804 1.00 90.06 345 GLU A N 1
ATOM 2626 C CA . GLU A 1 345 ? -7.449 7.826 25.499 1.00 90.06 345 GLU A CA 1
ATOM 2627 C C . GLU A 1 345 ? -6.282 7.771 24.504 1.00 90.06 345 GLU A C 1
ATOM 2629 O O . GLU A 1 345 ? -5.254 8.422 24.706 1.00 90.06 345 GLU A O 1
ATOM 2634 N N . GLN A 1 346 ? -6.421 6.983 23.435 1.00 85.12 346 GLN A N 1
ATOM 2635 C CA . GLN A 1 346 ? -5.402 6.850 22.393 1.00 85.12 346 GLN A CA 1
ATOM 2636 C C . GLN A 1 346 ? -6.032 6.569 21.026 1.00 85.12 346 GLN A C 1
ATOM 2638 O O . GLN A 1 346 ? -6.989 5.804 20.920 1.00 85.12 346 GLN A O 1
ATOM 2643 N N . CYS A 1 347 ? -5.452 7.152 19.974 1.00 86.31 347 CYS A N 1
ATOM 2644 C CA . CYS A 1 347 ? -5.799 6.852 18.587 1.00 86.31 347 CYS A CA 1
ATOM 2645 C C . CYS A 1 347 ? -4.654 6.116 17.883 1.00 86.31 347 CYS A C 1
ATOM 2647 O O . CYS A 1 347 ? -3.483 6.477 18.029 1.00 86.31 347 CYS A O 1
ATOM 2649 N N . TYR A 1 348 ? -5.020 5.132 17.072 1.00 84.75 348 TYR A N 1
ATOM 2650 C CA . TYR A 1 348 ? -4.145 4.314 16.239 1.00 84.75 348 TYR A CA 1
ATOM 2651 C C . TYR A 1 348 ? -4.443 4.635 14.776 1.00 84.75 348 TYR A C 1
ATOM 2653 O O . TYR A 1 348 ? -5.600 4.866 14.428 1.00 84.75 348 TYR A O 1
ATOM 2661 N N . ASN A 1 349 ? -3.416 4.693 13.928 1.00 82.75 349 ASN A N 1
ATOM 2662 C CA . ASN A 1 349 ? -3.562 5.045 12.516 1.00 82.75 349 ASN A CA 1
ATOM 2663 C C . ASN A 1 349 ? -2.985 3.937 11.639 1.00 82.75 349 ASN A C 1
ATOM 2665 O O . ASN A 1 349 ? -1.867 3.489 11.885 1.00 82.75 349 ASN A O 1
ATOM 2669 N N . PHE A 1 350 ? -3.727 3.556 10.604 1.00 82.69 350 PHE A N 1
ATOM 2670 C CA . PHE A 1 350 ? -3.392 2.485 9.668 1.00 82.69 350 PHE A CA 1
ATOM 2671 C C . PHE A 1 350 ? -3.541 2.987 8.233 1.00 82.69 350 PHE A C 1
ATOM 2673 O O . PHE A 1 350 ? -4.411 3.819 7.969 1.00 82.69 350 PHE A O 1
ATOM 2680 N N . SER A 1 351 ? -2.738 2.466 7.306 1.00 81.88 351 SER A N 1
ATOM 2681 C CA . SER A 1 351 ? -2.808 2.808 5.882 1.00 81.88 351 SER A CA 1
ATOM 2682 C C . SER A 1 351 ? -3.110 1.561 5.054 1.00 81.88 351 SER A C 1
ATOM 2684 O O . SER A 1 351 ? -2.251 0.710 4.866 1.00 81.88 351 SER A O 1
ATOM 2686 N N . LEU A 1 352 ? -4.321 1.456 4.505 1.00 83.88 352 LEU A N 1
ATOM 2687 C CA . LEU A 1 352 ? -4.684 0.385 3.577 1.00 83.88 352 LEU A CA 1
ATOM 2688 C C . LEU A 1 352 ? -4.624 0.897 2.136 1.00 83.88 352 LEU A C 1
ATOM 2690 O O . LEU A 1 352 ? -5.374 1.789 1.743 1.00 83.88 352 LEU A O 1
ATOM 2694 N N . LEU A 1 353 ? -3.753 0.311 1.315 1.00 80.06 353 LEU A N 1
ATOM 2695 C CA . LEU A 1 353 ? -3.783 0.542 -0.132 1.00 80.06 353 LEU A CA 1
ATOM 2696 C C . LEU A 1 353 ? -4.996 -0.167 -0.743 1.00 80.06 353 LEU A C 1
ATOM 2698 O O . LEU A 1 353 ? -5.149 -1.378 -0.567 1.00 80.06 353 LEU A O 1
ATOM 2702 N N . ILE A 1 354 ? -5.813 0.579 -1.485 1.00 83.38 354 ILE A N 1
ATOM 2703 C CA . ILE A 1 354 ? -7.021 0.076 -2.140 1.00 83.38 354 ILE A CA 1
ATOM 2704 C C . ILE A 1 354 ? -6.648 -0.522 -3.512 1.00 83.38 354 ILE A C 1
ATOM 2706 O O . ILE A 1 354 ? -6.046 0.167 -4.337 1.00 83.38 354 ILE A O 1
ATOM 2710 N N . PRO A 1 355 ? -6.925 -1.812 -3.777 1.00 75.44 355 PRO A N 1
ATOM 2711 C CA . PRO A 1 355 ? -6.710 -2.409 -5.092 1.00 75.44 355 PRO A CA 1
ATOM 2712 C C . PRO A 1 355 ? -7.727 -1.930 -6.136 1.00 75.44 355 PRO A C 1
ATOM 2714 O O . PRO A 1 355 ? -8.858 -1.562 -5.818 1.00 75.44 355 PRO A O 1
ATOM 2717 N N . ASP A 1 356 ? -7.355 -2.039 -7.408 1.00 77.81 356 ASP A N 1
ATOM 2718 C CA . ASP A 1 356 ? -8.306 -2.027 -8.518 1.00 77.81 356 ASP A CA 1
ATOM 2719 C C . ASP A 1 356 ? -9.125 -3.330 -8.531 1.00 77.81 356 ASP A C 1
ATOM 2721 O O . ASP A 1 356 ? -8.668 -4.382 -8.983 1.00 77.81 356 ASP A O 1
ATOM 2725 N N . TRP A 1 357 ? -10.352 -3.251 -8.017 1.00 79.62 357 TRP A N 1
ATOM 2726 C CA . TRP A 1 357 ? -11.349 -4.324 -8.041 1.00 79.62 357 TRP A CA 1
ATOM 2727 C C . TRP A 1 357 ? -12.204 -4.325 -9.325 1.00 79.62 357 TRP A C 1
ATOM 2729 O O . TRP A 1 357 ? -13.262 -4.953 -9.382 1.00 79.62 357 TRP A O 1
ATOM 2739 N N . GLY A 1 358 ? -11.764 -3.630 -10.377 1.00 74.31 358 GLY A N 1
ATOM 2740 C CA . GLY A 1 358 ? -12.422 -3.611 -11.678 1.00 74.31 358 GLY A CA 1
ATOM 2741 C C . GLY A 1 358 ? -13.493 -2.529 -11.814 1.00 74.31 358 GLY A C 1
ATOM 2742 O O . GLY A 1 358 ? -13.518 -1.539 -11.083 1.00 74.31 358 GLY A O 1
ATOM 2743 N N . ALA A 1 359 ? -14.371 -2.701 -12.806 1.00 72.19 359 ALA A N 1
ATOM 2744 C CA . ALA A 1 359 ? -15.221 -1.635 -13.347 1.00 72.19 359 ALA A CA 1
ATOM 2745 C C . ALA A 1 359 ? -16.515 -1.344 -12.556 1.00 72.19 359 ALA A C 1
ATOM 2747 O O . ALA A 1 359 ? -17.281 -0.465 -12.955 1.00 72.19 359 ALA A O 1
ATOM 2748 N N . VAL A 1 360 ? -16.779 -2.065 -11.463 1.00 80.56 360 VAL A N 1
ATOM 2749 C CA . VAL A 1 360 ? -18.025 -1.968 -10.684 1.00 80.56 360 VAL A CA 1
ATOM 2750 C C . VAL A 1 360 ? -17.743 -1.325 -9.328 1.00 80.56 360 VAL A C 1
ATOM 2752 O O . VAL A 1 360 ? -16.977 -1.855 -8.530 1.00 80.56 360 VAL A O 1
ATOM 2755 N N . GLY A 1 361 ? -18.366 -0.172 -9.073 1.00 85.69 361 GLY A N 1
ATOM 2756 C CA . GLY A 1 361 ? -18.320 0.494 -7.770 1.00 85.69 361 GLY A CA 1
ATOM 2757 C C . GLY A 1 361 ? -19.226 -0.178 -6.745 1.00 85.69 361 GLY A C 1
ATOM 2758 O O . GLY A 1 361 ? -20.235 -0.774 -7.120 1.00 85.69 361 GLY A O 1
ATOM 2759 N N . PHE A 1 362 ? -18.882 -0.056 -5.465 1.00 89.50 362 PHE A N 1
ATOM 2760 C CA . PHE A 1 362 ? -19.680 -0.592 -4.361 1.00 89.50 362 PHE A CA 1
ATOM 2761 C C . PHE A 1 362 ? -19.519 0.233 -3.082 1.00 89.50 362 PHE A C 1
ATOM 2763 O O . PHE A 1 362 ? -18.476 0.849 -2.850 1.00 89.50 362 PHE A O 1
ATOM 2770 N N . ASN A 1 363 ? -20.553 0.234 -2.249 1.00 90.69 363 ASN A N 1
ATOM 2771 C CA . ASN A 1 363 ? -20.534 0.783 -0.899 1.00 90.69 363 ASN A CA 1
ATOM 2772 C C . ASN A 1 363 ? -19.988 -0.253 0.091 1.00 90.69 363 ASN A C 1
ATOM 2774 O O . ASN A 1 363 ? -20.197 -1.460 -0.060 1.00 90.69 363 ASN A O 1
ATOM 2778 N N . ALA A 1 364 ? -19.314 0.237 1.122 1.00 93.75 364 ALA A N 1
ATOM 2779 C CA . ALA A 1 364 ? -18.709 -0.547 2.180 1.00 93.75 364 ALA A CA 1
ATOM 2780 C C . ALA A 1 364 ? -18.758 0.231 3.503 1.00 93.75 364 ALA A C 1
ATOM 2782 O O . ALA A 1 364 ? -18.871 1.455 3.515 1.00 93.75 364 ALA A O 1
ATOM 2783 N N . SER A 1 365 ? -18.660 -0.472 4.624 1.00 94.19 365 SER A N 1
ATOM 2784 C CA . SER A 1 365 ? -18.572 0.148 5.945 1.00 94.19 365 SER A CA 1
ATOM 2785 C C . SER A 1 365 ? -17.598 -0.625 6.815 1.00 94.19 365 SER A C 1
ATOM 2787 O O . SER A 1 365 ? -17.626 -1.857 6.846 1.00 94.19 365 SER A O 1
ATOM 2789 N N . TRP A 1 366 ? -16.719 0.087 7.511 1.00 95.38 366 TRP A N 1
ATOM 2790 C CA . TRP A 1 366 ? -15.958 -0.492 8.610 1.00 95.38 366 TRP A CA 1
ATOM 2791 C C . TRP A 1 366 ? -16.773 -0.383 9.887 1.00 95.38 366 TRP A C 1
ATOM 2793 O O . TRP A 1 366 ? -17.247 0.701 10.200 1.00 95.38 366 TRP A O 1
ATOM 2803 N N . THR A 1 367 ? -16.876 -1.462 10.655 1.00 94.62 367 THR A N 1
ATOM 2804 C CA . THR A 1 367 ? -17.525 -1.452 11.973 1.00 94.62 367 THR A CA 1
ATOM 2805 C C . THR A 1 367 ? -16.546 -1.948 13.021 1.00 94.62 367 THR A C 1
ATOM 2807 O O . THR A 1 367 ? -15.939 -3.008 12.848 1.00 94.62 367 THR A O 1
ATOM 2810 N N . VAL A 1 368 ? -16.407 -1.200 14.112 1.00 94.62 368 VAL A N 1
ATOM 2811 C CA . VAL A 1 368 ? -15.613 -1.589 15.282 1.00 94.62 368 VAL A CA 1
ATOM 2812 C C . VAL A 1 368 ? -16.495 -1.657 16.517 1.00 94.62 368 VAL A C 1
ATOM 2814 O O . VAL A 1 368 ? -17.418 -0.860 16.664 1.00 94.62 368 VAL A O 1
ATOM 2817 N N . ALA A 1 369 ? -16.210 -2.597 17.414 1.00 94.12 369 ALA A N 1
ATOM 2818 C CA . ALA A 1 369 ? -16.934 -2.736 18.671 1.00 94.12 369 ALA A CA 1
ATOM 2819 C C . ALA A 1 369 ? -16.018 -3.162 19.822 1.00 94.12 369 ALA A C 1
ATOM 2821 O O . ALA A 1 369 ? -15.050 -3.902 19.630 1.00 94.12 369 ALA A O 1
ATOM 2822 N N . LEU A 1 370 ? -16.371 -2.716 21.028 1.00 94.25 370 LEU A N 1
ATOM 2823 C CA . LEU A 1 370 ? -15.896 -3.263 22.294 1.00 94.25 370 LEU A CA 1
ATOM 2824 C C . LEU A 1 370 ? -17.001 -4.131 22.891 1.00 94.25 370 LEU A C 1
ATOM 2826 O O . LEU A 1 370 ? -18.112 -3.644 23.102 1.00 94.25 370 LEU A O 1
ATOM 2830 N N . LEU A 1 371 ? -16.692 -5.391 23.184 1.00 94.38 371 LEU A N 1
ATOM 2831 C CA . LEU A 1 371 ? -17.600 -6.334 23.840 1.00 94.38 371 LEU A CA 1
ATOM 2832 C C . LEU A 1 371 ? -17.092 -6.685 25.243 1.00 94.38 371 LEU A C 1
ATOM 2834 O O . LEU A 1 371 ? -15.882 -6.737 25.476 1.00 94.38 371 LEU A O 1
ATOM 2838 N N . GLU A 1 372 ? -18.004 -6.977 26.168 1.00 91.31 372 GLU A N 1
ATOM 2839 C CA . GLU A 1 372 ? -17.652 -7.533 27.481 1.00 91.31 372 GLU A CA 1
ATOM 2840 C C . GLU A 1 372 ? -16.916 -8.879 27.345 1.00 91.31 372 GLU A C 1
ATOM 2842 O O . GLU A 1 372 ? -17.226 -9.669 26.458 1.00 91.31 372 GLU A O 1
ATOM 2847 N N . GLU A 1 373 ? -15.960 -9.189 28.232 1.00 87.62 373 GLU A N 1
ATOM 2848 C CA . GLU A 1 373 ? -15.205 -10.459 28.167 1.00 87.62 373 GLU A CA 1
ATOM 2849 C C . GLU A 1 373 ? -16.023 -11.711 28.513 1.00 87.62 373 GLU A C 1
ATOM 2851 O O . GLU A 1 373 ? -15.610 -12.836 28.225 1.00 87.62 373 GLU A O 1
ATOM 2856 N N . THR A 1 374 ? -17.165 -11.542 29.175 1.00 85.44 374 THR A N 1
ATOM 2857 C CA . THR A 1 374 ? -18.002 -12.643 29.648 1.00 85.44 374 THR A CA 1
ATOM 2858 C C . THR A 1 374 ? -19.239 -12.803 28.784 1.00 85.44 374 THR A C 1
ATOM 2860 O O . THR A 1 374 ? -19.926 -11.828 28.491 1.00 85.44 374 THR A O 1
ATOM 2863 N N . ALA A 1 375 ? -19.584 -14.050 28.448 1.00 83.00 375 ALA A N 1
ATOM 2864 C CA . ALA A 1 375 ? -20.848 -14.368 27.788 1.00 83.00 375 ALA A CA 1
ATOM 2865 C C . ALA A 1 375 ? -22.036 -13.727 28.551 1.00 83.00 375 ALA A C 1
ATOM 2867 O O . ALA A 1 375 ? -22.131 -13.923 29.766 1.00 83.00 375 ALA A O 1
ATOM 2868 N N . PRO A 1 376 ? -22.940 -13.000 27.867 1.00 89.44 376 PRO A N 1
ATOM 2869 C CA . PRO A 1 376 ? -23.215 -13.081 26.429 1.00 89.44 376 PRO A CA 1
ATOM 2870 C C . PRO A 1 376 ? -22.371 -12.177 25.505 1.00 89.44 376 PRO A C 1
ATOM 2872 O O . PRO A 1 376 ? -22.681 -12.138 24.319 1.00 89.44 376 PRO A O 1
ATOM 2875 N N . TYR A 1 377 ? -21.297 -11.539 25.994 1.00 90.38 377 TYR A N 1
ATOM 2876 C CA . TYR A 1 377 ? -20.437 -10.609 25.240 1.00 90.38 377 TYR A CA 1
ATOM 2877 C C . TYR A 1 377 ? -21.213 -9.368 24.764 1.00 90.38 377 TYR A C 1
ATOM 2879 O O . TYR A 1 377 ? -21.245 -9.059 23.574 1.00 90.38 377 TYR A O 1
ATOM 2887 N N . GLU A 1 378 ? -21.897 -8.682 25.689 1.00 91.25 378 GLU A N 1
ATOM 2888 C CA . GLU A 1 378 ? -22.703 -7.501 25.349 1.00 91.25 378 GLU A CA 1
ATOM 2889 C C . GLU A 1 378 ? -21.835 -6.371 24.774 1.00 91.25 378 GLU A C 1
ATOM 2891 O O . GLU A 1 378 ? -20.706 -6.143 25.218 1.00 91.25 378 GLU A O 1
ATOM 2896 N N . THR A 1 379 ? -22.370 -5.642 23.789 1.00 91.44 379 THR A N 1
ATOM 2897 C CA . THR A 1 379 ? -21.699 -4.479 23.202 1.00 91.44 379 THR A CA 1
ATOM 2898 C C . THR A 1 379 ? -21.600 -3.350 24.228 1.00 91.44 379 THR A C 1
ATOM 2900 O O . THR A 1 379 ? -22.604 -2.783 24.664 1.00 91.44 379 THR A O 1
ATOM 2903 N N . ILE A 1 380 ? -20.370 -2.988 24.587 1.00 90.62 380 ILE A N 1
ATOM 2904 C CA . ILE A 1 380 ? -20.049 -1.841 25.441 1.00 90.62 380 ILE A CA 1
ATOM 2905 C C . ILE A 1 380 ? -20.207 -0.546 24.633 1.00 90.62 380 ILE A C 1
ATOM 2907 O O . ILE A 1 380 ? -20.834 0.407 25.103 1.00 90.62 380 ILE A O 1
ATOM 2911 N N . CYS A 1 381 ? -19.641 -0.533 23.423 1.00 91.19 381 CYS A N 1
ATOM 2912 C CA . CYS A 1 381 ? -19.670 0.564 22.459 1.00 91.19 381 CYS A CA 1
ATOM 2913 C C . CYS A 1 381 ? -19.367 0.020 21.052 1.00 91.19 381 CYS A C 1
ATOM 2915 O 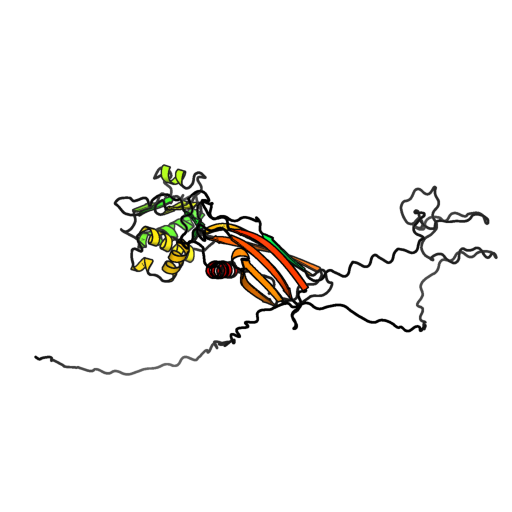O . CYS A 1 381 ? -18.574 -0.911 20.915 1.00 91.19 381 CYS A O 1
ATOM 2917 N N . GLU A 1 382 ? -19.975 0.612 20.028 1.00 90.81 382 GLU A N 1
ATOM 2918 C CA . GLU A 1 382 ? -19.715 0.349 18.610 1.00 90.81 382 GLU A CA 1
ATOM 2919 C C . GLU A 1 382 ? -19.660 1.671 17.832 1.00 90.81 382 GLU A C 1
ATOM 2921 O O . GLU A 1 382 ? -20.282 2.653 18.243 1.00 90.81 382 GLU A O 1
ATOM 2926 N N . ASP A 1 383 ? -18.911 1.690 16.729 1.00 91.69 383 ASP A N 1
ATOM 2927 C CA . ASP A 1 383 ? -18.826 2.818 15.794 1.00 91.69 383 ASP A CA 1
ATOM 2928 C C . ASP A 1 383 ? -18.590 2.318 14.357 1.00 91.69 383 ASP A C 1
ATOM 2930 O O . ASP A 1 383 ? -18.130 1.188 14.145 1.00 91.69 383 ASP A O 1
ATOM 2934 N N . SER A 1 384 ? -18.903 3.151 13.362 1.00 92.50 384 SER A N 1
ATOM 2935 C CA . SER A 1 384 ? -18.841 2.777 11.946 1.00 92.50 384 SER A CA 1
ATOM 2936 C C . SER A 1 384 ? -18.379 3.899 11.015 1.00 92.50 384 SER A C 1
ATOM 2938 O O . SER A 1 384 ? -18.858 5.028 11.114 1.00 92.50 384 SER A O 1
ATOM 2940 N N . ALA A 1 385 ? -17.535 3.557 10.038 1.00 88.75 385 ALA A N 1
ATOM 2941 C CA . ALA A 1 385 ? -17.059 4.463 8.994 1.00 88.75 385 ALA A CA 1
ATOM 2942 C C . ALA A 1 385 ? -17.451 3.954 7.597 1.00 88.75 385 ALA A C 1
ATOM 2944 O O . ALA A 1 385 ? -16.862 2.999 7.079 1.00 88.75 385 ALA A O 1
ATOM 2945 N N . ASP A 1 386 ? -18.429 4.624 6.985 1.00 93.06 386 ASP A N 1
ATOM 2946 C CA . ASP A 1 386 ? -18.912 4.336 5.632 1.00 93.06 386 ASP A CA 1
ATOM 2947 C C . ASP A 1 386 ? -17.969 4.887 4.553 1.00 93.06 386 ASP A C 1
ATOM 2949 O O . ASP A 1 386 ? -17.525 6.038 4.601 1.00 93.06 386 ASP A O 1
ATOM 2953 N N . TRP A 1 387 ? -17.716 4.082 3.523 1.00 92.44 387 TRP A N 1
ATOM 2954 C CA . TRP A 1 387 ? -16.907 4.456 2.368 1.00 92.44 387 TRP A CA 1
ATOM 2955 C C . TRP A 1 387 ? -17.398 3.785 1.078 1.00 92.44 387 TRP A C 1
ATOM 2957 O O . TRP A 1 387 ? -18.172 2.830 1.088 1.00 92.44 387 TRP A O 1
ATOM 2967 N N . ARG A 1 388 ? -16.960 4.294 -0.075 1.00 91.00 388 ARG A N 1
ATOM 2968 C CA . ARG A 1 388 ? -17.348 3.775 -1.392 1.00 91.00 388 ARG A CA 1
ATOM 2969 C C . ARG A 1 388 ? -16.137 3.539 -2.283 1.00 91.00 388 ARG A C 1
ATOM 2971 O O . ARG A 1 388 ? -15.321 4.440 -2.469 1.00 91.00 388 ARG A O 1
ATOM 2978 N N . TYR A 1 389 ? -16.071 2.360 -2.893 1.00 89.94 389 TYR A N 1
ATOM 2979 C CA . TYR A 1 389 ? -15.173 2.087 -4.008 1.00 89.94 389 TYR A CA 1
ATOM 2980 C C . TYR A 1 389 ? -15.736 2.691 -5.302 1.00 89.94 389 TYR A C 1
ATOM 2982 O O . TYR A 1 389 ? -16.868 2.405 -5.704 1.00 89.94 389 TYR A O 1
ATOM 2990 N N . VAL A 1 390 ? -14.939 3.529 -5.962 1.00 86.12 390 VAL A N 1
ATOM 2991 C CA . VAL A 1 390 ? -15.275 4.208 -7.217 1.00 86.12 390 VAL A CA 1
ATOM 2992 C C . VAL A 1 390 ? -14.314 3.724 -8.308 1.00 86.12 390 VAL A C 1
ATOM 2994 O O . VAL A 1 390 ? -13.129 4.045 -8.247 1.00 86.12 390 VAL A O 1
ATOM 2997 N N . PRO A 1 391 ? -14.773 2.980 -9.327 1.00 80.06 391 PRO A N 1
ATOM 2998 C CA . PRO A 1 391 ? -13.896 2.342 -10.304 1.00 80.06 391 PRO A CA 1
ATOM 2999 C C . PRO A 1 391 ? -13.206 3.364 -11.218 1.00 80.06 391 PRO A C 1
ATOM 3001 O O . PRO A 1 391 ? -13.772 4.410 -11.558 1.00 80.06 391 PRO A O 1
ATOM 3004 N N . ALA A 1 392 ? -11.989 3.053 -11.670 1.00 66.06 392 ALA A N 1
ATOM 3005 C CA . ALA A 1 392 ? -11.248 3.924 -12.577 1.00 66.06 392 ALA A CA 1
ATOM 3006 C C . ALA A 1 392 ? -11.863 3.918 -13.992 1.00 66.06 392 ALA A C 1
ATOM 3008 O O . ALA A 1 392 ? -11.627 3.021 -14.797 1.00 66.06 392 ALA A O 1
ATOM 3009 N N . GLY A 1 393 ? -12.611 4.976 -14.322 1.00 57.38 393 GLY A N 1
ATOM 3010 C CA . GLY A 1 393 ? -13.061 5.251 -15.692 1.00 57.38 393 GLY A CA 1
ATOM 3011 C C . GLY A 1 393 ? -14.551 5.031 -15.948 1.00 57.38 393 GLY A C 1
ATOM 3012 O O . GLY A 1 393 ? -14.920 4.313 -16.877 1.00 57.38 393 GLY A O 1
ATOM 3013 N N . SER A 1 394 ? -15.403 5.750 -15.211 1.00 44.59 394 SER A N 1
ATOM 3014 C CA . SER A 1 394 ? -16.872 5.847 -15.351 1.00 44.59 394 SER A CA 1
ATOM 3015 C C . SER A 1 394 ? -17.384 6.446 -16.687 1.00 44.59 394 SER A C 1
ATOM 3017 O O . SER A 1 394 ? -18.432 7.087 -16.739 1.00 44.59 394 SER A O 1
ATOM 3019 N N . GLY A 1 395 ? -16.651 6.241 -17.787 1.00 41.28 395 GLY A N 1
ATOM 3020 C CA . GLY A 1 395 ? -16.950 6.734 -19.134 1.00 41.28 395 GLY A CA 1
ATOM 3021 C C . GLY A 1 395 ? -16.723 5.729 -20.274 1.00 41.28 395 GLY A C 1
ATOM 3022 O O . GLY A 1 395 ? -16.916 6.095 -21.433 1.00 41.28 395 GLY A O 1
ATOM 3023 N N . ARG A 1 396 ? -16.330 4.475 -19.998 1.00 39.09 396 ARG A N 1
ATOM 3024 C CA . ARG A 1 396 ? -16.411 3.389 -20.996 1.00 39.09 396 ARG A CA 1
ATOM 3025 C C . ARG A 1 396 ? -17.751 2.674 -20.843 1.00 39.09 396 ARG A C 1
ATOM 3027 O O . ARG A 1 396 ? -18.118 2.282 -19.743 1.00 39.09 396 ARG A O 1
ATOM 3034 N N . GLY A 1 397 ? -18.493 2.572 -21.947 1.00 37.19 397 GLY A N 1
ATOM 3035 C CA . GLY A 1 397 ? -19.862 2.059 -21.948 1.00 37.19 397 GLY A CA 1
ATOM 3036 C C . GLY A 1 397 ? -19.954 0.650 -21.369 1.00 37.19 397 GLY A C 1
ATOM 3037 O O . GLY A 1 397 ? -19.168 -0.221 -21.739 1.00 37.19 397 GLY A O 1
ATOM 3038 N N . VAL A 1 398 ? -20.928 0.451 -20.480 1.00 35.47 398 VAL A N 1
ATOM 3039 C CA . VAL A 1 398 ? -21.227 -0.845 -19.868 1.00 35.47 398 VAL A CA 1
ATOM 3040 C C . VAL A 1 398 ? -21.605 -1.835 -20.966 1.00 35.47 398 VAL A C 1
ATOM 3042 O O . VAL A 1 398 ? -22.610 -1.657 -21.653 1.00 35.47 398 VAL A O 1
ATOM 3045 N N . VAL A 1 399 ? -20.796 -2.881 -21.119 1.00 37.41 399 VAL A N 1
ATOM 3046 C CA . VAL A 1 399 ? -21.238 -4.135 -21.725 1.00 37.41 399 VAL A CA 1
ATOM 3047 C C . VAL A 1 399 ? -21.718 -4.998 -20.564 1.00 37.41 399 VAL A C 1
ATOM 3049 O O . VAL A 1 399 ? -20.971 -5.204 -19.609 1.00 37.41 399 VAL A O 1
ATOM 3052 N N . GLU A 1 400 ? -22.973 -5.440 -20.604 1.00 40.12 400 GLU A N 1
ATOM 3053 C CA . GLU A 1 400 ? -23.570 -6.277 -19.557 1.00 40.12 400 GLU A CA 1
ATOM 3054 C C . GLU A 1 400 ? -23.028 -7.719 -19.628 1.00 40.12 400 GLU A C 1
ATOM 3056 O O . GLU A 1 400 ? -23.701 -8.614 -20.127 1.00 40.12 400 GLU A O 1
ATOM 3061 N N . GLU A 1 401 ? -21.817 -7.953 -19.115 1.00 39.44 401 GLU A N 1
ATOM 3062 C CA . GLU A 1 401 ? -21.298 -9.290 -18.787 1.00 39.44 401 GLU A CA 1
ATOM 3063 C C . GLU A 1 401 ? -20.504 -9.241 -17.468 1.00 39.44 401 GLU A C 1
ATOM 3065 O O . GLU A 1 401 ? -19.493 -8.553 -17.382 1.00 39.44 401 GLU A O 1
ATOM 3070 N N . GLU A 1 402 ? -21.014 -9.946 -16.446 1.00 46.19 402 GLU A N 1
ATOM 3071 C CA . GLU A 1 402 ? -20.382 -10.498 -15.219 1.00 46.19 402 GLU A CA 1
ATOM 3072 C C . GLU A 1 402 ? -19.062 -9.879 -14.666 1.00 46.19 402 GLU A C 1
ATOM 3074 O O . GLU A 1 402 ? -18.206 -10.588 -14.143 1.00 46.19 402 GLU A O 1
ATOM 3079 N N . GLY A 1 403 ? -18.884 -8.555 -14.732 1.00 51.78 403 GLY A N 1
ATOM 3080 C CA . GLY A 1 403 ? -17.600 -7.877 -14.472 1.00 51.78 403 GLY A CA 1
ATOM 3081 C C . GLY A 1 403 ? -17.340 -7.353 -13.050 1.00 51.78 403 GLY A C 1
ATOM 3082 O O . GLY A 1 403 ? -16.483 -6.485 -12.888 1.00 51.78 403 GLY A O 1
ATOM 3083 N N . GLY A 1 404 ? -18.091 -7.800 -12.039 1.00 59.03 404 GLY A N 1
ATOM 3084 C CA . GLY A 1 404 ? -17.901 -7.387 -10.639 1.00 59.03 404 GLY A CA 1
ATOM 3085 C C . GLY A 1 404 ? -16.948 -8.307 -9.867 1.00 59.03 404 GLY A C 1
ATOM 3086 O O . GLY A 1 404 ? -16.998 -9.526 -10.034 1.00 59.03 404 GLY A O 1
ATOM 3087 N N . VAL A 1 405 ? -16.111 -7.737 -8.993 1.00 74.25 405 VAL A N 1
ATOM 3088 C CA . VAL A 1 405 ? -15.300 -8.502 -8.024 1.00 74.25 405 VAL A CA 1
ATOM 3089 C C . VAL A 1 405 ? -16.191 -9.352 -7.111 1.00 74.25 405 VAL A C 1
ATOM 3091 O O . VAL A 1 405 ? -17.312 -8.951 -6.784 1.00 74.25 405 VAL A O 1
ATOM 3094 N N . LYS A 1 406 ? -15.716 -10.517 -6.650 1.00 84.31 406 LYS A N 1
ATOM 3095 C CA . LYS A 1 406 ? -16.477 -11.279 -5.649 1.00 84.31 406 LYS A CA 1
ATOM 3096 C C . LYS A 1 406 ? -16.312 -10.637 -4.262 1.00 84.31 406 LYS A C 1
ATOM 3098 O O . LYS A 1 406 ? -15.185 -10.328 -3.882 1.00 84.31 406 LYS A O 1
ATOM 3103 N N . PRO A 1 407 ? -17.370 -10.535 -3.437 1.00 84.44 407 PRO A N 1
ATOM 3104 C CA . PRO A 1 407 ? -17.278 -9.960 -2.087 1.00 84.44 407 PRO A CA 1
ATOM 3105 C C . PRO A 1 407 ? -16.236 -10.639 -1.187 1.00 84.44 407 PRO A C 1
ATOM 3107 O O . PRO A 1 407 ? -15.555 -9.975 -0.410 1.00 84.44 407 PRO A O 1
ATOM 3110 N N . ALA A 1 408 ? -16.067 -11.957 -1.338 1.00 84.62 408 ALA A N 1
ATOM 3111 C CA . ALA A 1 408 ? -15.037 -12.721 -0.639 1.00 84.62 408 ALA A CA 1
ATOM 3112 C C . ALA A 1 408 ? -13.611 -12.301 -1.043 1.00 84.62 408 ALA A C 1
ATOM 3114 O O . ALA A 1 408 ? -12.756 -12.188 -0.178 1.00 84.62 408 ALA A O 1
ATOM 3115 N N . GLU A 1 409 ? -13.362 -11.995 -2.322 1.00 85.56 409 GLU A N 1
ATOM 3116 C CA . GLU A 1 409 ? -12.043 -11.553 -2.807 1.00 85.56 409 GLU A CA 1
ATOM 3117 C C . GLU A 1 409 ? -11.679 -10.171 -2.234 1.00 85.56 409 GLU A C 1
ATOM 3119 O O . GLU A 1 409 ? -10.525 -9.932 -1.886 1.00 85.56 409 GLU A O 1
ATOM 3124 N N . VAL A 1 410 ? -12.668 -9.284 -2.057 1.00 88.31 410 VAL A N 1
ATOM 3125 C CA . VAL A 1 410 ? -12.499 -7.995 -1.356 1.00 88.31 410 VAL A CA 1
ATOM 3126 C C . VAL A 1 410 ? -12.188 -8.213 0.130 1.00 88.31 410 VAL A C 1
ATOM 3128 O O . VAL A 1 410 ? -11.253 -7.610 0.657 1.00 88.31 410 VAL A O 1
ATOM 3131 N N . GLY A 1 411 ? -12.951 -9.081 0.804 1.00 89.19 411 GLY A N 1
ATOM 3132 C CA . GLY A 1 411 ? -12.787 -9.378 2.231 1.00 89.19 411 GLY A CA 1
ATOM 3133 C C . GLY A 1 411 ? -11.451 -10.048 2.570 1.00 89.19 411 GLY A C 1
ATOM 3134 O O . GLY A 1 411 ? -10.761 -9.606 3.488 1.00 89.19 411 GLY A O 1
ATOM 3135 N N . GLU A 1 412 ? -11.055 -11.075 1.812 1.00 87.56 412 GLU A N 1
ATOM 3136 C CA . GLU A 1 412 ? -9.773 -11.777 1.970 1.00 87.56 412 GLU A CA 1
ATOM 3137 C C . GLU A 1 412 ? -8.583 -10.832 1.766 1.00 87.56 412 GLU A C 1
ATOM 3139 O O . GLU A 1 412 ? -7.658 -10.812 2.579 1.00 87.56 412 GLU A O 1
ATOM 3144 N N . GLU A 1 413 ? -8.620 -10.005 0.719 1.00 85.38 413 GLU A N 1
ATOM 3145 C CA . GLU A 1 413 ? -7.511 -9.118 0.370 1.00 85.38 413 GLU A CA 1
ATOM 3146 C C . GLU A 1 413 ? -7.361 -7.937 1.340 1.00 85.38 413 GLU A C 1
ATOM 3148 O O . GLU A 1 413 ? -6.239 -7.582 1.712 1.00 85.38 413 GLU A O 1
ATOM 3153 N N . LEU A 1 414 ? -8.468 -7.346 1.806 1.00 89.25 414 LEU A N 1
ATOM 3154 C CA . LEU A 1 414 ? -8.411 -6.322 2.853 1.00 89.25 414 LEU A CA 1
ATOM 3155 C C . LEU A 1 414 ? -7.957 -6.911 4.193 1.00 89.25 414 LEU A C 1
ATOM 3157 O O . LEU A 1 414 ? -7.142 -6.289 4.873 1.00 89.25 414 LEU A O 1
ATOM 3161 N N . LYS A 1 415 ? -8.398 -8.127 4.541 1.00 89.00 415 LYS A N 1
ATOM 3162 C CA . LYS A 1 415 ? -7.933 -8.822 5.747 1.00 89.00 415 LYS A CA 1
ATOM 3163 C C . LYS A 1 415 ? -6.427 -9.056 5.723 1.00 89.00 415 LYS A C 1
ATOM 3165 O O . LYS A 1 415 ? -5.745 -8.695 6.677 1.00 89.00 415 LYS A O 1
ATOM 3170 N N . ARG A 1 416 ? -5.903 -9.576 4.609 1.00 84.19 416 ARG A N 1
ATOM 3171 C CA . ARG A 1 416 ? -4.464 -9.793 4.405 1.00 84.19 416 ARG A CA 1
ATOM 3172 C C . ARG A 1 416 ? -3.656 -8.507 4.621 1.00 84.19 416 ARG A C 1
ATOM 3174 O O . ARG A 1 416 ? -2.588 -8.558 5.216 1.00 84.19 416 ARG A O 1
ATOM 3181 N N . ARG A 1 417 ? -4.169 -7.352 4.179 1.00 81.25 417 ARG A N 1
ATOM 3182 C CA . ARG A 1 417 ? -3.516 -6.040 4.368 1.00 81.25 417 ARG A CA 1
ATOM 3183 C C . ARG A 1 417 ? -3.564 -5.551 5.813 1.00 81.25 417 ARG A C 1
ATOM 3185 O O . ARG A 1 417 ? -2.556 -5.065 6.307 1.00 81.25 417 ARG A O 1
ATOM 3192 N N . VAL A 1 418 ? -4.696 -5.717 6.497 1.00 84.25 418 VAL A N 1
ATOM 3193 C CA . VAL A 1 418 ? -4.829 -5.422 7.937 1.00 84.25 418 VAL A CA 1
ATOM 3194 C C . VAL A 1 418 ? -3.864 -6.286 8.766 1.00 84.25 418 VAL A C 1
ATOM 3196 O O . VAL A 1 418 ? -3.284 -5.804 9.735 1.00 84.25 418 VAL A O 1
ATOM 3199 N N . GLU A 1 419 ? -3.646 -7.541 8.370 1.00 81.69 419 GLU A N 1
ATOM 3200 C CA . GLU A 1 419 ? -2.662 -8.436 8.993 1.00 81.69 419 GLU A CA 1
ATOM 3201 C C . GLU A 1 419 ? -1.203 -8.045 8.654 1.00 81.69 419 GLU A C 1
ATOM 3203 O O . GLU A 1 419 ? -0.347 -8.086 9.537 1.00 81.69 419 GLU A O 1
ATOM 3208 N N . GLU A 1 420 ? -0.910 -7.621 7.416 1.00 73.62 420 GLU A N 1
ATOM 3209 C CA . GLU A 1 420 ? 0.439 -7.214 6.967 1.00 73.62 420 GLU A CA 1
ATOM 3210 C C . GLU A 1 420 ? 0.915 -5.861 7.519 1.00 73.62 420 GLU A C 1
ATOM 3212 O O . GLU A 1 420 ? 2.100 -5.727 7.822 1.00 73.62 420 GLU A O 1
ATOM 3217 N N . GLU A 1 421 ? 0.024 -4.879 7.697 1.00 70.69 421 GLU A N 1
ATOM 3218 C CA . GLU A 1 421 ? 0.355 -3.589 8.334 1.00 70.69 421 GLU A CA 1
ATOM 3219 C C . GLU A 1 421 ? 0.687 -3.738 9.833 1.00 70.69 421 GLU A C 1
ATOM 3221 O O . GLU A 1 421 ? 1.175 -2.794 10.451 1.00 70.69 421 GLU A O 1
ATOM 3226 N N . GLY A 1 422 ? 0.451 -4.916 10.428 1.00 58.28 422 GLY A N 1
ATOM 3227 C CA . GLY A 1 422 ? 0.854 -5.221 11.800 1.00 58.28 422 GLY A CA 1
ATOM 3228 C C . GLY A 1 422 ? 0.138 -4.343 12.824 1.00 58.28 422 GLY A C 1
ATOM 3229 O O . GLY A 1 422 ? 0.781 -3.598 13.555 1.00 58.28 422 GLY A O 1
ATOM 3230 N N . VAL A 1 423 ? -1.196 -4.424 12.864 1.00 60.62 423 VAL A N 1
ATOM 3231 C CA . VAL A 1 423 ? -2.071 -3.651 13.766 1.00 60.62 423 VAL A CA 1
ATOM 3232 C C . VAL A 1 423 ? -1.733 -3.909 15.244 1.00 60.62 423 VAL A C 1
ATOM 3234 O O . VAL A 1 423 ? -2.355 -4.741 15.896 1.00 60.62 423 VAL A O 1
ATOM 3237 N N . GLU A 1 424 ? -0.756 -3.180 15.789 1.00 60.41 424 GLU A N 1
ATOM 3238 C CA . GLU A 1 424 ? -0.399 -3.159 17.216 1.00 60.41 424 GLU A CA 1
ATOM 3239 C C . GLU A 1 424 ? -1.395 -2.290 18.008 1.00 60.41 424 GLU A C 1
ATOM 3241 O O . GLU A 1 424 ? -1.098 -1.185 18.470 1.00 60.41 424 GLU A O 1
ATOM 3246 N N . LEU A 1 425 ? -2.616 -2.808 18.160 1.00 62.31 425 LEU A N 1
ATOM 3247 C CA . LEU A 1 425 ? -3.513 -2.403 19.246 1.00 62.31 425 LEU A CA 1
ATOM 3248 C C . LEU A 1 425 ? -2.926 -2.877 20.599 1.00 62.31 425 LEU A C 1
ATOM 3250 O O . LEU A 1 425 ? -2.004 -3.696 20.612 1.00 62.31 425 LEU A O 1
ATOM 3254 N N . PRO A 1 426 ? -3.392 -2.358 21.753 1.00 57.28 426 PRO A N 1
ATOM 3255 C CA . PRO A 1 426 ? -2.814 -2.714 23.047 1.00 57.28 426 PRO A CA 1
ATOM 3256 C C . PRO A 1 426 ? -3.223 -4.144 23.441 1.00 57.28 426 PRO A C 1
ATOM 3258 O O . PRO A 1 426 ? -4.285 -4.356 24.031 1.00 57.28 426 PRO A O 1
ATOM 3261 N N . PHE A 1 427 ? -2.376 -5.110 23.077 1.00 53.88 427 PHE A N 1
ATOM 3262 C CA . PHE A 1 427 ? -2.504 -6.552 23.334 1.00 53.88 427 PHE A CA 1
ATOM 3263 C C . PHE A 1 427 ? -1.727 -7.010 24.579 1.00 53.88 427 PHE A C 1
ATOM 3265 O O . PHE A 1 427 ? -0.641 -6.444 24.848 1.00 53.88 427 PHE A O 1
#

Foldseek 3Di:
DDDDDDDDDDDDDDDDDDDDDDDDDDDDDDDPDDDDDDDDDDDDDDDDDYDDDDDDDDDDDDDDDDDDDDADDDDDDPDDDPPPPDDSPAAADDPPDPDDDGPPPPDDDDDDDPPDDGQGSDPDNPPPPDPDPPPPPPAQAQKEKEKEKPDQEFELQDQFAFALRWGFPPDAQDDDVNAGEKEWAEEPVDPQCVLAVVLLCVLVVVQPPRHHYHYCYHPCPPPVVLCCVQCVVNAPTKIQTRVGIIDRTHSPVVDSVSSSLLSLLSNCVSRVNPPVVSCVPVSSVVSVVRRVWRFGDKIKMKMKIFAQAQAFAKWWKWKKKDFVVQRDIATLDTGIADGQGHGDIDMDIFIDGDTQQWDDKTKMKMKMFTFHPDPVRDTSYMYMYIHMYHYHDPPDDDDPDDTGHDPVVVRVVRSVRVVVRPPPDRD

Radius of gyration: 38.98 Å; chains: 1; bounding box: 83×108×107 Å

pLDDT: mean 70.43, std 26.18, range [24.42, 98.5]

Secondary structure (DSSP, 8-state):
----------------------------------------------------------------------------SS---S-TTS-SS-----TT---SS-S-SSS-PPP--TT-----SSSSTTTTS-PPP-------PPPEEEEEES-SEE-S-SS-B-GGGPEE--PPPPEETTEEEEEEEE-TT-HHHHHHHHHHHHHHHTTGGGSEEEEEET-TTTTHHHHHHH-TT--SSEEEETTTEEEES-STTT-HHHHHHHHHHHHHHHTTS-SHHHHT-HHHHHHHHHHTS-EEEEEEEEEEEEE-SSS-B--EEEEEEEEGGGTEEEEEEEEEPP-BPTTEEEEEEEEEEEE---S--EEEEEEEEEE-SSTT--EEEEEEEEEEE--S-TTSPPP-S--PPPHHHHHHHHHHHHHHTT-----

Sequence (427 aa):
MKMKEKEKKERGEKRNNGSSGRARRREAVIFTGLTCVFVCGFVFAAVGTPPPTAAGAEGAEGGGGAGGGKTWYVDDDGSTNAWDNGTTDGGNYWSDHACTGNPSDGSEPYEIDADSTDRYPFEDVSWWAAPPPLPTLPPPSKPAVTIATDKTEYSPSGKGKTIGYFTVSGDEICLEERKPIVYFFGSEGCGYCKWEHPVFLSVTSRFGDFISLHDNMGNFSADKEIFEKYNPGGSVPTLVLGCKYYRPGAGTSIGEEQEAKVLTALICDLTDSKPVEVCSDPEVEDLMKKNTMNLTDEMKITIGLKNPTSSPVNAYFVWNLSLPDYGYEWTMMVVPLAPLPAEFEQCYNFSLLIPDWGAVGFNASWTVALLEETAPYETICEDSADWRYVPAGSGRGVVEEEGGVKPAEVGEELKRRVEEEGVELPF